Protein AF-0000000067826284 (afdb_homodimer)

Organism: Candidozyma auris (NCBI:txid498019)

Foldseek 3Di:
DPLPQPWDADPFPRDTDSDPVVSLVVLVVCDPPPRRDNVVNCVVCVPPDPPCVVPPPVVVVVVVVVVVVVVCPDPVNVVVVVVVVVVVVLLVVLLVVLLVVLVCLQCVLQPPCPDLDAQLLLLLQPPDPVQADPDLAFDDVSSVVVVVVVCVVPPVPDDNVSNVVRVVVLVPDDRVVRSVVNVVSNVVNCCRRQNPNDPVCVVCVVVSSVVSSVVSSVVVVPPPPVPPPPPDD/DPLPQPWDADPFPRDTDRDPVVSLVVLVVCDPPPRRDNVVNCVVCVPPDPPCVPPPPVVVVVVVVVVVVVVCPDPVNVVVVVVVVVVVVLLVVLLVVLLVVLVCLQCVLQPPCPDLDAQLLLLLQPPDPVQADPDLAFDDVSSVVVVVVVCVVPPVPDDNVSNVVRVVVLVPDDRVVRSVVNVVSNVVNCCRRQNPNDPVCVVCVVVSSVVSSVVSSVVVVPPPPVPPPPPDD

Secondary structure (DSSP, 8-state):
-------EEPTTT--EESSHHHHHHHHHHSTTSTTS-HHHHHHHHTT---HHHHS-HHHHHHHHHHHHHHHHTSHHHHHHHHHHHHHHHHHHHHHHHHHHHHHHHHHTT-----S---HHHHHHHHS-GGGS--TTPPP-HHHHHHHHHHHHTT-TTS-HHHHHHHHHHHHTS-HHHHHHHHHHHHHHHHHHHTTT--HHHHHTHHHHHHHHHHHHHHHHHHH----------/-------EE-TTT--EESSHHHHHHHHHHSTTSTTS-HHHHHHHHTT---GGGSS-HHHHHHHHHHHHHHHHTSHHHHHHHHHHHHHHHHHHHHHHHHHHHHHHHHHTT-----S---HHHHHHHHS-GGGS--TTPPP-HHHHHHHHHHHHTT-TTS-HHHHHHHHHHHHTS-HHHHHHHHHHHHHHHHHHHTTT--HHHHHTHHHHHHHHHHHHHHHHHHH----------

Solvent-accessible surface area (backbone atoms only — not comparable to full-atom values): 25437 Å² total; per-residue (Å²): 128,80,76,74,74,53,63,40,62,39,90,61,80,61,50,76,25,67,34,68,68,58,43,50,53,49,47,65,74,42,48,61,41,98,63,31,54,41,71,60,45,46,61,69,51,61,75,59,76,54,75,57,76,84,39,59,55,66,56,42,38,48,51,39,49,51,53,51,50,55,55,55,65,34,68,68,48,40,52,51,50,50,51,52,49,50,53,50,51,50,50,51,50,25,45,52,50,21,47,50,53,52,38,48,62,38,33,67,40,48,61,82,74,80,65,88,67,49,41,48,35,47,48,42,27,65,37,12,50,62,63,45,58,62,95,86,49,57,80,50,70,65,45,50,52,52,51,50,51,45,39,74,72,62,45,73,88,60,59,65,66,58,50,52,52,22,44,55,57,54,73,70,48,53,67,72,54,43,48,53,46,36,53,50,23,40,53,50,37,41,34,43,26,41,19,72,51,19,43,48,55,49,19,36,37,57,59,50,32,52,50,42,19,51,49,44,56,60,57,46,69,72,59,69,62,73,72,73,75,72,70,65,93,128,82,76,73,75,53,63,39,63,42,91,61,78,62,50,74,23,68,35,67,67,57,41,49,52,50,47,66,72,40,47,62,40,96,62,32,54,41,73,61,44,46,61,70,52,61,75,59,77,55,75,58,75,83,38,59,56,65,56,37,35,49,50,43,50,51,53,49,49,56,55,54,65,33,68,67,50,41,51,51,50,49,52,52,49,51,51,52,51,49,51,51,52,25,45,51,51,20,48,50,52,51,38,48,63,37,31,68,40,46,62,82,73,81,65,87,66,48,42,48,34,47,47,40,26,66,39,12,50,61,61,46,59,61,94,86,48,58,82,50,70,65,44,51,51,51,51,51,50,44,40,74,72,64,46,72,87,60,59,65,68,57,50,51,53,23,43,57,58,54,73,70,47,53,68,71,55,42,48,51,46,36,54,50,23,40,51,49,37,40,34,44,27,40,19,73,49,19,42,48,54,48,19,36,38,57,58,50,33,51,51,43,19,53,49,44,57,61,57,46,70,73,60,71,61,73,70,75,76,70,70,69,96

Structure (mmCIF, N/CA/C/O backbone):
data_AF-0000000067826284-model_v1
#
loop_
_entity.id
_entity.type
_entity.pdbx_description
1 polymer 'C2H2-type domain-containing protein'
#
loop_
_atom_site.group_PDB
_atom_site.id
_atom_site.type_symbol
_atom_site.label_atom_id
_atom_site.label_alt_id
_atom_site.label_comp_id
_atom_site.label_asym_id
_atom_site.label_entity_id
_atom_site.label_seq_id
_atom_site.pdbx_PDB_ins_code
_atom_site.Cartn_x
_atom_site.Cartn_y
_atom_site.Cartn_z
_atom_site.occupancy
_atom_site.B_iso_or_equiv
_atom_site.auth_seq_id
_atom_site.auth_comp_id
_atom_site.auth_asym_id
_atom_site.auth_atom_id
_atom_site.pdbx_PDB_model_num
ATOM 1 N N . MET A 1 1 ? -16.391 19.203 60.281 1 30.56 1 MET A N 1
ATOM 2 C CA . MET A 1 1 ? -17.453 18.297 59.844 1 30.56 1 MET A CA 1
ATOM 3 C C . MET A 1 1 ? -16.859 17.094 59.125 1 30.56 1 MET A C 1
ATOM 5 O O . MET A 1 1 ? -15.984 17.25 58.281 1 30.56 1 MET A O 1
ATOM 9 N N . ALA A 1 2 ? -16.703 15.891 59.75 1 40 2 ALA A N 1
ATOM 10 C CA . ALA A 1 2 ? -16.188 14.656 59.188 1 40 2 ALA A CA 1
ATOM 11 C C . ALA A 1 2 ? -16.797 14.391 57.812 1 40 2 ALA A C 1
ATOM 13 O O . ALA A 1 2 ? -18.016 14.5 57.625 1 40 2 ALA A O 1
ATOM 14 N N . LYS A 1 3 ? -16.109 14.68 56.75 1 46.62 3 LYS A N 1
ATOM 15 C CA . LYS A 1 3 ? -16.594 14.266 55.438 1 46.62 3 LYS A CA 1
ATOM 16 C C . LYS A 1 3 ? -17.172 12.859 55.469 1 46.62 3 LYS A C 1
ATOM 18 O O . LYS A 1 3 ? -16.469 11.898 55.812 1 46.62 3 LYS A O 1
ATOM 23 N N . VAL A 1 4 ? -18.266 12.555 56.094 1 46.22 4 VAL A N 1
ATOM 24 C CA . VAL A 1 4 ? -18.938 11.258 56.031 1 46.22 4 VAL A CA 1
ATOM 25 C C . VAL A 1 4 ? -18.703 10.617 54.688 1 46.22 4 VAL A C 1
ATOM 27 O O . VAL A 1 4 ? -19.094 11.18 53.656 1 46.22 4 VAL A O 1
ATOM 30 N N . GLU A 1 5 ? -17.562 9.891 54.531 1 51.16 5 GLU A N 1
ATOM 31 C CA . GLU A 1 5 ? -17.188 9.078 53.375 1 51.16 5 GLU A CA 1
ATOM 32 C C . GLU A 1 5 ? -18.359 8.234 52.875 1 51.16 5 GLU A C 1
ATOM 34 O O . GLU A 1 5 ? -18.641 7.176 53.438 1 51.16 5 GLU A O 1
ATOM 39 N N . VAL A 1 6 ? -19.625 8.695 52.75 1 55.44 6 VAL A N 1
ATOM 40 C CA . VAL A 1 6 ? -20.75 7.922 52.25 1 55.44 6 VAL A CA 1
ATOM 41 C C . VAL A 1 6 ? -20.375 7.266 50.938 1 55.44 6 VAL A C 1
ATOM 43 O O . VAL A 1 6 ? -20.094 7.957 49.938 1 55.44 6 VAL A O 1
ATOM 46 N N . SER A 1 7 ? -19.672 6.043 51.062 1 73.31 7 SER A N 1
ATOM 47 C CA . SER A 1 7 ? -19.375 5.238 49.875 1 73.31 7 SER A CA 1
ATOM 48 C C . SER A 1 7 ? -20.656 4.676 49.25 1 73.31 7 SER A C 1
ATOM 50 O O . SER A 1 7 ? -21.562 4.254 49.969 1 73.31 7 SER A O 1
ATOM 52 N N . VAL A 1 8 ? -21.047 5.004 48.125 1 81.81 8 VAL A N 1
ATOM 53 C CA . VAL A 1 8 ? -22.172 4.461 47.344 1 81.81 8 VAL A CA 1
ATOM 54 C C . VAL A 1 8 ? -21.672 3.361 46.406 1 81.81 8 VAL A C 1
ATOM 56 O O . VAL A 1 8 ? -20.547 3.424 45.906 1 81.81 8 VAL A O 1
ATOM 59 N N . GLU A 1 9 ? -22.484 2.191 46.406 1 88.88 9 GLU A N 1
ATOM 60 C CA . GLU A 1 9 ? -22.156 1.041 45.562 1 88.88 9 GLU A CA 1
ATOM 61 C C . GLU A 1 9 ? -23.062 0.962 44.344 1 88.88 9 GLU A C 1
ATOM 63 O O . GLU A 1 9 ? -24.234 1.294 44.406 1 88.88 9 GLU A O 1
ATOM 68 N N . CYS A 1 10 ? -22.406 0.622 43.188 1 90.62 10 CYS A N 1
ATOM 69 C CA . CYS A 1 10 ? -23.172 0.431 41.969 1 90.62 10 CYS A CA 1
ATOM 70 C C . CYS A 1 10 ? -24.047 -0.812 42.062 1 90.62 10 CYS A C 1
ATOM 72 O O . CYS A 1 10 ? -23.578 -1.883 42.438 1 90.62 10 CYS A O 1
ATOM 74 N N . GLU A 1 11 ? -25.203 -0.68 41.781 1 88.5 11 GLU A N 1
ATOM 75 C CA . GLU A 1 11 ? -26.188 -1.762 41.938 1 88.5 11 GLU A CA 1
ATOM 76 C C . GLU A 1 11 ? -25.922 -2.855 40.875 1 88.5 11 GLU A C 1
ATOM 78 O O . GLU A 1 11 ? -26.359 -3.998 41.062 1 88.5 11 GLU A O 1
ATOM 83 N N . PHE A 1 12 ? -25.156 -2.508 39.906 1 91.62 12 PHE A N 1
ATOM 84 C CA . PHE A 1 12 ? -24.969 -3.445 38.812 1 91.62 12 PHE A CA 1
ATOM 85 C C . PHE A 1 12 ? -23.641 -4.18 38.938 1 91.62 12 PHE A C 1
ATOM 87 O O . PHE A 1 12 ? -23.578 -5.406 38.844 1 91.62 12 PHE A O 1
ATOM 94 N N . CYS A 1 13 ? -22.578 -3.471 39.156 1 89.06 13 CYS A N 1
ATOM 95 C CA . CYS A 1 13 ? -21.281 -4.125 39.219 1 89.06 13 CYS A CA 1
ATOM 96 C C . CYS A 1 13 ? -20.734 -4.148 40.625 1 89.06 13 CYS A C 1
ATOM 98 O O . CYS A 1 13 ? -19.656 -4.691 40.875 1 89.06 13 CYS A O 1
ATOM 100 N N . LYS A 1 14 ? -21.344 -3.498 41.656 1 89.88 14 LYS A N 1
ATOM 101 C CA . LYS A 1 14 ? -21.094 -3.514 43.094 1 89.88 14 LYS A CA 1
ATOM 102 C C . LYS A 1 14 ? -19.766 -2.818 43.406 1 89.88 14 LYS A C 1
ATOM 104 O O . LYS A 1 14 ? -19.25 -2.967 44.5 1 89.88 14 LYS A O 1
ATOM 109 N N . LYS A 1 15 ? -19.312 -2.074 42.438 1 90.38 15 LYS A N 1
ATOM 110 C CA . LYS A 1 15 ? -18.156 -1.222 42.719 1 90.38 15 LYS A CA 1
ATOM 111 C C . LYS A 1 15 ? -18.531 -0.071 43.625 1 90.38 15 LYS A C 1
ATOM 113 O O . LYS A 1 15 ? -19.609 0.512 43.5 1 90.38 15 LYS A O 1
ATOM 118 N N . LYS A 1 16 ? -17.609 0.178 44.562 1 89.81 16 LYS A N 1
ATOM 119 C CA . LYS A 1 16 ? -17.859 1.238 45.531 1 89.81 16 LYS A CA 1
ATOM 120 C C . LYS A 1 16 ? -17.281 2.568 45.031 1 89.81 16 LYS A C 1
ATOM 122 O O . LYS A 1 16 ? -16.203 2.602 44.438 1 89.81 16 LYS A O 1
ATOM 127 N N . PHE A 1 17 ? -18.094 3.617 45.281 1 88.94 17 PHE A N 1
ATOM 128 C CA . PHE A 1 17 ? -17.688 4.965 44.906 1 88.94 17 PHE A CA 1
ATOM 129 C C . PHE A 1 17 ? -17.75 5.906 46.094 1 88.94 17 PHE A C 1
ATOM 131 O O . PHE A 1 17 ? -18.516 5.672 47.031 1 88.94 17 PHE A O 1
ATOM 138 N N . GLY A 1 18 ? -16.969 6.855 46.062 1 83.38 18 GLY A N 1
ATOM 139 C CA . GLY A 1 18 ? -16.859 7.789 47.156 1 83.38 18 GLY A CA 1
ATOM 140 C C . GLY A 1 18 ? -18.047 8.742 47.25 1 83.38 18 GLY A C 1
ATOM 141 O O . GLY A 1 18 ? -18.328 9.289 48.312 1 83.38 18 GLY A O 1
ATOM 142 N N . SER A 1 19 ? -18.672 9.062 46.188 1 82 19 SER A N 1
ATOM 143 C CA . SER A 1 19 ? -19.812 9.969 46.188 1 82 19 SER A CA 1
ATOM 144 C C . SER A 1 19 ? -20.859 9.539 45.188 1 82 19 SER A C 1
ATOM 146 O O . SER A 1 19 ? -20.562 8.75 44.281 1 82 19 SER A O 1
ATOM 148 N N . LYS A 1 20 ? -22.047 10.039 45.281 1 80 20 LYS A N 1
ATOM 149 C CA . LYS A 1 20 ? -23.141 9.781 44.344 1 80 20 LYS A CA 1
ATOM 150 C C . LYS A 1 20 ? -22.797 10.336 42.969 1 80 20 LYS A C 1
ATOM 152 O O . LYS A 1 20 ? -23.203 9.766 41.938 1 80 20 LYS A O 1
ATOM 157 N N . SER A 1 21 ? -22.094 11.453 43.031 1 81.25 21 SER A N 1
ATOM 158 C CA . SER A 1 21 ? -21.719 12.086 41.75 1 81.25 21 SER A CA 1
ATOM 159 C C . SER A 1 21 ? -20.75 11.227 40.969 1 81.25 21 SER A C 1
ATOM 161 O O . SER A 1 21 ? -20.906 11.062 39.75 1 81.25 21 SER A O 1
ATOM 163 N N . THR A 1 22 ? -19.797 10.625 41.656 1 85.75 22 THR A N 1
ATOM 164 C CA . THR A 1 22 ? -18.844 9.742 41 1 85.75 22 THR A CA 1
ATOM 165 C C . THR A 1 22 ? -19.531 8.461 40.531 1 85.75 22 THR A C 1
ATOM 167 O O . THR A 1 22 ? -19.203 7.922 39.5 1 85.75 22 THR A O 1
ATOM 170 N N . LEU A 1 23 ? -20.438 7.926 41.312 1 87.44 23 LEU A N 1
ATOM 171 C CA . LEU A 1 23 ? -21.25 6.785 40.906 1 87.44 23 LEU A CA 1
ATOM 172 C C . LEU A 1 23 ? -22.047 7.129 39.656 1 87.44 23 LEU A C 1
ATOM 174 O O . LEU A 1 23 ? -22.141 6.324 38.719 1 87.44 23 LEU A O 1
ATOM 178 N N . GLY A 1 24 ? -22.688 8.336 39.594 1 85.12 24 GLY A N 1
ATOM 179 C CA . GLY A 1 24 ? -23.438 8.781 38.438 1 85.12 24 GLY A CA 1
ATOM 180 C C . GLY A 1 24 ? -22.609 8.789 37.156 1 85.12 24 GLY A C 1
ATOM 181 O O . GLY A 1 24 ? -23.062 8.312 36.125 1 85.12 24 GLY A O 1
ATOM 182 N N . ARG A 1 25 ? -21.391 9.344 37.25 1 87.06 25 ARG A N 1
ATOM 183 C CA . ARG A 1 25 ? -20.5 9.375 36.094 1 87.06 25 ARG A CA 1
ATOM 184 C C . ARG A 1 25 ? -20.125 7.961 35.656 1 87.06 25 ARG A C 1
ATOM 186 O O . ARG A 1 25 ? -20.047 7.684 34.438 1 87.06 25 ARG A O 1
ATOM 193 N N . HIS A 1 26 ? -19.891 7.109 36.594 1 88.25 26 HIS A N 1
ATOM 194 C CA . HIS A 1 26 ? -19.625 5.703 36.281 1 88.25 26 HIS A CA 1
ATOM 195 C C . HIS A 1 26 ? -20.781 5.074 35.531 1 88.25 26 HIS A C 1
ATOM 197 O O . HIS A 1 26 ? -20.578 4.402 34.5 1 88.25 26 HIS A O 1
ATOM 203 N N . LEU A 1 27 ? -22.016 5.352 35.938 1 89.62 27 LEU A N 1
ATOM 204 C CA . LEU A 1 27 ? -23.203 4.805 35.312 1 89.62 27 LEU A CA 1
ATOM 205 C C . LEU A 1 27 ? -23.359 5.355 33.906 1 89.62 27 LEU A C 1
ATOM 207 O O . LEU A 1 27 ? -23.703 4.613 32.969 1 89.62 27 LEU A O 1
ATOM 211 N N . ASP A 1 28 ? -22.969 6.609 33.688 1 85.62 28 ASP A N 1
ATOM 212 C CA . ASP A 1 28 ? -23.078 7.242 32.375 1 85.62 28 ASP A CA 1
ATOM 213 C C . ASP A 1 28 ? -22.031 6.676 31.406 1 85.62 28 ASP A C 1
ATOM 215 O O . ASP A 1 28 ? -22.328 6.5 30.219 1 85.62 28 ASP A O 1
ATOM 219 N N . SER A 1 29 ? -20.891 6.418 31.891 1 89.31 29 SER A N 1
ATOM 220 C CA . SER A 1 29 ? -19.781 5.949 31.062 1 89.31 29 SER A CA 1
ATOM 221 C C . SER A 1 29 ? -19.938 4.473 30.719 1 89.31 29 SER A C 1
ATOM 223 O O . SER A 1 29 ? -19.547 4.039 29.641 1 89.31 29 SER A O 1
ATOM 225 N N . ARG A 1 30 ? -20.656 3.766 31.641 1 86.12 30 ARG A N 1
ATOM 226 C CA . ARG A 1 30 ? -20.703 2.32 31.453 1 86.12 30 ARG A CA 1
ATOM 227 C C . ARG A 1 30 ? -22.062 1.877 30.953 1 86.12 30 ARG A C 1
ATOM 229 O O . ARG A 1 30 ? -22.344 0.679 30.859 1 86.12 30 ARG A O 1
ATOM 236 N N . LYS A 1 31 ? -22.828 2.875 30.594 1 88.06 31 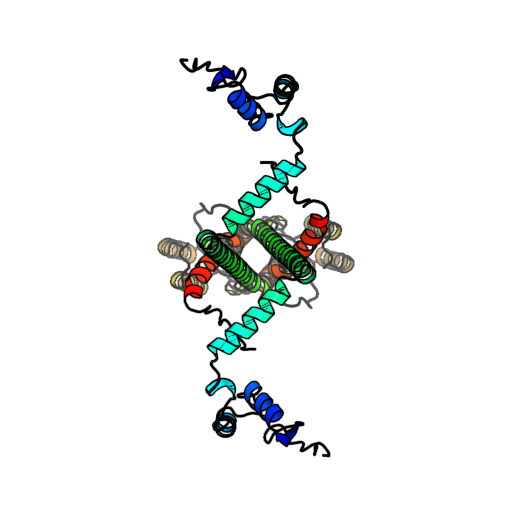LYS A N 1
ATOM 237 C CA . LYS A 1 31 ? -24.172 2.543 30.172 1 88.06 31 LYS A CA 1
ATOM 238 C C . LYS A 1 31 ? -24.156 1.735 28.875 1 88.06 31 LYS A C 1
ATOM 240 O O . LYS A 1 31 ? -23.5 2.121 27.906 1 88.06 31 LYS A O 1
ATOM 245 N N . GLY A 1 32 ? -24.875 0.557 28.859 1 85.25 32 GLY A N 1
ATOM 246 C CA . GLY A 1 32 ? -24.953 -0.266 27.656 1 85.25 32 GLY A CA 1
ATOM 247 C C . GLY A 1 32 ? -23.984 -1.427 27.656 1 85.25 32 GLY A C 1
ATOM 248 O O . GLY A 1 32 ? -24.047 -2.301 26.797 1 85.25 32 GLY A O 1
ATOM 249 N N . ASP A 1 33 ? -23.141 -1.429 28.703 1 85.56 33 ASP A N 1
ATOM 250 C CA . ASP A 1 33 ? -22.188 -2.535 28.812 1 85.56 33 ASP A CA 1
ATOM 251 C C . ASP A 1 33 ? -22.875 -3.791 29.344 1 85.56 33 ASP A C 1
ATOM 253 O O . ASP A 1 33 ? -24.016 -3.736 29.797 1 85.56 33 ASP A O 1
ATOM 257 N N . VAL A 1 34 ? -22.188 -4.898 29.344 1 86.38 34 VAL A N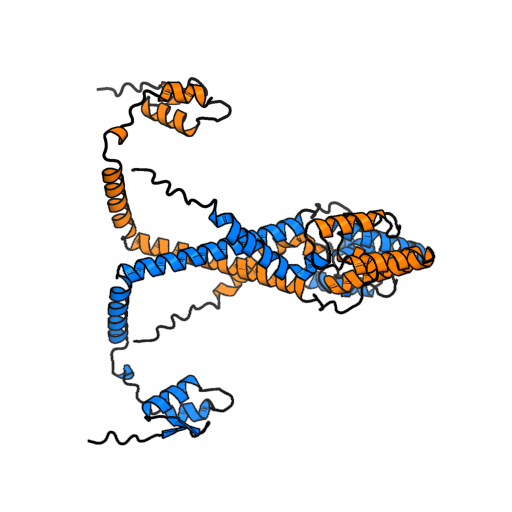 1
ATOM 258 C CA . VAL A 1 34 ? -22.688 -6.223 29.688 1 86.38 34 VAL A CA 1
ATOM 259 C C . VAL A 1 34 ? -23.344 -6.184 31.078 1 86.38 34 VAL A C 1
ATOM 261 O O . VAL A 1 34 ? -24.406 -6.758 31.281 1 86.38 34 VAL A O 1
ATOM 264 N N . ASP A 1 35 ? -22.844 -5.488 32.031 1 86.44 35 ASP A N 1
ATOM 265 C CA . ASP A 1 35 ? -23.312 -5.473 33.406 1 86.44 35 ASP A CA 1
ATOM 266 C C . ASP A 1 35 ? -24.203 -4.262 33.688 1 86.44 35 ASP A C 1
ATOM 268 O O . ASP A 1 35 ? -24.891 -4.195 34.688 1 86.44 35 ASP A O 1
ATOM 272 N N . HIS A 1 36 ? -24.203 -3.23 32.844 1 92.62 36 HIS A N 1
ATOM 273 C CA . HIS A 1 36 ? -24.875 -1.961 33.094 1 92.62 36 HIS A CA 1
ATOM 274 C C . HIS A 1 36 ? -25.953 -1.709 32.031 1 92.62 36 HIS A C 1
ATOM 276 O O . HIS A 1 36 ? -25.672 -1.081 31 1 92.62 36 HIS A O 1
ATOM 282 N N . PRO A 1 37 ? -27.172 -2.27 32.281 1 91 37 PRO A N 1
ATOM 283 C CA . PRO A 1 37 ? -28.234 -2.133 31.297 1 91 37 PRO A CA 1
ATOM 284 C C . PRO A 1 37 ? -28.594 -0.675 31.016 1 91 37 PRO A C 1
ATOM 286 O O . PRO A 1 37 ? -28.812 0.106 31.938 1 91 37 PRO A O 1
ATOM 289 N N . GLU A 1 38 ? -28.609 -0.26 29.766 1 90.81 38 GLU A N 1
ATOM 290 C CA . GLU A 1 38 ? -28.797 1.118 29.328 1 90.81 38 GLU A CA 1
ATOM 291 C C . GLU A 1 38 ? -30.141 1.67 29.812 1 90.81 38 GLU A C 1
ATOM 293 O O . GLU A 1 38 ? -30.203 2.795 30.312 1 90.81 38 GLU A O 1
ATOM 298 N N . GLU A 1 39 ? -31.156 0.848 29.625 1 89.81 39 GLU A N 1
ATOM 299 C CA . GLU A 1 39 ? -32.5 1.341 29.969 1 89.81 39 GLU A CA 1
ATOM 300 C C . GLU A 1 39 ? -32.594 1.655 31.453 1 89.81 39 GLU A C 1
ATOM 302 O O . GLU A 1 39 ? -33.188 2.676 31.844 1 89.81 39 GLU A O 1
ATOM 307 N N . GLU A 1 40 ? -32.031 0.788 32.281 1 90.31 40 GLU A N 1
ATOM 308 C CA . GLU A 1 40 ? -32.125 0.977 33.719 1 90.31 40 GLU A CA 1
ATOM 309 C C . GLU A 1 40 ? -31.266 2.162 34.156 1 90.31 40 GLU A C 1
ATOM 311 O O . GLU A 1 40 ? -31.672 2.939 35.031 1 90.31 40 GLU A O 1
ATOM 316 N N . ILE A 1 41 ? -30.141 2.285 33.625 1 90.75 41 ILE A N 1
ATOM 317 C CA . ILE A 1 41 ? -29.266 3.395 34 1 90.75 41 ILE A CA 1
ATOM 318 C C . ILE A 1 41 ? -29.891 4.715 33.562 1 90.75 41 ILE A C 1
ATOM 320 O O . ILE A 1 41 ? -29.828 5.711 34.281 1 90.75 41 ILE A O 1
ATOM 324 N N . GLN A 1 42 ? -30.578 4.691 32.438 1 88.62 42 GLN A N 1
ATOM 325 C CA . GLN A 1 42 ? -31.234 5.898 31.953 1 88.62 42 GLN A CA 1
ATOM 326 C C . GLN A 1 42 ? -32.344 6.328 32.906 1 88.62 42 GLN A C 1
ATOM 328 O O . GLN A 1 42 ? -32.562 7.52 33.094 1 88.62 42 GLN A O 1
ATOM 333 N N . LYS A 1 43 ? -33 5.398 33.406 1 87.81 43 LYS A N 1
ATOM 334 C CA . LYS A 1 43 ? -34.062 5.688 34.375 1 87.81 43 LYS A CA 1
ATOM 335 C C . LYS A 1 43 ? -33.5 6.285 35.656 1 87.81 43 LYS A C 1
ATOM 337 O O . LYS A 1 43 ? -34.062 7.23 36.219 1 87.81 43 LYS A O 1
ATOM 342 N N . ILE A 1 44 ? -32.375 5.711 36.125 1 84.44 44 ILE A N 1
ATOM 343 C CA . ILE A 1 44 ? -31.734 6.164 37.344 1 84.44 44 ILE A CA 1
ATOM 344 C C . ILE A 1 44 ? -31.188 7.578 37.156 1 84.44 44 ILE A C 1
ATOM 346 O O . ILE A 1 44 ? -31.266 8.414 38.062 1 84.44 44 ILE A O 1
ATOM 350 N N . ARG A 1 45 ? -30.656 7.781 35.969 1 85.06 45 ARG A N 1
ATOM 351 C CA . ARG A 1 45 ? -29.984 9.047 35.719 1 85.06 45 ARG A CA 1
ATOM 352 C C . ARG A 1 45 ? -30.922 10.07 35.094 1 85.06 45 ARG A C 1
ATOM 354 O O . ARG A 1 45 ? -30.516 11.195 34.781 1 85.06 45 ARG A O 1
ATOM 361 N N . ALA A 1 46 ? -32.219 9.734 34.875 1 80.38 46 ALA A N 1
ATOM 362 C CA . ALA A 1 46 ? -33.188 10.594 34.219 1 80.38 46 ALA A CA 1
ATOM 363 C C . ALA A 1 46 ? -33.438 11.859 35.031 1 80.38 46 ALA A C 1
ATOM 365 O O . ALA A 1 46 ? -33.688 12.93 34.469 1 80.38 46 ALA A O 1
ATOM 366 N N . ASN A 1 47 ? -33.344 11.734 36.281 1 74.75 47 ASN A N 1
ATOM 367 C CA . ASN A 1 47 ? -33.719 12.859 37.125 1 74.75 47 ASN A CA 1
ATOM 368 C C . ASN A 1 47 ? -32.5 13.695 37.5 1 74.75 47 ASN A C 1
ATOM 370 O O . ASN A 1 47 ? -32.594 14.609 38.312 1 74.75 47 ASN A O 1
ATOM 374 N N . VAL A 1 48 ? -31.375 13.172 37.062 1 71.81 48 VAL A N 1
ATOM 375 C CA . VAL A 1 48 ? -30.172 13.938 37.406 1 71.81 48 VAL A CA 1
ATOM 376 C C . VAL A 1 48 ? -30.141 15.242 36.625 1 71.81 48 VAL A C 1
ATOM 378 O O . VAL A 1 48 ? -30.25 15.242 35.375 1 71.81 48 VAL A O 1
ATOM 381 N N . VAL A 1 49 ? -30.359 16.359 37.281 1 65.12 49 VAL A N 1
ATOM 382 C CA . VAL A 1 49 ? -30.281 17.703 36.688 1 65.12 49 VAL A CA 1
ATOM 383 C C . VAL A 1 49 ? -28.828 18.141 36.594 1 65.12 49 VAL A C 1
ATOM 385 O O . VAL A 1 49 ? -28.078 18.062 37.594 1 65.12 49 VAL A O 1
ATOM 388 N N . ARG A 1 50 ? -28.312 18.062 35.375 1 61.91 50 ARG A N 1
ATOM 389 C CA . ARG A 1 50 ? -26.922 18.469 35.188 1 61.91 50 ARG A CA 1
ATOM 390 C C . ARG A 1 50 ? -26.75 19.969 35.375 1 61.91 50 ARG A C 1
ATOM 392 O O . ARG A 1 50 ? -27.672 20.75 35.125 1 61.91 50 ARG A O 1
ATOM 399 N N . ARG A 1 51 ? -25.875 20.125 36.219 1 59.19 51 ARG A N 1
ATOM 400 C CA . ARG A 1 51 ? -25.578 21.531 36.5 1 59.19 51 ARG A CA 1
ATOM 401 C C . ARG A 1 51 ? -25.609 22.359 35.219 1 59.19 51 ARG A C 1
ATOM 403 O O . ARG A 1 51 ? -25.922 23.562 35.25 1 59.19 51 ARG A O 1
ATOM 410 N N . GLY A 1 52 ? -25.172 21.797 34 1 57.47 52 GLY A N 1
ATOM 411 C CA . GLY A 1 52 ? -25.078 22.578 32.781 1 57.47 52 GLY A CA 1
ATOM 412 C C . GLY A 1 52 ? -26.422 22.922 32.188 1 57.47 52 GLY A C 1
ATOM 413 O O . GLY A 1 52 ? -26.5 23.625 31.156 1 57.47 52 GLY A O 1
ATOM 414 N N . GLU A 1 53 ? -27.453 22.328 32.531 1 57.25 53 GLU A N 1
ATOM 415 C CA . GLU A 1 53 ? -28.766 22.672 31.984 1 57.25 53 GLU A CA 1
ATOM 416 C C . GLU A 1 53 ? -29.094 24.141 32.25 1 57.25 53 GLU A C 1
ATOM 418 O O . GLU A 1 53 ? -29.688 24.797 31.406 1 57.25 53 GLU A O 1
ATOM 423 N N . LYS A 1 54 ? -28.906 24.609 33.438 1 56.03 54 LYS A N 1
ATOM 424 C CA . LYS A 1 54 ? -29.219 26.016 33.688 1 56.03 54 LYS A CA 1
ATOM 425 C C . LYS A 1 54 ? -28 26.891 33.375 1 56.03 54 LYS A C 1
ATOM 427 O O . LYS A 1 54 ? -28.094 28.125 33.438 1 56.03 54 LYS A O 1
ATOM 432 N N . ARG A 1 55 ? -26.797 26.281 33.156 1 57.34 55 ARG A N 1
ATOM 433 C CA . ARG A 1 55 ? -25.625 27.109 32.844 1 57.34 55 ARG A CA 1
ATOM 434 C C . ARG A 1 55 ? -25.469 27.281 31.344 1 57.34 55 ARG A C 1
ATOM 436 O O . ARG A 1 55 ? -25.906 26.438 30.562 1 57.34 55 ARG A O 1
ATOM 443 N N . ASP A 1 56 ? -25.344 28.484 30.953 1 67.19 56 ASP A N 1
ATOM 444 C CA . ASP A 1 56 ? -25.125 28.828 29.547 1 67.19 56 ASP A CA 1
ATOM 445 C C . ASP A 1 56 ? -23.984 28.016 28.953 1 67.19 56 ASP A C 1
ATOM 447 O O . ASP A 1 56 ? -22.812 28.344 29.156 1 67.19 56 ASP A O 1
ATOM 451 N N . VAL A 1 57 ? -24.266 26.812 28.641 1 74 57 VAL A N 1
ATOM 452 C CA . VAL A 1 57 ? -23.344 25.891 27.984 1 74 57 VAL A CA 1
ATOM 453 C C . VAL A 1 57 ? -22.422 26.656 27.047 1 74 57 VAL A C 1
ATOM 455 O O . VAL A 1 57 ? -21.219 26.375 26.969 1 74 57 VAL A O 1
ATOM 458 N N . ALA A 1 58 ? -23.031 27.531 26.453 1 78.25 58 ALA A N 1
ATOM 459 C CA . ALA A 1 58 ? -22.25 28.344 25.516 1 78.25 58 ALA A CA 1
ATOM 460 C C . ALA A 1 58 ? -21.172 29.156 26.234 1 78.25 58 ALA A C 1
ATOM 462 O O . ALA A 1 58 ? -20.047 29.25 25.75 1 78.25 58 ALA A O 1
ATOM 463 N N . LEU A 1 59 ? -21.531 29.734 27.359 1 81.12 59 LEU A N 1
ATOM 464 C CA . LEU A 1 59 ? -20.594 30.547 28.125 1 81.12 59 LEU A CA 1
ATOM 465 C C . LEU A 1 59 ? -19.484 29.672 28.719 1 81.12 59 LEU A C 1
ATOM 467 O O . LEU A 1 59 ? -18.328 30.062 28.75 1 81.12 59 LEU A O 1
ATOM 471 N N . SER A 1 60 ? -19.891 28.609 29.266 1 80.88 60 SER A N 1
ATOM 472 C CA . SER A 1 60 ? -18.922 27.672 29.828 1 80.88 60 SER A CA 1
ATOM 473 C C . SER A 1 60 ? -17.953 27.172 28.781 1 80.88 60 SER A C 1
ATOM 475 O O . SER A 1 60 ? -16.75 27.078 29.031 1 80.88 60 SER A O 1
ATOM 477 N N . LYS A 1 61 ? -18.562 26.812 27.625 1 81.81 61 LYS A N 1
ATOM 478 C CA . LYS A 1 61 ? -17.719 26.391 26.516 1 81.81 61 LYS A CA 1
ATOM 479 C C . LYS A 1 61 ? -16.75 27.484 26.109 1 81.81 61 LYS A C 1
ATOM 481 O O . LYS A 1 61 ? -15.57 27.219 25.844 1 81.81 61 LYS A O 1
ATOM 486 N N . ALA A 1 62 ? -17.25 28.641 26.094 1 86.62 62 ALA A N 1
ATOM 487 C CA . ALA A 1 62 ? -16.422 29.781 25.719 1 86.62 62 ALA A CA 1
ATOM 488 C C . ALA A 1 62 ? -15.297 30 26.719 1 86.62 62 ALA A C 1
ATOM 490 O O . ALA A 1 62 ? -14.164 30.312 26.328 1 86.62 62 ALA A O 1
ATOM 491 N N . ARG A 1 63 ? -15.633 29.891 28 1 87.12 63 ARG A N 1
ATOM 492 C CA . ARG A 1 63 ? -14.625 30.062 29.047 1 87.12 63 ARG A CA 1
ATOM 493 C C . ARG A 1 63 ? -13.539 29 28.922 1 87.12 63 ARG A C 1
ATOM 495 O O . ARG A 1 63 ? -12.352 29.297 29.016 1 87.12 63 ARG A O 1
ATOM 502 N N . ARG A 1 64 ? -14 27.828 28.75 1 86.31 64 ARG A N 1
ATOM 503 C CA . ARG A 1 64 ? -13.055 26.734 28.609 1 86.31 64 ARG A CA 1
ATOM 504 C C . ARG A 1 64 ? -12.148 26.938 27.391 1 86.31 64 ARG A C 1
ATOM 506 O O . ARG A 1 64 ? -10.945 26.672 27.453 1 86.31 64 ARG A O 1
ATOM 513 N N . GLN A 1 65 ? -12.727 27.359 26.312 1 88.94 65 GLN A N 1
ATOM 514 C CA . GLN A 1 65 ? -11.969 27.609 25.094 1 88.94 65 GLN A CA 1
ATOM 515 C C . GLN A 1 65 ? -10.906 28.688 25.312 1 88.94 65 GLN A C 1
ATOM 517 O O . GLN A 1 65 ? -9.797 28.578 24.797 1 88.94 65 GLN A O 1
ATOM 522 N N . LYS A 1 66 ? -11.344 29.688 26.078 1 88.25 66 LYS A N 1
ATOM 523 C CA . LYS A 1 66 ? -10.406 30.766 26.359 1 88.25 66 LYS A CA 1
ATOM 524 C C . LYS A 1 66 ? -9.203 30.266 27.156 1 88.25 66 LYS A C 1
ATOM 526 O O . LYS A 1 66 ? -8.062 30.625 26.875 1 88.25 66 LYS A O 1
ATOM 531 N N . VAL A 1 67 ? -9.469 29.438 28.141 1 90.56 67 VAL A N 1
ATOM 532 C CA . VAL A 1 67 ? -8.414 28.875 28.984 1 90.56 67 VAL A CA 1
ATOM 533 C C . VAL A 1 67 ? -7.504 27.984 28.141 1 90.56 67 VAL A C 1
ATOM 535 O O . VAL A 1 67 ? -6.277 28.062 28.266 1 90.56 67 VAL A O 1
ATOM 538 N N . SER A 1 68 ? -8.047 27.188 27.344 1 89.44 68 SER A N 1
ATOM 539 C CA . SER A 1 68 ? -7.293 26.281 26.484 1 89.44 68 SER A CA 1
ATOM 540 C C . SER A 1 68 ? -6.41 27.047 25.5 1 89.44 68 SER A C 1
ATOM 542 O O . SER A 1 68 ? -5.25 26.688 25.297 1 89.44 68 SER A O 1
ATOM 544 N N . ARG A 1 69 ? -6.969 28.031 24.969 1 86.44 69 ARG A N 1
ATOM 545 C CA . ARG A 1 69 ? -6.211 28.844 24.016 1 86.44 69 ARG A CA 1
ATOM 546 C C . ARG A 1 69 ? -5 29.484 24.688 1 86.44 69 ARG A C 1
ATOM 548 O O . ARG A 1 69 ? -3.918 29.547 24.109 1 86.44 69 ARG A O 1
ATOM 555 N N . ALA A 1 70 ? -5.246 30.016 25.844 1 88 70 ALA A N 1
ATOM 556 C CA . ALA A 1 70 ? -4.148 30.609 26.594 1 88 70 ALA A CA 1
ATOM 557 C C . ALA A 1 70 ? -3.055 29.594 26.875 1 88 70 ALA A C 1
ATOM 559 O O . ALA A 1 70 ? -1.865 29.891 26.75 1 88 70 ALA A O 1
ATOM 560 N N . TYR A 1 71 ? -3.498 28.469 27.312 1 89.94 71 TYR A N 1
ATOM 561 C CA . TYR A 1 71 ? -2.566 27.375 27.594 1 89.94 71 TYR A CA 1
ATOM 562 C C . TYR A 1 71 ? -1.763 27 26.359 1 89.94 71 TYR A C 1
ATOM 564 O O . TYR A 1 71 ? -0.538 26.875 26.422 1 89.94 71 TYR A O 1
ATOM 572 N N . ASN A 1 72 ? -2.35 26.875 25.203 1 85.44 72 ASN A N 1
ATOM 573 C CA . ASN A 1 72 ? -1.73 26.438 23.969 1 85.44 72 ASN A CA 1
ATOM 574 C C . ASN A 1 72 ? -0.823 27.516 23.375 1 85.44 72 ASN A C 1
ATOM 576 O O . ASN A 1 72 ? 0.039 27.219 22.547 1 85.44 72 ASN A O 1
ATOM 580 N N . SER A 1 73 ? -1.126 28.766 23.906 1 86.31 73 SER A N 1
ATOM 581 C CA . SER A 1 73 ? -0.343 29.875 23.391 1 86.31 73 SER A CA 1
ATOM 582 C C . SER A 1 73 ? 1.011 29.969 24.094 1 86.31 73 SER A C 1
ATOM 584 O O . SER A 1 73 ? 1.898 30.703 23.641 1 86.31 73 SER A O 1
ATOM 586 N N . SER A 1 74 ? 1.123 29.172 25.094 1 89.75 74 SER A N 1
ATOM 587 C CA . SER A 1 74 ? 2.4 29.172 25.797 1 89.75 74 SER A CA 1
ATOM 588 C C . SER A 1 74 ? 3.516 28.609 24.922 1 89.75 74 SER A C 1
ATOM 590 O O . SER A 1 74 ? 3.289 27.703 24.141 1 89.75 74 SER A O 1
ATOM 592 N N . GLU A 1 75 ? 4.754 29.141 24.969 1 89.12 75 GLU A N 1
ATOM 593 C CA . GLU A 1 75 ? 5.887 28.797 24.125 1 89.12 75 GLU A CA 1
ATOM 594 C C . GLU A 1 75 ? 6.242 27.312 24.25 1 89.12 75 GLU A C 1
ATOM 596 O O . GLU A 1 75 ? 6.512 26.641 23.25 1 89.12 75 GLU A O 1
ATOM 601 N N . ASN A 1 76 ? 6.27 26.875 25.406 1 90.56 76 ASN A N 1
ATOM 602 C CA . ASN A 1 76 ? 6.613 25.469 25.656 1 90.56 76 ASN A CA 1
ATOM 603 C C . ASN A 1 76 ? 5.617 24.531 24.984 1 90.56 76 ASN A C 1
ATOM 605 O O . ASN A 1 76 ? 6.016 23.547 24.359 1 90.56 76 ASN A O 1
ATOM 609 N N . VAL A 1 77 ? 4.398 24.766 25.172 1 91.81 77 VAL A N 1
ATOM 610 C CA . VAL A 1 77 ? 3.361 23.922 24.594 1 91.81 77 VAL A CA 1
ATOM 611 C C . VAL A 1 77 ? 3.414 23.984 23.078 1 91.81 77 VAL A C 1
ATOM 613 O O . VAL A 1 77 ? 3.262 22.969 22.391 1 91.81 77 VAL A O 1
ATOM 616 N N . ARG A 1 78 ? 3.699 25.188 22.562 1 89.88 78 ARG A N 1
ATOM 617 C CA . ARG A 1 78 ? 3.803 25.344 21.125 1 89.88 78 ARG A CA 1
ATOM 618 C C . ARG A 1 78 ? 4.945 24.516 20.547 1 89.88 78 ARG A C 1
ATOM 620 O O . ARG A 1 78 ? 4.797 23.875 19.5 1 89.88 78 ARG A O 1
ATOM 627 N N . GLU A 1 79 ? 5.977 24.547 21.219 1 91.5 79 GLU A N 1
ATOM 628 C CA . GLU A 1 79 ? 7.133 23.781 20.766 1 91.5 79 GLU A CA 1
ATOM 629 C C . GLU A 1 79 ? 6.867 22.281 20.828 1 91.5 79 GLU A C 1
ATOM 631 O O . GLU A 1 79 ? 7.25 21.531 19.922 1 91.5 79 GLU A O 1
ATOM 636 N N . LYS A 1 80 ? 6.289 21.875 21.906 1 93.06 80 LYS A N 1
ATOM 637 C CA . LYS A 1 80 ? 5.957 20.469 22.047 1 93.06 80 LYS A CA 1
ATOM 638 C C . LYS A 1 80 ? 5 20 20.953 1 93.06 80 LYS A C 1
ATOM 640 O O . LYS A 1 80 ? 5.188 18.938 20.359 1 93.06 80 LYS A O 1
ATOM 645 N N . ASN A 1 81 ? 4.09 20.797 20.703 1 90 81 ASN A N 1
ATOM 646 C CA . ASN A 1 81 ? 3.119 20.484 19.656 1 90 81 ASN A CA 1
ATOM 647 C C . ASN A 1 81 ? 3.77 20.438 18.281 1 90 81 ASN A C 1
ATOM 649 O O . ASN A 1 81 ? 3.436 19.594 17.453 1 90 81 ASN A O 1
ATOM 653 N N . LYS A 1 82 ? 4.625 21.344 18.109 1 90.94 82 LYS A N 1
ATOM 654 C CA . LYS A 1 82 ? 5.355 21.375 16.844 1 90.94 82 LYS A CA 1
ATOM 655 C C . LYS A 1 82 ? 6.141 20.094 16.625 1 90.94 82 LYS A C 1
ATOM 657 O O . LYS A 1 82 ? 6.113 19.516 15.531 1 90.94 82 LYS A O 1
ATOM 662 N N . LEU A 1 83 ? 6.766 19.656 17.578 1 93.31 83 LEU A N 1
ATOM 663 C CA . LEU A 1 83 ? 7.559 18.422 17.5 1 93.31 83 LEU A CA 1
ATOM 664 C C . LEU A 1 83 ? 6.668 17.219 17.266 1 93.31 83 LEU A C 1
ATOM 666 O O . LEU A 1 83 ? 7.023 16.328 16.484 1 93.31 83 LEU A O 1
ATOM 670 N N . ARG A 1 84 ? 5.605 17.141 17.922 1 94.06 84 ARG A N 1
ATOM 671 C CA . ARG A 1 84 ? 4.664 16.047 17.75 1 94.06 84 ARG A CA 1
ATOM 672 C C . ARG A 1 84 ? 4.156 15.977 16.312 1 94.06 84 ARG A C 1
ATOM 674 O O . ARG A 1 84 ? 4.055 14.891 15.734 1 94.06 84 ARG A O 1
ATOM 681 N N . ARG A 1 85 ? 3.848 17.156 15.781 1 91.69 85 ARG A N 1
ATOM 682 C CA . ARG A 1 85 ? 3.361 17.203 14.406 1 91.69 85 ARG A CA 1
ATOM 683 C C . ARG A 1 85 ? 4.441 16.766 13.43 1 91.69 85 ARG A C 1
ATOM 685 O O . ARG A 1 85 ? 4.164 16.016 12.484 1 91.69 85 ARG A O 1
ATOM 692 N N . LYS A 1 86 ? 5.605 17.234 13.695 1 92.88 86 LYS A N 1
ATOM 693 C CA . LYS A 1 86 ? 6.727 16.844 12.844 1 92.88 86 LYS A CA 1
ATOM 694 C C . LYS A 1 86 ? 6.918 15.328 12.844 1 92.88 86 LYS A C 1
ATOM 696 O O . LYS A 1 86 ? 7.117 14.727 11.781 1 92.88 86 LYS A O 1
ATOM 701 N N . ARG A 1 87 ? 6.848 14.773 13.969 1 92.5 87 ARG A N 1
ATOM 702 C CA . ARG A 1 87 ? 7.004 13.328 14.094 1 92.5 87 ARG A CA 1
ATOM 703 C C . ARG A 1 87 ? 5.879 12.594 13.375 1 92.5 87 ARG A C 1
ATOM 705 O O . ARG A 1 87 ? 6.117 11.594 12.695 1 92.5 87 ARG A O 1
ATOM 712 N N . ARG A 1 88 ? 4.711 13.078 13.609 1 93.19 88 ARG A N 1
ATOM 713 C CA . ARG A 1 88 ? 3.555 12.477 12.945 1 93.19 88 ARG A CA 1
ATOM 714 C C . ARG A 1 88 ? 3.695 12.555 11.43 1 93.19 88 ARG A C 1
ATOM 716 O O . ARG A 1 88 ? 3.449 11.57 10.727 1 93.19 88 ARG A O 1
ATOM 723 N N . ASP A 1 89 ? 4.059 13.711 10.93 1 92.69 89 ASP A N 1
ATOM 724 C CA . ASP A 1 89 ? 4.195 13.914 9.484 1 92.69 89 ASP A CA 1
ATOM 725 C C . ASP A 1 89 ? 5.297 13.023 8.914 1 92.69 89 ASP A C 1
ATOM 727 O O . ASP A 1 89 ? 5.16 12.5 7.805 1 92.69 89 ASP A O 1
ATOM 731 N N . LYS A 1 90 ? 6.324 12.914 9.672 1 93.62 90 LYS A N 1
ATOM 732 C CA . LYS A 1 90 ? 7.406 12.031 9.242 1 93.62 90 LYS A CA 1
ATOM 733 C C . LYS A 1 90 ? 6.93 10.586 9.156 1 93.62 90 LYS A C 1
ATOM 735 O O . LYS A 1 90 ? 7.273 9.867 8.211 1 93.62 90 LYS A O 1
ATOM 740 N N . ARG A 1 91 ? 6.199 10.156 10.078 1 94.06 91 ARG A N 1
ATOM 741 C CA . ARG A 1 91 ? 5.676 8.797 10.109 1 94.06 91 ARG A CA 1
ATOM 742 C C . ARG A 1 91 ? 4.746 8.539 8.922 1 94.06 91 ARG A C 1
ATOM 744 O O . ARG A 1 91 ? 4.832 7.496 8.281 1 94.06 91 ARG A O 1
ATOM 751 N N . ILE A 1 92 ? 3.92 9.453 8.688 1 94.06 92 ILE A N 1
ATOM 752 C CA . ILE A 1 92 ? 2.971 9.328 7.59 1 94.06 92 ILE A CA 1
ATOM 753 C C . ILE A 1 92 ? 3.725 9.266 6.262 1 94.06 92 ILE A C 1
ATOM 755 O O . ILE A 1 92 ? 3.428 8.422 5.41 1 94.06 92 ILE A O 1
ATOM 759 N N . SER A 1 93 ? 4.648 10.188 6.145 1 94.5 93 SER A N 1
ATOM 760 C CA . SER A 1 93 ? 5.445 10.211 4.922 1 94.5 93 SER A CA 1
ATOM 761 C C . SER A 1 93 ? 6.18 8.891 4.715 1 94.5 93 SER A C 1
ATOM 763 O O . SER A 1 93 ? 6.219 8.367 3.602 1 94.5 93 SER A O 1
ATOM 765 N N . ALA A 1 94 ? 6.75 8.398 5.746 1 95.69 94 ALA A N 1
ATOM 766 C CA . ALA A 1 94 ? 7.469 7.125 5.668 1 95.69 94 ALA A CA 1
ATOM 767 C C . ALA A 1 94 ? 6.531 5.988 5.277 1 95.69 94 ALA A C 1
ATOM 769 O O . ALA A 1 94 ? 6.898 5.121 4.48 1 95.69 94 ALA A O 1
ATOM 770 N N . A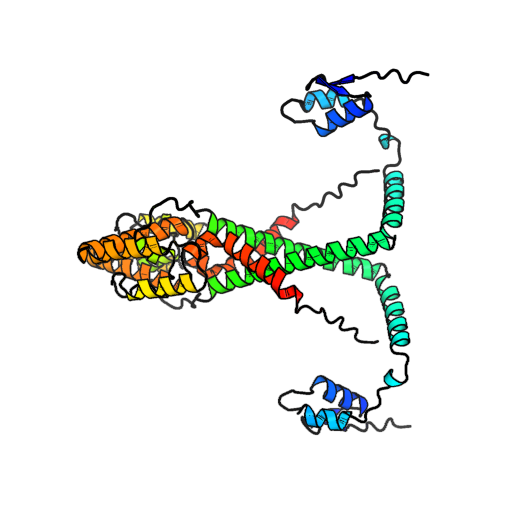RG A 1 95 ? 5.402 5.984 5.855 1 95.56 95 ARG A N 1
ATOM 771 C CA . ARG A 1 95 ? 4.414 4.953 5.551 1 95.56 95 ARG A CA 1
ATOM 772 C C . ARG A 1 95 ? 3.99 5.02 4.086 1 95.56 95 ARG A C 1
ATOM 774 O O . ARG A 1 95 ? 3.904 3.99 3.414 1 95.56 95 ARG A O 1
ATOM 781 N N . LEU A 1 96 ? 3.74 6.188 3.629 1 95.75 96 LEU A N 1
ATOM 782 C CA . LEU A 1 96 ? 3.322 6.367 2.242 1 95.75 96 LEU A CA 1
ATOM 783 C C . LEU A 1 96 ? 4.434 5.953 1.283 1 95.75 96 LEU A C 1
ATOM 785 O O . LEU A 1 96 ? 4.172 5.285 0.278 1 95.75 96 LEU A O 1
ATOM 789 N N . LYS A 1 97 ? 5.605 6.332 1.603 1 95.75 97 LYS A N 1
ATOM 790 C CA . LYS A 1 97 ? 6.738 5.957 0.763 1 95.75 97 LYS A CA 1
ATOM 791 C C . LYS A 1 97 ? 6.93 4.441 0.747 1 95.75 97 LYS A C 1
ATOM 793 O O . LYS A 1 97 ? 7.219 3.857 -0.3 1 95.75 97 LYS A O 1
ATOM 798 N N . ALA A 1 98 ? 6.805 3.859 1.88 1 96.81 98 ALA A N 1
ATOM 799 C CA . ALA A 1 98 ? 6.961 2.412 1.994 1 96.81 98 ALA A CA 1
ATOM 800 C C . ALA A 1 98 ? 5.902 1.677 1.181 1 96.81 98 ALA A C 1
ATOM 802 O O . ALA A 1 98 ? 6.207 0.709 0.48 1 96.81 98 ALA A O 1
ATOM 803 N N . THR A 1 99 ? 4.723 2.123 1.312 1 96.19 99 THR A N 1
ATOM 804 C CA . THR A 1 99 ? 3.637 1.491 0.571 1 96.19 99 THR A CA 1
ATOM 805 C C . THR A 1 99 ? 3.818 1.694 -0.931 1 96.19 99 THR A C 1
ATOM 807 O O . THR A 1 99 ? 3.594 0.773 -1.719 1 96.19 99 THR A O 1
ATOM 810 N N . ASP A 1 100 ? 4.195 2.869 -1.331 1 95.25 100 ASP A N 1
ATOM 811 C CA . ASP A 1 100 ? 4.449 3.129 -2.746 1 95.25 100 ASP A CA 1
ATOM 812 C C . ASP A 1 100 ? 5.57 2.236 -3.275 1 95.25 100 ASP A C 1
ATOM 814 O O . ASP A 1 100 ? 5.492 1.738 -4.402 1 95.25 100 ASP A O 1
ATOM 818 N N . TRP A 1 101 ? 6.598 2.113 -2.555 1 96.12 101 TRP A N 1
ATOM 819 C CA . TRP A 1 101 ? 7.695 1.224 -2.918 1 96.12 101 TRP A CA 1
ATOM 820 C C . TRP A 1 101 ? 7.184 -0.186 -3.195 1 96.12 101 TRP A C 1
ATOM 822 O O . TRP A 1 101 ? 7.543 -0.794 -4.207 1 96.12 101 TRP A O 1
ATOM 832 N N . PHE A 1 102 ? 6.395 -0.695 -2.275 1 96.44 102 PHE A N 1
ATOM 833 C CA . PHE A 1 102 ? 5.906 -2.062 -2.414 1 96.44 102 PHE A CA 1
ATOM 834 C C . PHE A 1 102 ? 4.965 -2.184 -3.607 1 96.44 102 PHE A C 1
ATOM 836 O O . PHE A 1 102 ? 5.023 -3.166 -4.352 1 96.44 102 PHE A O 1
ATOM 843 N N . LEU A 1 103 ? 4.074 -1.237 -3.758 1 95.12 103 LEU A N 1
ATOM 844 C CA . LEU A 1 103 ? 3.164 -1.254 -4.898 1 95.12 103 LEU A CA 1
ATOM 845 C C . LEU A 1 103 ? 3.938 -1.211 -6.211 1 95.12 103 LEU A C 1
ATOM 847 O O . LEU A 1 103 ? 3.555 -1.866 -7.184 1 95.12 103 LEU A O 1
ATOM 851 N N . ASP A 1 104 ? 4.957 -0.384 -6.254 1 93.31 104 ASP A N 1
ATOM 852 C CA . ASP A 1 104 ? 5.797 -0.314 -7.445 1 93.31 104 ASP A CA 1
ATOM 853 C C . ASP A 1 104 ? 6.441 -1.668 -7.742 1 93.31 104 ASP A C 1
ATOM 855 O O . ASP A 1 104 ? 6.574 -2.057 -8.906 1 93.31 104 ASP A O 1
ATOM 859 N N . LYS A 1 105 ? 6.844 -2.326 -6.707 1 92.81 105 LYS A N 1
ATOM 860 C CA . LYS A 1 105 ? 7.426 -3.654 -6.867 1 92.81 105 LYS A CA 1
ATOM 861 C C . LYS A 1 105 ? 6.426 -4.621 -7.496 1 92.81 105 LYS A C 1
ATOM 863 O O . LYS A 1 105 ? 6.785 -5.41 -8.375 1 92.81 105 LYS A O 1
ATOM 868 N N . LEU A 1 106 ? 5.195 -4.566 -7.047 1 93.25 106 LEU A N 1
ATOM 869 C CA . LEU A 1 106 ? 4.164 -5.473 -7.543 1 93.25 106 LEU A CA 1
ATOM 870 C C . LEU A 1 106 ? 3.809 -5.148 -8.992 1 93.25 106 LEU A C 1
ATOM 872 O O . LEU A 1 106 ? 3.484 -6.051 -9.766 1 93.25 106 LEU A O 1
ATOM 876 N N . THR A 1 107 ? 3.848 -3.875 -9.359 1 89.94 107 THR A N 1
ATOM 877 C CA . THR A 1 107 ? 3.299 -3.453 -10.641 1 89.94 107 THR A CA 1
ATOM 878 C C . THR A 1 107 ? 4.402 -3.328 -11.688 1 89.94 107 THR A C 1
ATOM 880 O O . THR A 1 107 ? 4.133 -3.008 -12.844 1 89.94 107 THR A O 1
ATOM 883 N N . ARG A 1 108 ? 5.594 -3.49 -11.281 1 80.38 108 ARG A N 1
ATOM 884 C CA . ARG A 1 108 ? 6.723 -3.328 -12.188 1 80.38 108 ARG A CA 1
ATOM 885 C C . ARG A 1 108 ? 6.555 -4.195 -13.43 1 80.38 108 ARG A C 1
ATOM 887 O O . ARG A 1 108 ? 6.969 -3.807 -14.523 1 80.38 108 ARG A O 1
ATOM 894 N N . GLN A 1 109 ? 5.98 -5.301 -13.219 1 69.12 109 GLN A N 1
ATOM 895 C CA . GLN A 1 109 ? 5.91 -6.242 -14.328 1 69.12 109 GLN A CA 1
ATOM 896 C C . GLN A 1 109 ? 4.582 -6.117 -15.07 1 69.12 109 GLN A C 1
ATOM 898 O O . GLN A 1 109 ? 4.359 -6.809 -16.062 1 69.12 109 GLN A O 1
ATOM 903 N N . ALA A 1 110 ? 3.668 -5.305 -14.57 1 63.91 110 ALA A N 1
ATOM 904 C CA . ALA A 1 110 ? 2.334 -5.266 -15.164 1 63.91 110 ALA A CA 1
ATOM 905 C C . ALA A 1 110 ? 2.404 -4.887 -16.641 1 63.91 110 ALA A C 1
ATOM 907 O O . ALA A 1 110 ? 2.898 -3.814 -17 1 63.91 110 ALA A O 1
ATOM 908 N N . ALA A 1 111 ? 2.834 -5.93 -17.391 1 58.75 111 ALA A N 1
ATOM 909 C CA . ALA A 1 111 ? 2.912 -5.742 -18.844 1 58.75 111 ALA A CA 1
ATOM 910 C C . ALA A 1 111 ? 1.525 -5.535 -19.438 1 58.75 111 ALA A C 1
ATOM 912 O O . ALA A 1 111 ? 0.529 -6.023 -18.906 1 58.75 111 ALA A O 1
ATOM 913 N N . THR A 1 112 ? 1.387 -4.473 -20.266 1 57.19 112 THR A N 1
ATOM 914 C CA . THR A 1 112 ? 0.193 -4.148 -21.031 1 57.19 112 THR A CA 1
ATOM 915 C C . THR A 1 112 ? -0.319 -5.375 -21.781 1 57.19 112 THR A C 1
ATOM 917 O O . THR A 1 112 ? 0.451 -6.066 -22.453 1 57.19 112 THR A O 1
ATOM 920 N N . GLU A 1 113 ? -1.188 -6.027 -21.328 1 53.56 113 GLU A N 1
ATOM 921 C CA . GLU A 1 113 ? -1.824 -7.246 -21.828 1 53.56 113 GLU A CA 1
ATOM 922 C C . GLU A 1 113 ? -2.291 -7.078 -23.266 1 53.56 113 GLU A C 1
ATOM 924 O O . GLU A 1 113 ? -3.355 -6.512 -23.516 1 53.56 113 GLU A O 1
ATOM 929 N N . LYS A 1 114 ? -1.549 -6.664 -24.219 1 52.22 114 LYS A N 1
ATOM 930 C CA . LYS A 1 114 ? -2.205 -6.672 -25.531 1 52.22 114 LYS A CA 1
ATOM 931 C C . LYS A 1 114 ? -2.502 -8.102 -25.984 1 52.22 114 LYS A C 1
ATOM 933 O O . LYS A 1 114 ? -2.928 -8.32 -27.125 1 52.22 114 LYS A O 1
ATOM 938 N N . THR A 1 115 ? -2.275 -9.094 -25.188 1 58.69 115 THR A N 1
ATOM 939 C CA . THR A 1 115 ? -2.295 -10.391 -25.859 1 58.69 115 THR A CA 1
ATOM 940 C C . THR A 1 115 ? -3.658 -11.055 -25.719 1 58.69 115 THR A C 1
ATOM 942 O O . THR A 1 115 ? -4.32 -10.906 -24.688 1 58.69 115 THR A O 1
ATOM 945 N N . GLN A 1 116 ? -4.262 -11.484 -26.828 1 65.44 116 GLN A N 1
ATOM 946 C CA . GLN A 1 116 ? -5.445 -12.336 -26.906 1 65.44 116 GLN A CA 1
ATOM 947 C C . GLN A 1 116 ? -5.344 -13.508 -25.938 1 65.44 116 GLN A C 1
ATOM 949 O O . GLN A 1 116 ? -4.492 -14.383 -26.109 1 65.44 116 GLN A O 1
ATOM 954 N N . LEU A 1 117 ? -6.133 -13.445 -24.875 1 83.06 117 LEU A N 1
ATOM 955 C CA . LEU A 1 117 ? -6.082 -14.492 -23.859 1 83.06 117 LEU A CA 1
ATOM 956 C C . LEU A 1 117 ? -6.977 -15.672 -24.25 1 83.06 117 LEU A C 1
ATOM 958 O O . LEU A 1 117 ? -8.094 -15.469 -24.734 1 83.06 117 LEU A O 1
ATOM 962 N N . ASP A 1 118 ? -6.395 -16.828 -24.266 1 93.31 118 ASP A N 1
ATOM 963 C CA . ASP A 1 118 ? -7.207 -18.031 -24.359 1 93.31 118 ASP A CA 1
ATOM 964 C C . ASP A 1 118 ? -7.895 -18.344 -23.031 1 93.31 118 ASP A C 1
ATOM 966 O O . ASP A 1 118 ? -7.707 -17.625 -22.047 1 93.31 118 ASP A O 1
ATOM 970 N N . PHE A 1 119 ? -8.758 -19.312 -23.047 1 96.44 119 PHE A N 1
ATOM 971 C CA . PHE A 1 119 ? -9.609 -19.578 -21.891 1 96.44 119 PHE A CA 1
ATOM 972 C C . PHE A 1 119 ? -8.773 -19.875 -20.656 1 96.44 119 PHE A C 1
ATOM 974 O O . PHE A 1 119 ? -8.977 -19.281 -19.594 1 96.44 119 PHE A O 1
ATOM 981 N N . PRO A 1 120 ? -7.828 -20.781 -20.734 1 96.81 120 PRO A N 1
ATOM 982 C CA . PRO A 1 120 ? -7.023 -21.031 -19.531 1 96.81 120 PRO A CA 1
ATOM 983 C C . PRO A 1 120 ? -6.273 -19.781 -19.062 1 96.81 120 PRO A C 1
ATOM 985 O O . PRO A 1 120 ? -6.059 -19.609 -17.859 1 96.81 120 PRO A O 1
ATOM 988 N N . SER A 1 121 ? -5.91 -18.938 -19.922 1 95.25 121 SER A N 1
ATOM 989 C CA . SER A 1 121 ? -5.238 -17.703 -19.531 1 95.25 121 SER A CA 1
ATOM 990 C C . SER A 1 121 ? -6.176 -16.781 -18.766 1 95.25 121 SER A C 1
ATOM 992 O O . SER A 1 121 ? -5.754 -16.094 -17.828 1 95.25 121 SER A O 1
ATOM 994 N N . PHE A 1 122 ? -7.418 -16.766 -19.219 1 95.44 122 PHE A N 1
ATOM 995 C CA . PHE A 1 122 ? -8.414 -15.992 -18.469 1 95.44 122 PHE A CA 1
ATOM 996 C C . PHE A 1 122 ? -8.516 -16.484 -17.031 1 95.44 122 PHE A C 1
ATOM 998 O O . PHE A 1 122 ? -8.508 -15.68 -16.094 1 95.44 122 PHE A O 1
ATOM 1005 N N . ILE A 1 123 ? -8.57 -17.75 -16.953 1 96.5 123 ILE A N 1
ATOM 1006 C CA . ILE A 1 123 ? -8.758 -18.344 -15.633 1 96.5 123 ILE A CA 1
ATOM 1007 C C . ILE A 1 123 ? -7.523 -18.109 -14.773 1 96.5 123 ILE A C 1
ATOM 1009 O O . ILE A 1 123 ? -7.633 -17.672 -13.625 1 96.5 123 ILE A O 1
ATOM 1013 N N . ALA A 1 124 ? -6.371 -18.297 -15.336 1 96.12 124 ALA A N 1
ATOM 1014 C CA . ALA A 1 124 ? -5.113 -18.156 -14.609 1 96.12 124 ALA A CA 1
ATOM 1015 C C . ALA A 1 124 ? -4.895 -16.703 -14.172 1 96.12 124 ALA A C 1
ATOM 1017 O O . ALA A 1 124 ? -4.305 -16.453 -13.117 1 96.12 124 ALA A O 1
ATOM 1018 N N . THR A 1 125 ? -5.395 -15.812 -14.883 1 94.38 125 THR A N 1
ATOM 1019 C CA . THR A 1 125 ? -5.117 -14.398 -14.641 1 94.38 125 THR A CA 1
ATOM 1020 C C . THR A 1 125 ? -6.148 -13.789 -13.695 1 94.38 125 THR A C 1
ATOM 1022 O O . THR A 1 125 ? -5.797 -13.047 -12.781 1 94.38 125 THR A O 1
ATOM 1025 N N . TYR A 1 126 ? -7.383 -14.188 -13.883 1 95.12 126 TYR A N 1
ATOM 1026 C CA . TYR A 1 126 ? -8.438 -13.391 -13.258 1 95.12 126 TYR A CA 1
ATOM 1027 C C . TYR A 1 126 ? -9.031 -14.109 -12.055 1 95.12 126 TYR A C 1
ATOM 1029 O O . TYR A 1 126 ? -9.727 -13.5 -11.242 1 95.12 126 TYR A O 1
ATOM 1037 N N . LEU A 1 127 ? -8.812 -15.367 -11.984 1 96.19 127 LEU A N 1
ATOM 1038 C CA . LEU A 1 127 ? -9.273 -16.094 -10.805 1 96.19 127 LEU A CA 1
ATOM 1039 C C . LEU A 1 127 ? -8.125 -16.344 -9.836 1 96.19 127 LEU A C 1
ATOM 1041 O O . LEU A 1 127 ? -6.996 -16.578 -10.258 1 96.19 127 LEU A O 1
ATOM 1045 N N . GLY A 1 128 ? -8.469 -16.266 -8.57 1 95.94 128 GLY A N 1
ATOM 1046 C CA . GLY A 1 128 ? -7.477 -16.641 -7.578 1 95.94 128 GLY A CA 1
ATOM 1047 C C . GLY A 1 128 ? -7.199 -18.141 -7.547 1 95.94 128 GLY A C 1
ATOM 1048 O O . GLY A 1 128 ? -8.047 -18.938 -7.941 1 95.94 128 GLY A O 1
ATOM 1049 N N . PRO A 1 129 ? -6.051 -18.5 -7.121 1 95.88 129 PRO A N 1
ATOM 1050 C CA . PRO A 1 129 ? -5.66 -19.906 -7.094 1 95.88 129 PRO A CA 1
ATOM 1051 C C . PRO A 1 129 ? -6.633 -20.781 -6.301 1 95.88 129 PRO A C 1
ATOM 1053 O O . PRO A 1 129 ? -6.754 -21.984 -6.566 1 95.88 129 PRO A O 1
ATOM 1056 N N . SER A 1 130 ? -7.273 -20.234 -5.344 1 94.19 130 SER A N 1
ATOM 1057 C CA . SER A 1 130 ? -8.25 -21 -4.578 1 94.19 130 SER A CA 1
ATOM 1058 C C . SER A 1 130 ? -9.422 -21.438 -5.457 1 94.19 130 SER A C 1
ATOM 1060 O O . SER A 1 130 ? -10.133 -22.375 -5.125 1 94.19 130 SER A O 1
ATOM 1062 N N . GLN A 1 131 ? -9.625 -20.797 -6.551 1 95.69 131 GLN A N 1
ATOM 1063 C CA . GLN A 1 131 ? -10.734 -21.094 -7.457 1 95.69 131 GLN A CA 1
ATOM 1064 C C . GLN A 1 131 ? -10.25 -21.859 -8.68 1 95.69 131 GLN A C 1
ATOM 1066 O O . GLN A 1 131 ? -11.039 -22.156 -9.578 1 95.69 131 GLN A O 1
ATOM 1071 N N . TRP A 1 132 ? -8.992 -22.062 -8.766 1 97 132 TRP A N 1
ATOM 1072 C CA . TRP A 1 132 ? -8.438 -22.891 -9.844 1 97 132 TRP A CA 1
ATOM 1073 C C . TRP A 1 132 ? -8.867 -24.344 -9.695 1 97 132 TRP A C 1
ATOM 1075 O O . TRP A 1 132 ? -9.258 -24.766 -8.602 1 97 132 TRP A O 1
ATOM 1085 N N . PRO A 1 133 ? -8.727 -25.031 -10.852 1 95.62 133 PRO A N 1
ATOM 1086 C CA . PRO A 1 133 ? -8.984 -26.469 -10.703 1 95.62 133 PRO A CA 1
ATOM 1087 C C . PRO A 1 133 ? -8 -27.141 -9.742 1 95.62 133 PRO A C 1
ATOM 1089 O O . PRO A 1 133 ? -6.855 -26.688 -9.617 1 95.62 133 PRO A O 1
ATOM 1092 N N . LYS A 1 134 ? -8.391 -28.203 -9.094 1 90.62 134 LYS A N 1
ATOM 1093 C CA . LYS A 1 134 ? -7.578 -28.875 -8.094 1 90.62 134 LYS A CA 1
ATOM 1094 C C . LYS A 1 134 ? -7.047 -30.203 -8.633 1 90.62 134 LYS A C 1
ATOM 1096 O O . LYS A 1 134 ? -7.566 -30.734 -9.617 1 90.62 134 LYS A O 1
ATOM 1101 N N . ASP A 1 135 ? -5.977 -30.641 -8 1 85.94 135 ASP A N 1
ATOM 1102 C CA . ASP A 1 135 ? -5.453 -32 -8.164 1 85.94 135 ASP A CA 1
ATOM 1103 C C . ASP A 1 135 ? -5.098 -32.281 -9.625 1 85.94 135 ASP A C 1
ATOM 1105 O O . ASP A 1 135 ? -5.418 -33.344 -10.156 1 85.94 135 ASP A O 1
ATOM 1109 N N . GLY A 1 136 ? -4.613 -31.375 -10.289 1 84.56 136 GLY A N 1
ATOM 1110 C CA . GLY A 1 136 ? -4.113 -31.578 -11.633 1 84.56 136 GLY A CA 1
ATOM 1111 C C . GLY A 1 136 ? -5.195 -31.516 -12.695 1 84.56 136 GLY A C 1
ATOM 1112 O O . GLY A 1 136 ? -4.945 -31.812 -13.867 1 84.56 136 GLY A O 1
ATOM 1113 N N . ASN A 1 137 ? -6.355 -31.094 -12.281 1 93.06 137 ASN A N 1
ATOM 1114 C CA . ASN A 1 137 ? -7.457 -30.953 -13.234 1 93.06 137 ASN A CA 1
ATOM 1115 C C . ASN A 1 137 ? -7.332 -29.672 -14.047 1 93.06 137 ASN A C 1
ATOM 1117 O O . ASN A 1 137 ? -6.496 -28.828 -13.75 1 93.06 137 ASN A O 1
ATOM 1121 N N . VAL A 1 138 ? -8.078 -29.719 -15.141 1 96.75 138 VAL A N 1
ATOM 1122 C CA . VAL A 1 138 ? -8.078 -28.547 -16.031 1 96.75 138 VAL A CA 1
ATOM 1123 C C . VAL A 1 138 ? -9.352 -27.734 -15.805 1 96.75 138 VAL A C 1
ATOM 1125 O O . VAL A 1 138 ? -10.312 -28.219 -15.203 1 96.75 138 VAL A O 1
ATOM 1128 N N . PRO A 1 139 ? -9.281 -26.469 -16.234 1 97.62 139 PRO A N 1
ATOM 1129 C CA . PRO A 1 139 ? -10.469 -25.641 -16.062 1 97.62 139 PRO A CA 1
ATOM 1130 C C . PRO A 1 139 ? -11.695 -26.203 -16.797 1 97.62 139 PRO A C 1
ATOM 1132 O O . PRO A 1 139 ? -11.57 -26.734 -17.906 1 97.62 139 PRO A O 1
ATOM 1135 N N . THR A 1 140 ? -12.789 -26.094 -16.094 1 95.94 140 THR A N 1
ATOM 1136 C CA . THR A 1 140 ? -14.055 -26.594 -16.625 1 95.94 140 THR A CA 1
ATOM 1137 C C . THR A 1 140 ? -15.117 -25.5 -16.594 1 95.94 140 THR A C 1
ATOM 1139 O O . THR A 1 140 ? -14.797 -24.312 -16.547 1 95.94 140 THR A O 1
ATOM 1142 N N . GLY A 1 141 ? -16.344 -25.922 -16.734 1 95.88 141 GLY A N 1
ATOM 1143 C CA . GLY A 1 141 ? -17.453 -25 -16.656 1 95.88 141 GLY A CA 1
ATOM 1144 C C . GLY A 1 141 ? -17.578 -24.328 -15.297 1 95.88 141 GLY A C 1
ATOM 1145 O O . GLY A 1 141 ? -18.109 -23.219 -15.203 1 95.88 141 GLY A O 1
ATOM 1146 N N . ASP A 1 142 ? -17.078 -24.922 -14.336 1 96.25 142 ASP A N 1
ATOM 1147 C CA . ASP A 1 142 ? -17.125 -24.344 -13 1 96.25 142 ASP A CA 1
ATOM 1148 C C . ASP A 1 142 ? -16.344 -23.047 -12.93 1 96.25 142 ASP A C 1
ATOM 1150 O O . ASP A 1 142 ? -16.828 -22.047 -12.414 1 96.25 142 ASP A O 1
ATOM 1154 N N . GLN A 1 143 ? -15.125 -23.156 -13.43 1 97.44 143 GLN A N 1
ATOM 1155 C CA . GLN A 1 143 ? -14.297 -21.953 -13.43 1 97.44 143 GLN A CA 1
ATOM 1156 C C . GLN A 1 143 ? -14.875 -20.875 -14.352 1 97.44 143 GLN A C 1
ATOM 1158 O O . GLN A 1 143 ? -14.766 -19.688 -14.07 1 97.44 143 GLN A O 1
ATOM 1163 N N . PHE A 1 144 ? -15.422 -21.344 -15.391 1 96.69 144 PHE A N 1
ATOM 1164 C CA . PHE A 1 144 ? -16.109 -20.422 -16.281 1 96.69 144 PHE A CA 1
ATOM 1165 C C . PHE A 1 144 ? -17.203 -19.656 -15.547 1 96.69 144 PHE A C 1
ATOM 1167 O O . PHE A 1 144 ? -17.266 -18.422 -15.617 1 96.69 144 PHE A O 1
ATOM 1174 N N . ASN A 1 145 ? -18 -20.328 -14.844 1 95.81 145 ASN A N 1
ATOM 1175 C CA . ASN A 1 145 ? -19.094 -19.719 -14.086 1 95.81 145 ASN A CA 1
ATOM 1176 C C . ASN A 1 145 ? -18.562 -18.797 -12.992 1 95.81 145 ASN A C 1
ATOM 1178 O O . ASN A 1 145 ? -19.141 -17.734 -12.734 1 95.81 145 ASN A O 1
ATOM 1182 N N . CYS A 1 146 ? -17.516 -19.219 -12.414 1 95.81 146 CYS A N 1
ATOM 1183 C CA . CYS A 1 146 ? -16.906 -18.375 -11.391 1 95.81 146 CYS A CA 1
ATOM 1184 C C . CYS A 1 146 ? -16.453 -17.047 -11.977 1 95.81 146 CYS A C 1
ATOM 1186 O O . CYS A 1 146 ? -16.703 -15.984 -11.383 1 95.81 146 CYS A O 1
ATOM 1188 N N . LEU A 1 147 ? -15.844 -17.141 -13.102 1 95.25 147 LEU A N 1
ATOM 1189 C CA . LEU A 1 147 ? -15.352 -15.93 -13.742 1 95.25 147 LEU A CA 1
ATOM 1190 C C . LEU A 1 147 ? -16.5 -15.031 -14.18 1 95.25 147 LEU A C 1
ATOM 1192 O O . LEU A 1 147 ? -16.422 -13.805 -14.062 1 95.25 147 LEU A O 1
ATOM 1196 N N . ILE A 1 148 ? -17.578 -15.617 -14.625 1 94.31 148 ILE A N 1
ATOM 1197 C CA . ILE A 1 148 ? -18.766 -14.859 -15 1 94.31 148 ILE A CA 1
ATOM 1198 C C . ILE A 1 148 ? -19.328 -14.133 -13.781 1 94.31 148 ILE A C 1
ATOM 1200 O O . ILE A 1 148 ? -19.734 -12.977 -13.875 1 94.31 148 ILE A O 1
ATOM 1204 N N . GLY A 1 149 ? -19.328 -14.805 -12.703 1 92.69 149 GLY A N 1
ATOM 1205 C CA . GLY A 1 149 ? -19.766 -14.164 -11.469 1 92.69 149 GLY A CA 1
ATOM 1206 C C . GLY A 1 149 ? -18.953 -12.945 -11.109 1 92.69 149 GLY A C 1
ATOM 1207 O O . GLY A 1 149 ? -19.5 -11.922 -10.688 1 92.69 149 GLY A O 1
ATOM 1208 N N . LYS A 1 150 ? -17.672 -13.109 -11.305 1 92.25 150 LYS A N 1
ATOM 1209 C CA . LYS A 1 150 ? -16.797 -11.984 -11.008 1 92.25 150 LYS A CA 1
ATOM 1210 C C . LYS A 1 150 ? -17.047 -10.82 -11.961 1 92.25 150 LYS A C 1
ATOM 1212 O O . LYS A 1 150 ? -16.984 -9.656 -11.562 1 92.25 150 LYS A O 1
ATOM 1217 N N . ILE A 1 151 ? -17.281 -11.156 -13.18 1 91.31 151 ILE A N 1
ATOM 1218 C CA . ILE A 1 151 ? -17.562 -10.133 -14.188 1 91.31 151 ILE A CA 1
ATOM 1219 C C . ILE A 1 151 ? -18.859 -9.406 -13.836 1 91.31 151 ILE A C 1
ATOM 1221 O O . ILE A 1 151 ? -18.938 -8.172 -13.898 1 91.31 151 ILE A O 1
ATOM 1225 N N . GLU A 1 152 ? -19.781 -10.117 -13.445 1 88.88 152 GLU A N 1
ATOM 1226 C CA . GLU A 1 152 ? -21.062 -9.539 -13.062 1 88.88 152 GLU A CA 1
ATOM 1227 C C . GLU A 1 152 ? -20.922 -8.695 -11.797 1 88.88 152 GLU A C 1
ATOM 1229 O O . GLU A 1 152 ? -21.688 -7.75 -11.586 1 88.88 152 GLU A O 1
ATOM 1234 N N . GLY A 1 153 ? -19.984 -9.031 -11 1 86.25 153 GLY A N 1
ATOM 1235 C CA . GLY A 1 153 ? -19.781 -8.32 -9.742 1 86.25 153 GLY A CA 1
ATOM 1236 C C . GLY A 1 153 ? -18.969 -7.055 -9.898 1 86.25 153 GLY A C 1
ATOM 1237 O O . GLY A 1 153 ? -18.797 -6.297 -8.945 1 86.25 153 GLY A O 1
ATOM 1238 N N . GLY A 1 154 ? -18.391 -6.875 -11.078 1 81.94 154 GLY A N 1
ATOM 1239 C CA . GLY A 1 154 ? -17.75 -5.578 -11.25 1 81.94 154 GLY A CA 1
ATOM 1240 C C . GLY A 1 154 ? -16.438 -5.652 -12 1 81.94 154 GLY A C 1
ATOM 1241 O O . GLY A 1 154 ? -15.766 -4.637 -12.195 1 81.94 154 GLY A O 1
ATOM 1242 N N . LEU A 1 155 ? -15.992 -6.824 -12.336 1 83.19 155 LEU A N 1
ATOM 1243 C CA . LEU A 1 155 ? -14.773 -6.938 -13.125 1 83.19 155 LEU A CA 1
ATOM 1244 C C . LEU A 1 155 ? -15.016 -6.516 -14.57 1 83.19 155 LEU A C 1
ATOM 1246 O O . LEU A 1 155 ? -15.547 -7.293 -15.367 1 83.19 155 LEU A O 1
ATOM 1250 N N . SER A 1 156 ? -14.648 -5.336 -14.875 1 75.69 156 SER A N 1
ATOM 1251 C CA . SER A 1 156 ? -14.992 -4.762 -16.172 1 75.69 156 SER A CA 1
ATOM 1252 C C . SER A 1 156 ? -13.859 -4.941 -17.188 1 75.69 156 SER A C 1
ATOM 1254 O O . SER A 1 156 ? -14.039 -4.68 -18.375 1 75.69 156 SER A O 1
ATOM 1256 N N . SER A 1 157 ? -12.859 -5.527 -16.828 1 75.5 157 SER A N 1
ATOM 1257 C CA . SER A 1 157 ? -11.688 -5.594 -17.703 1 75.5 157 SER A CA 1
ATOM 1258 C C . SER A 1 157 ? -11.82 -6.723 -18.719 1 75.5 157 SER A C 1
ATOM 1260 O O . SER A 1 157 ? -11.055 -6.793 -19.672 1 75.5 157 SER A O 1
ATOM 1262 N N . ILE A 1 158 ? -12.898 -7.5 -18.5 1 83.06 158 ILE A N 1
ATOM 1263 C CA . ILE A 1 158 ? -13 -8.672 -19.359 1 83.06 158 ILE A CA 1
ATOM 1264 C C . ILE A 1 158 ? -14.188 -8.523 -20.312 1 83.06 158 ILE A C 1
ATOM 1266 O O . ILE A 1 158 ? -15.297 -8.188 -19.875 1 83.06 158 ILE A O 1
ATOM 1270 N N . ASP A 1 159 ? -13.898 -8.719 -21.562 1 85.69 159 ASP A N 1
ATOM 1271 C CA . ASP A 1 159 ? -14.977 -8.82 -22.547 1 85.69 159 ASP A CA 1
ATOM 1272 C C . ASP A 1 159 ? -15.656 -10.18 -22.469 1 85.69 159 ASP A C 1
ATOM 1274 O O . ASP A 1 159 ? -15.055 -11.203 -22.828 1 85.69 159 ASP A O 1
ATOM 1278 N N . VAL A 1 160 ? -16.891 -10.156 -22.156 1 89.19 160 VAL A N 1
ATOM 1279 C CA . VAL A 1 160 ? -17.641 -11.383 -21.906 1 89.19 160 VAL A CA 1
ATOM 1280 C C . VAL A 1 160 ? -17.766 -12.195 -23.188 1 89.19 160 VAL A C 1
ATOM 1282 O O . VAL A 1 160 ? -17.703 -13.43 -23.156 1 89.19 160 VAL A O 1
ATOM 1285 N N . ASN A 1 161 ? -17.891 -11.555 -24.281 1 90.25 161 ASN A N 1
ATOM 1286 C CA . ASN A 1 161 ? -18 -12.258 -25.547 1 90.25 161 ASN A CA 1
ATOM 1287 C C . ASN A 1 161 ? -16.719 -13 -25.891 1 90.25 161 ASN A C 1
ATOM 1289 O O . ASN A 1 161 ? -16.75 -14.109 -26.422 1 90.25 161 ASN A O 1
ATOM 1293 N N . ARG A 1 162 ? -15.719 -12.336 -25.594 1 91.25 162 ARG A N 1
ATOM 1294 C CA . ARG A 1 162 ? -14.422 -12.969 -25.828 1 91.25 162 ARG A CA 1
ATOM 1295 C C . ARG A 1 162 ? -14.242 -14.188 -24.922 1 91.25 162 ARG A C 1
ATOM 1297 O O . ARG A 1 162 ? -13.648 -15.188 -25.344 1 91.25 162 ARG A O 1
ATOM 1304 N N . LEU A 1 163 ? -14.711 -14.062 -23.75 1 93.62 163 LEU A N 1
ATOM 1305 C CA . LEU A 1 163 ? -14.617 -15.172 -22.812 1 93.62 163 LEU A CA 1
ATOM 1306 C C . LEU A 1 163 ? -15.422 -16.375 -23.312 1 93.62 163 LEU A C 1
ATOM 1308 O O . LEU A 1 163 ? -14.961 -17.516 -23.25 1 93.62 163 LEU A O 1
ATOM 1312 N N . PHE A 1 164 ? -16.594 -16.125 -23.859 1 94.62 164 PHE A N 1
ATOM 1313 C CA . PHE A 1 164 ? -17.438 -17.188 -24.375 1 94.62 164 PHE A CA 1
ATOM 1314 C C . PHE A 1 164 ? -16.781 -17.859 -25.578 1 94.62 164 PHE A C 1
ATOM 1316 O O . PHE A 1 164 ? -16.781 -19.094 -25.672 1 94.62 164 PHE A O 1
ATOM 1323 N N . SER A 1 165 ? -16.281 -17.047 -26.391 1 94.38 165 SER A N 1
ATOM 1324 C CA . SER A 1 165 ? -15.594 -17.594 -27.562 1 94.38 165 SER A CA 1
ATOM 1325 C C . SER A 1 165 ? -14.391 -18.438 -27.156 1 94.38 165 SER A C 1
ATOM 1327 O O . SER A 1 165 ? -14.164 -19.516 -27.703 1 94.38 165 SER A O 1
ATOM 1329 N N . ALA A 1 166 ? -13.672 -17.953 -26.234 1 96 166 ALA A N 1
ATOM 1330 C CA . ALA A 1 166 ? -12.5 -18.672 -25.75 1 96 166 ALA A CA 1
ATOM 1331 C C . ALA A 1 166 ? -12.898 -20 -25.109 1 96 166 ALA A C 1
ATOM 1333 O O . ALA A 1 166 ? -12.227 -21.016 -25.297 1 96 166 ALA A O 1
ATOM 1334 N N . TYR A 1 167 ? -13.922 -19.953 -24.359 1 96.81 167 TYR A N 1
ATOM 1335 C CA . TYR A 1 167 ? -14.406 -21.172 -23.719 1 96.81 167 TYR A CA 1
ATOM 1336 C C . TYR A 1 167 ? -14.859 -22.188 -24.766 1 96.81 167 TYR A C 1
ATOM 1338 O O . TYR A 1 167 ? -14.617 -23.391 -24.609 1 96.81 167 TYR A O 1
ATOM 1346 N N . GLY A 1 168 ? -15.531 -21.75 -25.766 1 96.31 168 GLY A N 1
ATOM 1347 C CA . GLY A 1 168 ? -15.922 -22.625 -26.859 1 96.31 168 GLY A CA 1
ATOM 1348 C C . GLY A 1 168 ? -14.75 -23.344 -27.5 1 96.31 168 GLY A C 1
ATOM 1349 O O . GLY A 1 168 ? -14.805 -24.547 -27.75 1 96.31 168 GLY A O 1
ATOM 1350 N N . ALA A 1 169 ? -13.742 -22.625 -27.766 1 96.25 169 ALA A N 1
ATOM 1351 C CA . ALA A 1 169 ? -12.539 -23.203 -28.359 1 96.25 169 ALA A CA 1
ATOM 1352 C C . ALA A 1 169 ? -11.891 -24.203 -27.391 1 96.25 169 ALA A C 1
ATOM 1354 O O . ALA A 1 169 ? -11.367 -25.234 -27.828 1 96.25 169 ALA A O 1
ATOM 1355 N N . TRP A 1 170 ? -11.961 -23.938 -26.141 1 97.31 170 TRP A N 1
ATOM 1356 C CA . TRP A 1 170 ? -11.367 -24.75 -25.094 1 97.31 170 TRP A CA 1
ATOM 1357 C C . TRP A 1 170 ? -12.039 -26.109 -25 1 97.31 170 TRP A C 1
ATOM 1359 O O . TRP A 1 170 ? -11.367 -27.141 -24.875 1 97.31 170 TRP A O 1
ATOM 1369 N N . THR A 1 171 ? -13.359 -26.125 -25.109 1 96.38 171 THR A N 1
ATOM 1370 C CA . THR A 1 171 ? -14.125 -27.359 -24.953 1 96.38 171 THR A CA 1
ATOM 1371 C C . THR A 1 171 ? -13.922 -28.281 -26.141 1 96.38 171 THR A C 1
ATOM 1373 O O . THR A 1 171 ? -14.25 -29.469 -26.078 1 96.38 171 THR A O 1
ATOM 1376 N N . ASN A 1 172 ? -13.328 -27.766 -27.234 1 96.25 172 ASN A N 1
ATOM 1377 C CA . ASN A 1 172 ? -13.109 -28.547 -28.438 1 96.25 172 ASN A CA 1
ATOM 1378 C C . ASN A 1 172 ? -11.742 -29.234 -28.422 1 96.25 172 ASN A C 1
ATOM 1380 O O . ASN A 1 172 ? -11.438 -30.062 -29.281 1 96.25 172 ASN A O 1
ATOM 1384 N N . LEU A 1 173 ? -10.945 -28.906 -27.453 1 96.94 173 LEU A N 1
ATOM 1385 C CA . LEU A 1 173 ? -9.609 -29.484 -27.344 1 96.94 173 LEU A CA 1
ATOM 1386 C C . LEU A 1 173 ? -9.664 -30.859 -26.688 1 96.94 173 LEU A C 1
ATOM 1388 O O . LEU A 1 173 ? -10.547 -31.125 -25.859 1 96.94 173 LEU A O 1
ATOM 1392 N N . TYR A 1 174 ? -8.711 -31.672 -27.109 1 96.44 174 TYR A N 1
ATOM 1393 C CA . TYR A 1 174 ? -8.547 -32.938 -26.406 1 96.44 174 TYR A CA 1
ATOM 1394 C C . TYR A 1 174 ? -7.992 -32.719 -25 1 96.44 174 TYR A C 1
ATOM 1396 O O . TYR A 1 174 ? -7.355 -31.703 -24.734 1 96.44 174 TYR A O 1
ATOM 1404 N N . ILE A 1 175 ? -8.18 -33.625 -24.172 1 95.19 175 ILE A N 1
ATOM 1405 C CA . ILE A 1 175 ? -7.84 -33.5 -22.766 1 95.19 175 ILE A CA 1
ATOM 1406 C C . ILE A 1 175 ? -6.332 -33.281 -22.609 1 95.19 175 ILE A C 1
ATOM 1408 O O . ILE A 1 175 ? -5.891 -32.5 -21.781 1 95.19 175 ILE A O 1
ATOM 1412 N N . TYR A 1 176 ? -5.527 -33.938 -23.359 1 94 176 TYR A N 1
ATOM 1413 C CA . TYR A 1 176 ? -4.082 -33.812 -23.234 1 94 176 TYR A CA 1
ATOM 1414 C C . TYR A 1 176 ? -3.633 -32.438 -23.688 1 94 176 TYR A C 1
ATOM 1416 O O . TYR A 1 176 ? -2.674 -31.875 -23.141 1 94 176 TYR A O 1
ATOM 1424 N N . GLU A 1 177 ? -4.391 -31.891 -24.641 1 96 177 GLU A N 1
ATOM 1425 C CA . GLU A 1 177 ? -4.113 -30.516 -25.078 1 96 177 GLU A CA 1
ATOM 1426 C C . GLU A 1 177 ? -4.531 -29.5 -24.016 1 96 177 GLU A C 1
ATOM 1428 O O . GLU A 1 177 ? -3.854 -28.484 -23.828 1 96 177 GLU A O 1
ATOM 1433 N N . GLN A 1 178 ? -5.637 -29.828 -23.406 1 97.12 178 GLN A N 1
ATOM 1434 C CA . GLN A 1 178 ? -6.113 -28.953 -22.328 1 97.12 178 GLN A CA 1
ATOM 1435 C C . GLN A 1 178 ? -5.121 -28.891 -21.172 1 97.12 178 GLN A C 1
ATOM 1437 O O . GLN A 1 178 ? -4.852 -27.828 -20.625 1 97.12 178 GLN A O 1
ATOM 1442 N N . GLU A 1 179 ? -4.641 -30.016 -20.844 1 94.06 179 GLU A N 1
ATOM 1443 C CA . GLU A 1 179 ? -3.68 -30.094 -19.75 1 94.06 179 GLU A CA 1
ATOM 1444 C C . GLU A 1 179 ? -2.43 -29.281 -20.047 1 94.06 179 GLU A C 1
ATOM 1446 O O . GLU A 1 179 ? -1.962 -28.516 -19.203 1 94.06 179 GLU A O 1
ATOM 1451 N N . GLU A 1 180 ? -1.957 -29.453 -21.172 1 93.06 180 GLU A N 1
ATOM 1452 C CA . GLU A 1 180 ? -0.765 -28.719 -21.578 1 93.06 180 GLU A CA 1
ATOM 1453 C C . GLU A 1 180 ? -1.041 -27.219 -21.641 1 93.06 180 GLU A C 1
ATOM 1455 O O . GLU A 1 180 ? -0.228 -26.406 -21.188 1 93.06 180 GLU A O 1
ATOM 1460 N N . ALA A 1 181 ? -2.137 -26.891 -22.219 1 95.31 181 ALA A N 1
ATOM 1461 C CA . ALA A 1 181 ? -2.504 -25.484 -22.359 1 95.31 181 ALA A CA 1
ATOM 1462 C C . ALA A 1 181 ? -2.695 -24.828 -20.984 1 95.31 181 ALA A C 1
ATOM 1464 O O . ALA A 1 181 ? -2.324 -23.656 -20.797 1 95.31 181 ALA A O 1
ATOM 1465 N N . TRP A 1 182 ? -3.285 -25.547 -20.094 1 95.62 182 TRP A N 1
ATOM 1466 C CA . TRP A 1 182 ? -3.514 -25.016 -18.75 1 95.62 182 TRP A CA 1
ATOM 1467 C C . TRP A 1 182 ? -2.191 -24.766 -18.031 1 95.62 182 TRP A C 1
ATOM 1469 O O . TRP A 1 182 ? -1.981 -23.688 -17.453 1 95.62 182 TRP A O 1
ATOM 1479 N N . GLN A 1 183 ? -1.35 -25.688 -18.125 1 91.81 183 GLN A N 1
ATOM 1480 C CA . GLN A 1 183 ? -0.045 -25.547 -17.5 1 91.81 183 GLN A CA 1
ATOM 1481 C C . GLN A 1 183 ? 0.722 -24.359 -18.078 1 91.81 183 GLN A C 1
ATOM 1483 O O . GLN A 1 183 ? 1.334 -23.578 -17.344 1 91.81 183 GLN A O 1
ATOM 1488 N N . ARG A 1 184 ? 0.663 -24.25 -19.312 1 92.62 184 ARG A N 1
ATOM 1489 C CA . ARG A 1 184 ? 1.341 -23.141 -19.984 1 92.62 184 ARG A CA 1
ATOM 1490 C C . ARG A 1 184 ? 0.733 -21.797 -19.594 1 92.62 184 ARG A C 1
ATOM 1492 O O . ARG A 1 184 ? 1.456 -20.828 -19.359 1 92.62 184 ARG A O 1
ATOM 1499 N N . ALA A 1 185 ? -0.56 -21.75 -19.562 1 94.69 185 ALA A N 1
ATOM 1500 C CA . ALA A 1 185 ? -1.258 -20.516 -19.203 1 94.69 185 ALA A CA 1
ATOM 1501 C C . ALA A 1 185 ? -0.9 -20.062 -17.797 1 94.69 185 ALA A C 1
ATOM 1503 O O . ALA A 1 185 ? -0.676 -18.875 -17.547 1 94.69 185 ALA A O 1
ATOM 1504 N N . VAL A 1 186 ? -0.875 -21.031 -16.938 1 94.19 186 VAL A N 1
ATOM 1505 C CA . VAL A 1 186 ? -0.545 -20.734 -15.539 1 94.19 186 VAL A CA 1
ATOM 1506 C C . VAL A 1 186 ? 0.877 -20.172 -15.453 1 94.19 186 VAL A C 1
ATOM 1508 O O . VAL A 1 186 ? 1.112 -19.141 -14.828 1 94.19 186 VAL A O 1
ATOM 1511 N N . GLU A 1 187 ? 1.777 -20.828 -16.047 1 92.56 187 GLU A N 1
ATOM 1512 C CA . GLU A 1 187 ? 3.174 -20.406 -16.016 1 92.56 187 GLU A CA 1
ATOM 1513 C C . GLU A 1 187 ? 3.34 -19 -16.594 1 92.56 187 GLU A C 1
ATOM 1515 O O . GLU A 1 187 ? 4.031 -18.156 -16.031 1 92.56 187 GLU A O 1
ATOM 1520 N N . GLN A 1 188 ? 2.729 -18.844 -17.656 1 92 188 GLN A N 1
ATOM 1521 C CA . GLN A 1 188 ? 2.838 -17.547 -18.328 1 92 188 GLN A CA 1
ATOM 1522 C C . GLN A 1 188 ? 2.223 -16.438 -17.469 1 92 188 GLN A C 1
ATOM 1524 O O . GLN A 1 188 ? 2.785 -15.344 -17.375 1 92 188 GLN A O 1
ATOM 1529 N N . ALA A 1 189 ? 1.086 -16.734 -16.984 1 93.69 189 ALA A N 1
ATOM 1530 C CA . ALA A 1 189 ? 0.421 -15.734 -16.141 1 93.69 189 ALA A CA 1
ATOM 1531 C C . ALA A 1 189 ? 1.274 -15.383 -14.93 1 93.69 189 ALA A C 1
ATOM 1533 O O . ALA A 1 189 ? 1.401 -14.211 -14.57 1 93.69 189 ALA A O 1
ATOM 1534 N N . LEU A 1 190 ? 1.85 -16.328 -14.344 1 94.75 190 LEU A N 1
ATOM 1535 C CA . LEU A 1 190 ? 2.682 -16.109 -13.164 1 94.75 190 LEU A CA 1
ATOM 1536 C C . LEU A 1 190 ? 3.898 -15.258 -13.508 1 94.75 190 LEU A C 1
ATOM 1538 O O . LEU A 1 190 ? 4.223 -14.312 -12.781 1 94.75 190 LEU A O 1
ATOM 1542 N N . ARG A 1 191 ? 4.539 -15.562 -14.547 1 93.12 191 ARG A N 1
ATOM 1543 C CA . ARG A 1 191 ? 5.727 -14.805 -14.945 1 93.12 191 ARG A CA 1
ATOM 1544 C C . ARG A 1 191 ? 5.355 -13.391 -15.359 1 93.12 191 ARG A C 1
ATOM 1546 O O . ARG A 1 191 ? 6.098 -12.445 -15.086 1 93.12 191 ARG A O 1
ATOM 1553 N N . ARG A 1 192 ? 4.258 -13.289 -15.914 1 91.38 192 ARG A N 1
ATOM 1554 C CA . ARG A 1 192 ? 3.818 -11.984 -16.406 1 91.38 192 ARG A CA 1
ATOM 1555 C C . ARG A 1 192 ? 3.404 -11.07 -15.266 1 91.38 192 ARG A C 1
ATOM 1557 O O . ARG A 1 192 ? 3.752 -9.891 -15.25 1 91.38 192 ARG A O 1
ATOM 1564 N N . HIS A 1 193 ? 2.721 -11.625 -14.336 1 93.69 193 HIS A N 1
ATOM 1565 C CA . HIS A 1 193 ? 2.082 -10.781 -13.336 1 93.69 193 HIS A CA 1
ATOM 1566 C C . HIS A 1 193 ? 2.92 -10.703 -12.062 1 93.69 193 HIS A C 1
ATOM 1568 O O . HIS A 1 193 ? 2.842 -9.727 -11.32 1 93.69 193 HIS A O 1
ATOM 1574 N N . LEU A 1 194 ? 3.734 -11.656 -11.805 1 94.19 194 LEU A N 1
ATOM 1575 C CA . LEU A 1 194 ? 4.535 -11.641 -10.586 1 94.19 194 LEU A CA 1
ATOM 1576 C C . LEU A 1 194 ? 6 -11.352 -10.898 1 94.19 194 LEU A C 1
ATOM 1578 O O . LEU A 1 194 ? 6.695 -10.711 -10.109 1 94.19 194 LEU A O 1
ATOM 1582 N N . GLY A 1 195 ? 6.426 -11.898 -11.977 1 92.12 195 GLY A N 1
ATOM 1583 C CA . GLY A 1 195 ? 7.809 -11.672 -12.367 1 92.12 195 GLY A CA 1
ATOM 1584 C C . GLY A 1 195 ? 8.805 -12.164 -11.336 1 92.12 195 GLY A C 1
ATOM 1585 O O . GLY A 1 195 ? 8.82 -13.352 -11 1 92.12 195 GLY A O 1
ATOM 1586 N N . ASP A 1 196 ? 9.523 -11.148 -10.703 1 92.12 196 ASP A N 1
ATOM 1587 C CA . ASP A 1 196 ? 10.57 -11.492 -9.75 1 92.12 196 ASP A CA 1
ATOM 1588 C C . ASP A 1 196 ? 10.023 -11.492 -8.32 1 92.12 196 ASP A C 1
ATOM 1590 O O . ASP A 1 196 ? 10.734 -11.875 -7.383 1 92.12 196 ASP A O 1
ATOM 1594 N N . THR A 1 197 ? 8.852 -11.102 -8.195 1 94.5 197 THR A N 1
ATOM 1595 C CA . THR A 1 197 ? 8.258 -11.047 -6.863 1 94.5 197 THR A CA 1
ATOM 1596 C C . THR A 1 197 ? 7.812 -12.43 -6.406 1 94.5 197 THR A C 1
ATOM 1598 O O . THR A 1 197 ? 7.031 -13.094 -7.09 1 94.5 197 THR A O 1
ATOM 1601 N N . SER A 1 198 ? 8.258 -12.812 -5.262 1 94.5 198 SER A N 1
ATOM 1602 C CA . SER A 1 198 ? 7.945 -14.148 -4.762 1 94.5 198 SER A CA 1
ATOM 1603 C C . SER A 1 198 ? 6.586 -14.172 -4.07 1 94.5 198 SER A C 1
ATOM 1605 O O . SER A 1 198 ? 6.059 -13.125 -3.688 1 94.5 198 SER A O 1
ATOM 1607 N N . LEU A 1 199 ? 6.086 -15.383 -3.971 1 94.31 199 LEU A N 1
ATOM 1608 C CA . LEU A 1 199 ? 4.82 -15.562 -3.268 1 94.31 199 LEU A CA 1
ATOM 1609 C C . LEU A 1 199 ? 4.961 -15.203 -1.793 1 94.31 199 LEU A C 1
ATOM 1611 O O . LEU A 1 199 ? 4.031 -14.656 -1.189 1 94.31 199 LEU A O 1
ATOM 1615 N N . TRP A 1 200 ? 6.094 -15.461 -1.288 1 92.25 200 TRP A N 1
ATOM 1616 C CA . TRP A 1 200 ? 6.406 -15.102 0.091 1 92.25 200 TRP A CA 1
ATOM 1617 C C . TRP A 1 200 ? 6.305 -13.594 0.295 1 92.25 200 TRP A C 1
ATOM 1619 O O . TRP A 1 200 ? 5.742 -13.133 1.29 1 92.25 200 TRP A O 1
ATOM 1629 N N . GLU A 1 201 ? 6.836 -12.898 -0.586 1 93 201 GLU A N 1
ATOM 1630 C CA . GLU A 1 201 ? 6.797 -11.438 -0.496 1 93 201 GLU A CA 1
ATOM 1631 C C . GLU A 1 201 ? 5.367 -10.914 -0.571 1 93 201 GLU A C 1
ATOM 1633 O O . GLU A 1 201 ? 5.008 -9.969 0.128 1 93 201 GLU A O 1
ATOM 1638 N N . VAL A 1 202 ? 4.582 -11.547 -1.421 1 94.19 202 VAL A N 1
ATOM 1639 C CA . VAL A 1 202 ? 3.203 -11.109 -1.602 1 94.19 202 VAL A CA 1
ATOM 1640 C C . VAL A 1 202 ? 2.414 -11.336 -0.315 1 94.19 202 VAL A C 1
ATOM 1642 O O . VAL A 1 202 ? 1.729 -10.43 0.169 1 94.19 202 VAL A O 1
ATOM 1645 N N . SER A 1 203 ? 2.561 -12.461 0.229 1 92.06 203 SER A N 1
ATOM 1646 C CA . SER A 1 203 ? 1.773 -12.812 1.405 1 92.06 203 SER A CA 1
ATOM 1647 C C . SER A 1 203 ? 2.295 -12.102 2.652 1 92.06 203 SER A C 1
ATOM 1649 O O . SER A 1 203 ? 1.604 -12.047 3.672 1 92.06 203 SER A O 1
ATOM 1651 N N . ARG A 1 204 ? 3.48 -11.531 2.602 1 92.12 204 ARG A N 1
ATOM 1652 C CA . ARG A 1 204 ? 4.059 -10.812 3.73 1 92.12 204 ARG A CA 1
ATOM 1653 C C . ARG A 1 204 ? 4.156 -9.32 3.438 1 92.12 204 ARG A C 1
ATOM 1655 O O . ARG A 1 204 ? 5.043 -8.641 3.953 1 92.12 204 ARG A O 1
ATOM 1662 N N . ALA A 1 205 ? 3.26 -8.953 2.719 1 94.38 205 ALA A N 1
ATOM 1663 C CA . ALA A 1 205 ? 3.264 -7.57 2.258 1 94.38 205 ALA A CA 1
ATOM 1664 C C . ALA A 1 205 ? 3.238 -6.602 3.438 1 94.38 205 ALA A C 1
ATOM 1666 O O . ALA A 1 205 ? 4.012 -5.641 3.477 1 94.38 205 ALA A O 1
ATOM 1667 N N . ARG A 1 206 ? 2.402 -6.84 4.43 1 93.81 206 ARG A N 1
ATOM 1668 C CA . ARG A 1 206 ? 2.271 -5.941 5.574 1 93.81 206 ARG A CA 1
ATOM 1669 C C . ARG A 1 206 ? 3.584 -5.844 6.344 1 93.81 206 ARG A C 1
ATOM 1671 O O . ARG A 1 206 ? 4 -4.754 6.738 1 93.81 206 ARG A O 1
ATOM 1678 N N . GLU A 1 207 ? 4.176 -6.898 6.5 1 92.5 207 GLU A N 1
ATOM 1679 C CA . GLU A 1 207 ? 5.441 -6.93 7.227 1 92.5 207 GLU A CA 1
ATOM 1680 C C . GLU A 1 207 ? 6.547 -6.234 6.441 1 92.5 207 GLU A C 1
ATOM 1682 O O . GLU A 1 207 ? 7.359 -5.504 7.012 1 92.5 207 GLU A O 1
ATOM 1687 N N . LEU A 1 208 ? 6.582 -6.52 5.215 1 93.88 208 LEU A N 1
ATOM 1688 C CA . LEU A 1 208 ? 7.617 -5.918 4.383 1 93.88 208 LEU A CA 1
ATOM 1689 C C . LEU A 1 208 ? 7.457 -4.406 4.32 1 93.88 208 LEU A C 1
ATOM 1691 O O . LEU A 1 208 ? 8.445 -3.668 4.348 1 93.88 208 LEU A O 1
ATOM 1695 N N . VAL A 1 209 ? 6.234 -3.982 4.223 1 95.94 209 VAL A N 1
ATOM 1696 C CA . VAL A 1 209 ? 5.965 -2.547 4.207 1 95.94 209 VAL A CA 1
ATOM 1697 C C . VAL A 1 209 ? 6.371 -1.93 5.543 1 95.94 209 VAL A C 1
ATOM 1699 O O . VAL A 1 209 ? 6.965 -0.848 5.578 1 95.94 209 VAL A O 1
ATOM 1702 N N . ALA A 1 210 ? 6.066 -2.572 6.633 1 95 210 ALA A N 1
ATOM 1703 C CA . ALA A 1 210 ? 6.457 -2.098 7.961 1 95 210 ALA A CA 1
ATOM 1704 C C . ALA A 1 210 ? 7.973 -1.998 8.086 1 95 210 ALA A C 1
ATOM 1706 O O . ALA A 1 210 ? 8.492 -1.024 8.633 1 95 210 ALA A O 1
ATOM 1707 N N . GLN A 1 211 ? 8.625 -2.986 7.582 1 93.56 211 GLN A N 1
ATOM 1708 C CA . GLN A 1 211 ? 10.086 -2.977 7.609 1 93.56 211 GLN A CA 1
ATOM 1709 C C . GLN A 1 211 ? 10.648 -1.825 6.777 1 93.56 211 GLN A C 1
ATOM 1711 O O . GLN A 1 211 ? 11.578 -1.14 7.207 1 93.56 211 GLN A O 1
ATOM 1716 N N . LYS A 1 212 ? 10.109 -1.688 5.602 1 95.31 212 LYS A N 1
ATOM 1717 C CA . LYS A 1 212 ? 10.555 -0.6 4.734 1 95.31 212 LYS A CA 1
ATOM 1718 C C . LYS A 1 212 ? 10.297 0.758 5.379 1 95.31 212 LYS A C 1
ATOM 1720 O O . LYS A 1 212 ? 11.102 1.682 5.234 1 95.31 212 LYS A O 1
ATOM 1725 N N . GLN A 1 213 ? 9.172 0.904 6.008 1 95.69 213 GLN A N 1
ATOM 1726 C CA . GLN A 1 213 ? 8.859 2.131 6.73 1 95.69 213 GLN A CA 1
ATOM 1727 C C . GLN A 1 213 ? 9.93 2.445 7.773 1 95.69 213 GLN A C 1
ATOM 1729 O O . GLN A 1 213 ? 10.359 3.592 7.898 1 95.69 213 GLN A O 1
ATOM 1734 N N . GLU A 1 214 ? 10.305 1.448 8.508 1 94.44 214 GLU A N 1
ATOM 1735 C CA . GLU A 1 214 ? 11.336 1.62 9.523 1 94.44 214 GLU A CA 1
ATOM 1736 C C . GLU A 1 214 ? 12.672 1.997 8.898 1 94.44 214 GLU A C 1
ATOM 1738 O O . GLU A 1 214 ? 13.414 2.822 9.445 1 94.44 214 GLU A O 1
ATOM 1743 N N . GLU A 1 215 ? 13.008 1.396 7.809 1 92.88 215 GLU A N 1
ATOM 1744 C CA . GLU A 1 215 ? 14.234 1.731 7.086 1 92.88 215 GLU A CA 1
ATOM 1745 C C . GLU A 1 215 ? 14.234 3.193 6.648 1 92.88 215 GLU A C 1
ATOM 1747 O O . GLU A 1 215 ? 15.242 3.889 6.781 1 92.88 215 GLU A O 1
ATOM 1752 N N . VAL A 1 216 ? 13.102 3.65 6.098 1 92.5 216 VAL A N 1
ATOM 1753 C CA . VAL A 1 216 ? 12.977 5.023 5.625 1 92.5 216 VAL A CA 1
ATOM 1754 C C . VAL A 1 216 ? 13.102 5.988 6.801 1 92.5 216 VAL A C 1
ATOM 1756 O O . VAL A 1 216 ? 13.766 7.023 6.699 1 92.5 216 VAL A O 1
ATOM 1759 N N . LEU A 1 217 ? 12.516 5.629 7.84 1 91.5 217 LEU A N 1
ATOM 1760 C CA . LEU A 1 217 ? 12.547 6.465 9.031 1 91.5 217 LEU A CA 1
ATOM 1761 C C . LEU A 1 217 ? 13.969 6.566 9.586 1 91.5 217 LEU A C 1
ATOM 1763 O O . LEU A 1 217 ? 14.383 7.633 10.055 1 91.5 217 LEU A O 1
ATOM 1767 N N . SER A 1 218 ? 14.594 5.496 9.469 1 86.69 218 SER A N 1
ATOM 1768 C CA . SER A 1 218 ? 15.953 5.469 9.992 1 86.69 218 SER A CA 1
ATOM 1769 C C . SER A 1 218 ? 16.922 6.133 9.023 1 86.69 218 SER A C 1
ATOM 1771 O O . SER A 1 218 ? 17.938 6.711 9.445 1 86.69 218 SER A O 1
ATOM 1773 N N . GLY A 1 219 ? 16.859 5.906 7.664 1 73 219 GLY A N 1
ATOM 1774 C CA . GLY A 1 219 ? 17.75 6.504 6.676 1 73 219 GLY A CA 1
ATOM 1775 C C . GLY A 1 219 ? 17.484 7.984 6.465 1 73 219 GLY A C 1
ATOM 1776 O O . GLY A 1 219 ? 18.359 8.711 5.996 1 73 219 GLY A O 1
ATOM 1777 N N . GLY A 1 220 ? 16.188 8.531 6.371 1 56.44 220 GLY A N 1
ATOM 1778 C CA . GLY A 1 220 ? 15.875 9.945 6.348 1 56.44 220 GLY A CA 1
ATOM 1779 C C . GLY A 1 220 ? 16.5 10.719 7.496 1 56.44 220 GLY A C 1
ATOM 1780 O O . GLY A 1 220 ? 16.469 11.953 7.508 1 56.44 220 GLY A O 1
ATOM 1781 N N . ALA A 1 221 ? 16.797 10.227 8.57 1 45.72 221 ALA A N 1
ATOM 1782 C CA . ALA A 1 221 ? 17.547 10.984 9.57 1 45.72 221 ALA A CA 1
ATOM 1783 C C . ALA A 1 221 ? 18.797 11.594 8.953 1 45.72 221 ALA A C 1
ATOM 1785 O O . ALA A 1 221 ? 19.25 12.672 9.367 1 45.72 221 ALA A O 1
ATOM 1786 N N . GLU A 1 222 ? 19.469 11.047 7.98 1 37.84 222 GLU A N 1
ATOM 1787 C CA . GLU A 1 222 ? 20.562 11.852 7.461 1 37.84 222 GLU A CA 1
ATOM 1788 C C . GLU A 1 222 ? 20.062 12.906 6.48 1 37.84 222 GLU A C 1
ATOM 1790 O O . GLU A 1 222 ? 20.641 13.992 6.383 1 37.84 222 GLU A O 1
ATOM 1795 N N . LEU A 1 223 ? 19.109 12.609 5.516 1 33.75 223 LEU A N 1
ATOM 1796 C CA . LEU A 1 223 ? 19.047 13.594 4.441 1 33.75 223 LEU A CA 1
ATOM 1797 C C . LEU A 1 223 ? 18.094 14.727 4.797 1 33.75 223 LEU A C 1
ATOM 1799 O O . LEU A 1 223 ? 18.156 15.812 4.219 1 33.75 223 LEU A O 1
ATOM 1803 N N . VAL A 1 224 ? 16.938 14.461 5.348 1 31.83 224 VAL A N 1
ATOM 1804 C CA . VAL A 1 224 ? 16.031 15.594 5.117 1 31.83 224 VAL A CA 1
ATOM 1805 C C . VAL A 1 224 ? 16.5 16.797 5.938 1 31.83 224 VAL A C 1
ATOM 1807 O O . VAL A 1 224 ? 16.359 16.812 7.16 1 31.83 224 VAL A O 1
ATOM 1810 N N . THR A 1 225 ? 17.688 17.109 5.707 1 28.05 225 THR A N 1
ATOM 1811 C CA . THR A 1 225 ? 17.844 18.531 6.047 1 28.05 225 THR A CA 1
ATOM 1812 C C . THR A 1 225 ? 16.828 19.375 5.301 1 28.05 225 THR A C 1
ATOM 1814 O O . THR A 1 225 ? 16.75 19.328 4.074 1 28.05 225 THR A O 1
ATOM 1817 N N . PHE A 1 226 ? 15.57 19.375 5.758 1 26.45 226 PHE A N 1
ATOM 1818 C CA . PHE A 1 226 ? 14.719 20.453 5.301 1 26.45 226 PHE A CA 1
ATOM 1819 C C . PHE A 1 226 ? 15.523 21.734 5.117 1 26.45 226 PHE A C 1
ATOM 1821 O O . PHE A 1 226 ? 16.016 22.312 6.086 1 26.45 226 PHE A O 1
ATOM 1828 N N . GLU A 1 227 ? 16.266 21.844 4.086 1 26.53 227 GLU A N 1
ATOM 1829 C CA . GLU A 1 227 ? 16.719 23.203 3.783 1 26.53 227 GLU A CA 1
ATOM 1830 C C . GLU A 1 227 ? 15.562 24.203 3.846 1 26.53 227 GLU A C 1
ATOM 1832 O O . GLU A 1 227 ? 14.531 24 3.201 1 26.53 227 GLU A O 1
ATOM 1837 N N . ASP A 1 228 ? 15.258 24.719 4.996 1 26.88 228 ASP A N 1
ATOM 1838 C CA . ASP A 1 228 ? 14.648 26.031 5.137 1 26.88 228 ASP A CA 1
ATOM 1839 C C . ASP A 1 228 ? 15.086 26.969 4.012 1 26.88 228 ASP A C 1
ATOM 1841 O O . ASP A 1 228 ? 16.266 27.344 3.926 1 26.88 228 ASP A O 1
ATOM 1845 N N . ASP A 1 229 ? 14.797 26.625 2.75 1 26.34 229 ASP A N 1
ATOM 1846 C CA . ASP A 1 229 ? 14.969 27.719 1.807 1 26.34 229 ASP A CA 1
ATOM 1847 C C . ASP A 1 229 ? 14.328 29 2.334 1 26.34 229 ASP A C 1
ATOM 1849 O O . ASP A 1 229 ? 13.102 29.094 2.424 1 26.34 229 ASP A O 1
ATOM 1853 N N . GLU A 1 230 ? 14.852 29.562 3.398 1 26.17 230 GLU A N 1
ATOM 1854 C CA . GLU A 1 230 ? 14.812 31 3.668 1 26.17 230 GLU A CA 1
ATOM 1855 C C . GLU A 1 230 ? 15.062 31.812 2.398 1 26.17 230 GLU A C 1
ATOM 1857 O O . GLU A 1 230 ? 16.188 31.859 1.895 1 26.17 230 GLU A O 1
ATOM 1862 N N . THR A 1 231 ? 14.336 31.562 1.299 1 23.77 231 THR A N 1
ATOM 1863 C CA . THR A 1 231 ? 14.414 32.719 0.402 1 23.77 231 THR A CA 1
ATOM 1864 C C . THR A 1 231 ? 14.148 34.031 1.162 1 23.77 231 THR A C 1
ATOM 1866 O O . THR A 1 231 ? 13.156 34.125 1.887 1 23.77 231 THR A O 1
ATOM 1869 N N . PRO A 1 232 ? 15.18 34.719 1.433 1 27.64 232 PRO A N 1
ATOM 1870 C CA . PRO A 1 232 ? 15.086 36.125 1.819 1 27.64 232 PRO A CA 1
ATOM 1871 C C . PRO A 1 232 ? 14.117 36.906 0.943 1 27.64 232 PRO A C 1
ATOM 1873 O O . PRO A 1 232 ? 14.047 36.688 -0.267 1 27.64 232 PRO A O 1
ATOM 1876 N N . GLY A 1 233 ? 12.844 37.312 1.303 1 20 233 GLY A N 1
ATOM 1877 C CA . GLY A 1 233 ? 12.453 38.625 0.806 1 20 233 GLY A CA 1
ATOM 1878 C C . GLY A 1 233 ? 13.469 39.688 1.134 1 20 233 GLY A C 1
ATOM 1879 O O . GLY A 1 233 ? 14.242 39.562 2.08 1 20 233 GLY A O 1
ATOM 1880 N N . MET B 1 1 ? 10.922 61.438 -19.062 1 31.03 1 MET B N 1
ATOM 1881 C CA . MET B 1 1 ? 12.102 60.719 -19.531 1 31.03 1 MET B CA 1
ATOM 1882 C C . MET B 1 1 ? 11.727 59.344 -20.078 1 31.03 1 MET B C 1
ATOM 1884 O O . MET B 1 1 ? 10.961 58.594 -19.453 1 31.03 1 MET B O 1
ATOM 1888 N N . ALA B 1 2 ? 11.617 59.156 -21.422 1 41.81 2 ALA B N 1
ATOM 1889 C CA . ALA B 1 2 ? 11.289 57.906 -22.094 1 41.81 2 ALA B CA 1
ATOM 1890 C C . ALA B 1 2 ? 12.102 56.75 -21.5 1 41.81 2 ALA B C 1
ATOM 1892 O O . ALA B 1 2 ? 13.328 56.844 -21.375 1 41.81 2 ALA B O 1
ATOM 1893 N N . LYS B 1 3 ? 11.539 55.969 -20.594 1 47.28 3 LYS B N 1
ATOM 1894 C CA . LYS B 1 3 ? 12.227 54.75 -20.172 1 47.28 3 LYS B CA 1
ATOM 1895 C C . LYS B 1 3 ? 12.891 54.031 -21.359 1 47.28 3 LYS B C 1
ATOM 1897 O O . LYS B 1 3 ? 12.219 53.688 -22.328 1 47.28 3 LYS B O 1
ATOM 1902 N N . VAL B 1 4 ? 13.922 54.5 -21.938 1 46.62 4 VAL B N 1
ATOM 1903 C CA . VAL B 1 4 ? 14.703 53.781 -22.953 1 46.62 4 VAL B CA 1
ATOM 1904 C C . VAL B 1 4 ? 14.648 52.281 -22.672 1 46.62 4 VAL B C 1
ATOM 1906 O O . VAL B 1 4 ? 15.055 51.812 -21.609 1 46.62 4 VAL B O 1
ATOM 1909 N N . GLU B 1 5 ? 13.602 51.594 -23.234 1 51.22 5 GLU B N 1
ATOM 1910 C CA . GLU B 1 5 ? 13.383 50.156 -23.234 1 51.22 5 GLU B CA 1
ATOM 1911 C C . GLU B 1 5 ? 14.672 49.406 -23.547 1 51.22 5 GLU B C 1
ATOM 1913 O O . GLU B 1 5 ? 15.047 49.281 -24.719 1 51.22 5 GLU B O 1
ATOM 1918 N N . VAL B 1 6 ? 15.883 49.719 -23.047 1 55.38 6 VAL B N 1
ATOM 1919 C CA . VAL B 1 6 ? 17.109 48.969 -23.312 1 55.38 6 VAL B CA 1
ATOM 1920 C C . VAL B 1 6 ? 16.891 47.5 -23.078 1 55.38 6 VAL B C 1
ATOM 1922 O O . VAL B 1 6 ? 16.578 47.062 -21.969 1 55.38 6 VAL B O 1
ATOM 1925 N N . SER B 1 7 ? 16.328 46.812 -24.172 1 73.19 7 SER B N 1
ATOM 1926 C CA . SER B 1 7 ? 16.172 45.375 -24.156 1 73.19 7 SER B CA 1
ATOM 1927 C C . SER B 1 7 ? 17.531 44.656 -24.188 1 73.19 7 SER B C 1
ATOM 1929 O O . SER B 1 7 ? 18.438 45.094 -24.906 1 73.19 7 SER B O 1
ATOM 1931 N N . VAL B 1 8 ? 17.969 43.969 -23.266 1 81.75 8 VAL B N 1
ATOM 1932 C CA . VAL B 1 8 ? 19.172 43.156 -23.234 1 81.75 8 VAL B CA 1
ATOM 1933 C C . VAL B 1 8 ? 18.844 41.719 -23.609 1 81.75 8 VAL B C 1
ATOM 1935 O O . VAL B 1 8 ? 17.75 41.219 -23.312 1 81.75 8 VAL B O 1
ATOM 1938 N N . GLU B 1 9 ? 19.766 41.094 -24.516 1 88.62 9 GLU B N 1
ATOM 1939 C CA . GLU B 1 9 ? 19.578 39.75 -25 1 88.62 9 GLU B CA 1
ATOM 1940 C C . GLU B 1 9 ? 20.562 38.781 -24.312 1 88.62 9 GLU B C 1
ATOM 1942 O O . GLU B 1 9 ? 21.703 39.156 -24.031 1 88.62 9 GLU B O 1
ATOM 1947 N N . CYS B 1 10 ? 20 37.594 -23.953 1 90.62 10 CYS B N 1
ATOM 1948 C CA . CYS B 1 10 ? 20.844 36.562 -23.359 1 90.62 10 CYS B CA 1
ATOM 1949 C C . CYS B 1 10 ? 21.812 36 -24.391 1 90.62 10 CYS B C 1
ATOM 1951 O O . CYS B 1 10 ? 21.422 35.656 -25.516 1 90.62 10 CYS B O 1
ATOM 1953 N N . GLU B 1 11 ? 22.969 35.969 -24.109 1 88.5 11 GLU B N 1
ATOM 1954 C CA . GLU B 1 11 ? 24.031 35.562 -25.016 1 88.5 11 GLU B CA 1
ATOM 1955 C C . GLU B 1 11 ? 23.922 34.062 -25.328 1 88.5 11 GLU B C 1
ATOM 1957 O O . GLU B 1 11 ? 24.438 33.594 -26.344 1 88.5 11 GLU B O 1
ATOM 1962 N N . PHE B 1 12 ? 23.172 33.406 -24.5 1 91.56 12 PHE B N 1
ATOM 1963 C CA . PHE B 1 12 ? 23.125 31.953 -24.641 1 91.56 12 PHE B CA 1
ATOM 1964 C C . PHE B 1 12 ? 21.859 31.516 -25.359 1 91.56 12 PHE B C 1
ATOM 1966 O O . PHE B 1 12 ? 21.922 30.719 -26.297 1 91.56 12 PHE B O 1
ATOM 1973 N N . CYS B 1 13 ? 20.734 31.984 -24.953 1 89.25 13 CYS B N 1
ATOM 1974 C CA . CYS B 1 13 ? 19.484 31.547 -25.578 1 89.25 13 CYS B CA 1
ATOM 1975 C C . CYS B 1 13 ? 18.875 32.625 -26.438 1 89.25 13 CYS B C 1
ATOM 1977 O O . CYS B 1 13 ? 17.844 32.438 -27.062 1 89.25 13 CYS B O 1
ATOM 1979 N N . LYS B 1 14 ? 19.375 33.875 -26.469 1 89.88 14 LYS B N 1
ATOM 1980 C CA . LYS B 1 14 ? 19.047 35 -27.328 1 89.88 14 LYS B CA 1
ATOM 1981 C C . LYS B 1 14 ? 17.656 35.562 -27 1 89.88 14 LYS B C 1
ATOM 1983 O O . LYS B 1 14 ? 17.094 36.344 -27.781 1 89.88 14 LYS B O 1
ATOM 1988 N N . LYS B 1 15 ? 17.188 35.125 -25.844 1 90.38 15 LYS B N 1
ATOM 1989 C CA . LYS B 1 15 ? 15.953 35.75 -25.344 1 90.38 15 LYS B CA 1
ATOM 1990 C C . LYS B 1 15 ? 16.188 37.188 -24.922 1 90.38 15 LYS B C 1
ATOM 1992 O O . LYS B 1 15 ? 17.219 37.531 -24.328 1 90.38 15 LYS B O 1
ATOM 1997 N N . LYS B 1 16 ? 15.203 38 -25.281 1 89.94 16 LYS B N 1
ATOM 1998 C CA . LYS B 1 16 ? 15.312 39.406 -24.969 1 89.94 16 LYS B CA 1
ATOM 1999 C C . LYS B 1 16 ? 14.641 39.719 -23.625 1 89.94 16 LYS B C 1
ATOM 2001 O O . LYS B 1 16 ? 13.602 39.156 -23.297 1 89.94 16 LYS B O 1
ATOM 2006 N N . PHE B 1 17 ? 15.336 40.594 -22.875 1 89 17 PHE B N 1
ATOM 2007 C CA . PHE B 1 17 ? 14.82 41 -21.578 1 89 17 PHE B CA 1
ATOM 2008 C C . PHE B 1 17 ? 14.742 42.531 -21.5 1 89 17 PHE B C 1
ATOM 2010 O O . PHE B 1 17 ? 15.477 43.25 -22.188 1 89 17 PHE B O 1
ATOM 2017 N N . GLY B 1 18 ? 13.883 42.969 -20.734 1 83.69 18 GLY B N 1
ATOM 2018 C CA . GLY B 1 18 ? 13.641 44.375 -20.609 1 83.69 18 GLY B CA 1
ATOM 2019 C C . GLY B 1 18 ? 14.727 45.125 -19.844 1 83.69 18 GLY B C 1
ATOM 2020 O O . GLY B 1 18 ? 14.906 46.312 -20 1 83.69 18 GLY B O 1
ATOM 2021 N N . SER B 1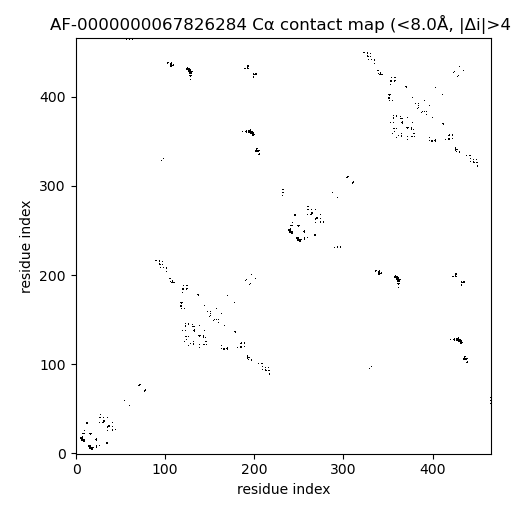 19 ? 15.375 44.5 -18.938 1 82.31 19 SER B N 1
ATOM 2022 C CA . SER B 1 19 ? 16.422 45.125 -18.141 1 82.31 19 SER B CA 1
ATOM 2023 C C . SER B 1 19 ? 17.562 44.125 -17.859 1 82.31 19 SER B C 1
ATOM 2025 O O . SER B 1 19 ? 17.391 42.906 -18 1 82.31 19 SER B O 1
ATOM 2027 N N . LYS B 1 20 ? 18.688 44.625 -17.469 1 80.19 20 LYS B N 1
ATOM 2028 C CA . LYS B 1 20 ? 19.828 43.812 -17.094 1 80.19 20 LYS B CA 1
ATOM 2029 C C . LYS B 1 20 ? 19.516 42.969 -15.859 1 80.19 20 LYS B C 1
ATOM 2031 O O . LYS B 1 20 ? 20.016 41.844 -15.719 1 80.19 20 LYS B O 1
ATOM 2036 N N . SER B 1 21 ? 18.719 43.594 -15.008 1 81.56 21 SER B N 1
ATOM 2037 C CA . SER B 1 21 ? 18.359 42.875 -13.773 1 81.56 21 SER B CA 1
ATOM 2038 C C . SER B 1 21 ? 17.516 41.656 -14.07 1 81.56 21 SER B C 1
ATOM 2040 O O . SER B 1 21 ? 17.75 40.562 -13.5 1 81.56 21 SER B O 1
ATOM 2042 N N . THR B 1 22 ? 16.578 41.781 -15 1 85.81 22 THR B N 1
ATOM 2043 C CA . THR B 1 22 ? 15.75 40.656 -15.391 1 85.81 22 THR B CA 1
ATOM 2044 C C . THR B 1 22 ? 16.578 39.625 -16.141 1 85.81 22 THR B C 1
ATOM 2046 O O . THR B 1 22 ? 16.344 38.406 -15.984 1 85.81 22 THR B O 1
ATOM 2049 N N . LEU B 1 23 ? 17.5 40.031 -16.984 1 87.62 23 LEU B N 1
ATOM 2050 C CA . LEU B 1 23 ? 18.422 39.125 -17.641 1 87.62 23 LEU B CA 1
ATOM 2051 C C . LEU B 1 23 ? 19.266 38.375 -16.594 1 87.62 23 LEU B C 1
ATOM 2053 O O . LEU B 1 23 ? 19.469 37.156 -16.719 1 87.62 23 LEU B O 1
ATOM 2057 N N . GLY B 1 24 ? 19.766 39.094 -15.562 1 85.31 24 GLY B N 1
ATOM 2058 C CA . GLY B 1 24 ? 20.531 38.469 -14.492 1 85.31 24 GLY B CA 1
ATOM 2059 C C . GLY B 1 24 ? 19.781 37.344 -13.797 1 85.31 24 GLY B C 1
ATOM 2060 O O . GLY B 1 24 ? 20.328 36.281 -13.562 1 85.31 24 GLY B O 1
ATOM 2061 N N . ARG B 1 25 ? 18.516 37.594 -13.438 1 87.06 25 ARG B N 1
ATOM 2062 C CA . ARG B 1 25 ? 17.672 36.594 -12.797 1 87.06 25 ARG B CA 1
ATOM 2063 C C . ARG B 1 25 ? 17.469 35.375 -13.711 1 87.06 25 ARG B C 1
ATOM 2065 O O . ARG B 1 25 ? 17.469 34.25 -13.25 1 87.06 25 ARG B O 1
ATOM 2072 N N . HIS B 1 26 ? 17.25 35.656 -14.953 1 88.38 26 HIS B N 1
ATOM 2073 C CA . HIS B 1 26 ? 17.141 34.594 -15.945 1 88.38 26 HIS B CA 1
ATOM 2074 C C . HIS B 1 26 ? 18.391 33.719 -15.969 1 88.38 26 HIS B C 1
ATOM 2076 O O . HIS B 1 26 ? 18.297 32.469 -15.945 1 88.38 26 HIS B O 1
ATOM 2082 N N . LEU B 1 27 ? 19.578 34.344 -15.93 1 89.81 27 LEU B N 1
ATOM 2083 C CA . LEU B 1 27 ? 20.844 33.625 -15.953 1 89.81 27 LEU B CA 1
ATOM 2084 C C . LEU B 1 27 ? 21.016 32.781 -14.68 1 89.81 27 LEU B C 1
ATOM 2086 O O . LEU B 1 27 ? 21.469 31.641 -14.742 1 89.81 27 LEU B O 1
ATOM 2090 N N . ASP B 1 28 ? 20.516 33.281 -13.562 1 85.94 28 ASP B N 1
ATOM 2091 C CA . ASP B 1 28 ? 20.625 32.594 -12.289 1 85.94 28 ASP B CA 1
ATOM 2092 C C . ASP B 1 28 ? 19.703 31.375 -12.242 1 85.94 28 ASP B C 1
ATOM 2094 O O . ASP B 1 28 ? 20.062 30.328 -11.688 1 85.94 28 ASP B O 1
ATOM 2098 N N . SER B 1 29 ? 18.562 31.531 -12.797 1 89.12 29 SER B N 1
ATOM 2099 C CA . SER B 1 29 ? 17.547 30.484 -12.75 1 89.12 29 SER B CA 1
ATOM 2100 C C . SER B 1 29 ? 17.859 29.375 -13.75 1 89.12 29 SER B C 1
ATOM 2102 O O . SER B 1 29 ? 17.562 28.203 -13.5 1 89.12 29 SER B O 1
ATOM 2104 N N . ARG B 1 30 ? 18.578 29.797 -14.828 1 86.12 30 ARG B N 1
ATOM 2105 C CA . ARG B 1 30 ? 18.766 28.812 -15.891 1 86.12 30 ARG B CA 1
ATOM 2106 C C . ARG B 1 30 ? 20.188 28.281 -15.906 1 86.12 30 ARG B C 1
ATOM 2108 O O . ARG B 1 30 ? 20.578 27.547 -16.812 1 86.12 30 ARG B O 1
ATOM 2115 N N . LYS B 1 31 ? 20.875 28.641 -14.859 1 88.56 31 LYS B N 1
ATOM 2116 C CA . LYS B 1 31 ? 22.266 28.234 -14.812 1 88.56 31 LYS B CA 1
ATOM 2117 C C . LYS B 1 31 ? 22.391 26.719 -14.734 1 88.56 31 LYS B C 1
ATOM 2119 O O . LYS B 1 31 ? 21.75 26.078 -13.898 1 88.56 31 LYS B O 1
ATOM 2124 N N . GLY B 1 32 ? 23.203 26.094 -15.648 1 85.25 32 GLY B N 1
ATOM 2125 C CA . GLY B 1 32 ? 23.438 24.656 -15.633 1 85.25 32 GLY B CA 1
ATOM 2126 C C . GLY B 1 32 ? 22.562 23.906 -16.625 1 85.25 32 GLY B C 1
ATOM 2127 O O . GLY B 1 32 ? 22.75 22.703 -16.844 1 85.25 32 GLY B O 1
ATOM 2128 N N . ASP B 1 33 ? 21.656 24.672 -17.234 1 85.06 33 ASP B N 1
ATOM 2129 C CA . ASP B 1 33 ? 20.797 24.062 -18.25 1 85.06 33 ASP B CA 1
ATOM 2130 C C . ASP B 1 33 ? 21.562 23.844 -19.562 1 85.06 33 ASP B C 1
ATOM 2132 O O . ASP B 1 33 ? 22.672 24.344 -19.719 1 85.06 33 ASP B O 1
ATOM 2136 N N . VAL B 1 34 ? 20.984 23.125 -20.516 1 86.56 34 VAL B N 1
ATOM 2137 C CA . VAL B 1 34 ? 21.578 22.703 -21.766 1 86.56 34 VAL B CA 1
ATOM 2138 C C . VAL B 1 34 ? 22.156 23.906 -22.516 1 86.56 34 VAL B C 1
ATOM 2140 O O . VAL B 1 34 ? 23.266 23.844 -23.047 1 86.56 34 VAL B O 1
ATOM 2143 N N . ASP B 1 35 ? 21.547 25.078 -22.516 1 86.5 35 ASP B N 1
ATOM 2144 C CA . ASP B 1 35 ? 21.953 26.25 -23.266 1 86.5 35 ASP B CA 1
ATOM 2145 C C . ASP B 1 35 ? 22.734 27.234 -22.391 1 86.5 35 ASP B C 1
ATOM 2147 O O . ASP B 1 35 ? 23.359 28.156 -22.906 1 86.5 35 ASP B O 1
ATOM 2151 N N . HIS B 1 36 ? 22.656 27.156 -21.078 1 92.69 36 HIS B N 1
ATOM 2152 C CA . HIS B 1 36 ? 23.219 28.125 -20.141 1 92.69 36 HIS B CA 1
ATOM 2153 C C . HIS B 1 36 ? 24.312 27.5 -19.281 1 92.69 36 HIS B C 1
ATOM 2155 O O . HIS B 1 36 ? 24.031 27 -18.188 1 92.69 36 HIS B O 1
ATOM 2161 N N . PRO B 1 37 ? 25.562 27.5 -19.844 1 91 37 PRO B N 1
ATOM 2162 C CA . PRO B 1 37 ? 26.656 26.875 -19.125 1 91 37 PRO B CA 1
ATOM 2163 C C . PRO B 1 37 ? 26.906 27.5 -17.75 1 91 37 PRO B C 1
ATOM 2165 O O . PRO B 1 37 ? 27 28.719 -17.641 1 91 37 PRO B O 1
ATOM 2168 N N . GLU B 1 38 ? 26.938 26.719 -16.688 1 90.75 38 GLU B N 1
ATOM 2169 C CA . GLU B 1 38 ? 27.031 27.156 -15.305 1 90.75 38 GLU B CA 1
ATOM 2170 C C . GLU B 1 38 ? 28.281 28 -15.07 1 90.75 38 GLU B C 1
ATOM 2172 O O . GLU B 1 38 ? 28.234 29.047 -14.438 1 90.75 38 GLU B O 1
ATOM 2177 N N . GLU B 1 39 ? 29.406 27.484 -15.594 1 89.69 39 GLU B N 1
ATOM 2178 C CA . GLU B 1 39 ? 30.672 28.156 -15.328 1 89.69 39 GLU B CA 1
ATOM 2179 C C . GLU B 1 39 ? 30.672 29.562 -15.922 1 89.69 39 GLU B C 1
ATOM 2181 O O . GLU B 1 39 ? 31.125 30.516 -15.281 1 89.69 39 GLU B O 1
ATOM 2186 N N . GLU B 1 40 ? 30.141 29.688 -17.141 1 90.38 40 GLU B N 1
ATOM 2187 C CA . GLU B 1 40 ? 30.125 30.984 -17.812 1 90.38 40 GLU B CA 1
ATOM 2188 C C . GLU B 1 40 ? 29.156 31.938 -17.125 1 90.38 40 GLU B C 1
ATOM 2190 O O . GLU B 1 40 ? 29.453 33.125 -16.969 1 90.38 40 GLU B O 1
ATOM 2195 N N . ILE B 1 41 ? 28.047 31.469 -16.766 1 90.88 41 ILE B N 1
ATOM 2196 C CA . ILE B 1 41 ? 27.062 32.312 -16.109 1 90.88 41 ILE B CA 1
ATOM 2197 C C . ILE B 1 41 ? 27.578 32.75 -14.75 1 90.88 41 ILE B C 1
ATOM 2199 O O . ILE B 1 41 ? 27.406 33.906 -14.352 1 90.88 41 ILE B O 1
ATOM 2203 N N . GLN B 1 42 ? 28.312 31.906 -14.109 1 88.62 42 GLN B N 1
ATOM 2204 C CA . GLN B 1 42 ? 28.891 32.25 -12.82 1 88.62 42 GLN B CA 1
ATOM 2205 C C . GLN B 1 42 ? 29.922 33.375 -12.961 1 88.62 42 GLN B C 1
ATOM 2207 O O . GLN B 1 42 ? 30.016 34.25 -12.094 1 88.62 42 GLN B O 1
ATOM 2212 N N . LYS B 1 43 ? 30.641 33.312 -13.969 1 87.5 43 LYS B N 1
ATOM 2213 C CA . LYS B 1 43 ? 31.609 34.375 -14.234 1 87.5 43 LYS B CA 1
ATOM 2214 C C . LYS B 1 43 ? 30.922 35.719 -14.508 1 87.5 43 LYS B C 1
ATOM 2216 O O . LYS B 1 43 ? 31.375 36.75 -14.023 1 87.5 43 LYS B O 1
ATOM 2221 N N . ILE B 1 44 ? 29.844 35.656 -15.312 1 84.56 44 ILE B N 1
ATOM 2222 C CA . ILE B 1 44 ? 29.094 36.844 -15.672 1 84.56 44 ILE B CA 1
ATOM 2223 C C . ILE B 1 44 ? 28.422 37.438 -14.422 1 84.56 44 ILE B C 1
ATOM 2225 O O . ILE B 1 44 ? 28.391 38.656 -14.258 1 84.56 44 ILE B O 1
ATOM 2229 N N . ARG B 1 45 ? 27.953 36.531 -13.586 1 85.25 45 ARG B N 1
ATOM 2230 C CA . ARG B 1 45 ? 27.172 37 -12.445 1 85.25 45 ARG B CA 1
ATOM 2231 C C . ARG B 1 45 ? 28.062 37.156 -11.211 1 85.25 45 ARG B C 1
ATOM 2233 O O . ARG B 1 45 ? 27.578 37.531 -10.133 1 85.25 45 ARG B O 1
ATOM 2240 N N . ALA B 1 46 ? 29.391 36.938 -11.297 1 80.56 46 ALA B N 1
ATOM 2241 C CA . ALA B 1 46 ? 30.312 36.969 -10.172 1 80.56 46 ALA B CA 1
ATOM 2242 C C . ALA B 1 46 ? 30.422 38.375 -9.602 1 80.56 46 ALA B C 1
ATOM 2244 O O . ALA B 1 46 ? 30.578 38.562 -8.391 1 80.56 46 ALA B O 1
ATOM 2245 N N . ASN B 1 47 ? 30.266 39.312 -10.453 1 74.88 47 ASN B N 1
ATOM 2246 C CA . ASN B 1 47 ? 30.484 40.688 -10.008 1 74.88 47 ASN B CA 1
ATOM 2247 C C . ASN B 1 47 ? 29.188 41.375 -9.594 1 74.88 47 ASN B C 1
ATOM 2249 O O . ASN B 1 47 ? 29.172 42.562 -9.305 1 74.88 47 ASN B O 1
ATOM 2253 N N . VAL B 1 48 ? 28.125 40.562 -9.789 1 72.06 48 VAL B N 1
ATOM 2254 C CA . VAL B 1 48 ? 26.859 41.188 -9.414 1 72.06 48 VAL B CA 1
ATOM 2255 C C . VAL B 1 48 ? 26.766 41.281 -7.895 1 72.06 48 VAL B C 1
ATOM 2257 O O . VAL B 1 48 ? 26.938 40.312 -7.188 1 72.06 48 VAL B O 1
ATOM 2260 N N . VAL B 1 49 ? 26.844 42.5 -7.363 1 66.06 49 VAL B N 1
ATOM 2261 C CA . VAL B 1 49 ? 26.688 42.781 -5.938 1 66.06 49 VAL B CA 1
ATOM 2262 C C . VAL B 1 49 ? 25.203 42.781 -5.574 1 66.06 49 VAL B C 1
ATOM 2264 O O . VAL B 1 49 ? 24.406 43.469 -6.215 1 66.06 49 VAL B O 1
ATOM 2267 N N . ARG B 1 50 ? 24.797 41.719 -4.961 1 62.25 50 ARG B N 1
ATOM 2268 C CA . ARG B 1 50 ? 23.391 41.656 -4.566 1 62.25 50 ARG B CA 1
ATOM 2269 C C . ARG B 1 50 ? 23.062 42.625 -3.453 1 62.25 50 ARG B C 1
ATOM 2271 O O . ARG B 1 50 ? 23.938 42.938 -2.627 1 62.25 50 ARG B O 1
ATOM 2278 N N . ARG B 1 51 ? 22.141 43.312 -3.83 1 59.34 51 ARG B N 1
ATOM 2279 C CA . ARG B 1 51 ? 21.719 44.312 -2.85 1 59.34 51 ARG B CA 1
ATOM 2280 C C . ARG B 1 51 ? 21.75 43.719 -1.438 1 59.34 51 ARG B C 1
ATOM 2282 O O . ARG B 1 51 ? 21.938 44.469 -0.466 1 59.34 51 ARG B O 1
ATOM 2289 N N . GLY B 1 52 ? 21.453 42.375 -1.246 1 57.91 52 GLY B N 1
ATOM 2290 C CA . GLY B 1 52 ? 21.344 41.781 0.079 1 57.91 52 GLY B CA 1
ATOM 2291 C C . GLY B 1 52 ? 22.688 41.625 0.776 1 57.91 52 GLY B C 1
ATOM 2292 O O . GLY B 1 52 ? 22.75 41.156 1.918 1 57.91 52 GLY B O 1
ATOM 2293 N N . GLU B 1 53 ? 23.781 41.688 0.13 1 56.81 53 GLU B N 1
ATOM 2294 C CA . GLU B 1 53 ? 25.062 41.562 0.797 1 56.81 53 GLU B CA 1
ATOM 2295 C C . GLU B 1 53 ? 25.219 42.625 1.895 1 56.81 53 GLU B C 1
ATOM 2297 O O . GLU B 1 53 ? 25.781 42.344 2.953 1 56.81 53 GLU B O 1
ATOM 2302 N N . LYS B 1 54 ? 24.953 43.812 1.639 1 56.88 54 LYS B N 1
ATOM 2303 C CA . LYS B 1 54 ? 25.062 44.812 2.701 1 56.88 54 LYS B CA 1
ATOM 2304 C C . LYS B 1 54 ? 23.781 44.906 3.514 1 56.88 54 LYS B C 1
ATOM 2306 O O . LYS B 1 54 ? 23.703 45.625 4.504 1 56.88 54 LYS B O 1
ATOM 2311 N N . ARG B 1 55 ? 22.672 44.219 3.023 1 57.88 55 ARG B N 1
ATOM 2312 C CA . ARG B 1 55 ? 21.438 44.312 3.783 1 57.88 55 ARG B CA 1
ATOM 2313 C C . ARG B 1 55 ? 21.344 43.188 4.82 1 57.88 55 ARG B C 1
ATOM 2315 O O . ARG B 1 55 ? 21.922 42.125 4.629 1 57.88 55 ARG B O 1
ATOM 2322 N N . ASP B 1 56 ? 21.125 43.625 6 1 68.88 56 ASP B N 1
ATOM 2323 C CA . ASP B 1 56 ? 20.953 42.688 7.098 1 68.88 56 ASP B CA 1
ATOM 2324 C C . ASP B 1 56 ? 19.922 41.594 6.746 1 68.88 56 ASP B C 1
ATOM 2326 O O . ASP B 1 56 ? 18.719 41.844 6.84 1 68.88 56 ASP B O 1
ATOM 2330 N N . VAL B 1 57 ? 20.344 40.656 6.016 1 75.25 57 VAL B N 1
ATOM 2331 C CA . VAL B 1 57 ? 19.531 39.5 5.6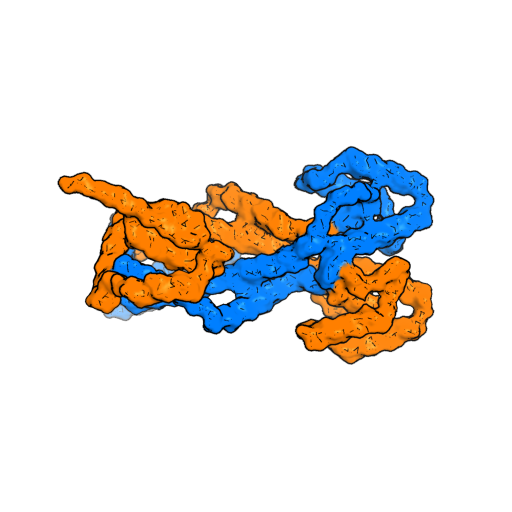17 1 75.25 57 VAL B CA 1
ATOM 2332 C C . VAL B 1 57 ? 18.594 39.125 6.754 1 75.25 57 VAL B C 1
ATOM 2334 O O . VAL B 1 57 ? 17.422 38.781 6.516 1 75.25 57 VAL B O 1
ATOM 2337 N N . ALA B 1 58 ? 19.125 39.219 7.84 1 79.38 58 ALA B N 1
ATOM 2338 C CA . ALA B 1 58 ? 18.328 38.875 9.008 1 79.38 58 ALA B CA 1
ATOM 2339 C C . ALA B 1 58 ? 17.156 39.812 9.188 1 79.38 58 ALA B C 1
ATOM 2341 O O . ALA B 1 58 ? 16.047 39.406 9.492 1 79.38 58 ALA B O 1
ATOM 2342 N N . LEU B 1 59 ? 17.406 41.094 9.008 1 81.5 59 LEU B N 1
ATOM 2343 C CA . LEU B 1 59 ? 16.359 42.094 9.164 1 81.5 59 LEU B CA 1
ATOM 2344 C C . LEU B 1 59 ? 15.32 41.969 8.055 1 81.5 59 LEU B C 1
ATOM 2346 O O . LEU B 1 59 ? 14.125 42.125 8.305 1 81.5 59 LEU B O 1
ATOM 2350 N N . SER B 1 60 ? 15.789 41.812 6.902 1 81.75 60 SER B N 1
ATOM 2351 C CA . SER B 1 60 ? 14.891 41.625 5.77 1 81.75 60 SER B CA 1
ATOM 2352 C C . SER B 1 60 ? 14 40.406 5.949 1 81.75 60 SER B C 1
ATOM 2354 O O . SER B 1 60 ? 12.805 40.438 5.656 1 81.75 60 SER B O 1
ATOM 2356 N N . LYS B 1 61 ? 14.695 39.344 6.359 1 82.06 61 LYS B N 1
ATOM 2357 C CA . LYS B 1 61 ? 13.938 38.125 6.629 1 82.06 61 LYS B CA 1
ATOM 2358 C C . LYS B 1 61 ? 12.891 38.375 7.715 1 82.06 61 LYS B C 1
ATOM 2360 O O . LYS B 1 61 ? 11.758 37.906 7.598 1 82.06 61 LYS B O 1
ATOM 2365 N N . ALA B 1 62 ? 13.281 39.094 8.688 1 87.38 62 ALA B N 1
ATOM 2366 C CA . ALA B 1 62 ? 12.375 39.375 9.789 1 87.38 62 ALA B CA 1
ATOM 2367 C C . ALA B 1 62 ? 11.188 40.219 9.32 1 87.38 62 ALA B C 1
ATOM 2369 O O . ALA B 1 62 ? 10.055 40 9.75 1 87.38 62 ALA B O 1
ATOM 2370 N N . ARG B 1 63 ? 11.492 41.188 8.484 1 87.5 63 ARG B N 1
ATOM 2371 C CA . ARG B 1 63 ? 10.43 42.031 7.945 1 87.5 63 ARG B CA 1
ATOM 2372 C C . ARG B 1 63 ? 9.445 41.219 7.109 1 87.5 63 ARG B C 1
ATOM 2374 O O . ARG B 1 63 ? 8.234 41.375 7.25 1 87.5 63 ARG B O 1
ATOM 2381 N N . ARG B 1 64 ? 10.016 40.438 6.293 1 86.81 64 ARG B N 1
ATOM 2382 C CA . ARG B 1 64 ? 9.18 39.594 5.449 1 86.81 64 ARG B CA 1
ATOM 2383 C C . ARG B 1 64 ? 8.305 38.656 6.297 1 86.81 64 ARG B C 1
ATOM 2385 O O . ARG B 1 64 ? 7.133 38.438 5.988 1 86.81 64 ARG B O 1
ATOM 2392 N N . GLN B 1 65 ? 8.891 38.094 7.293 1 89.31 65 GLN B N 1
ATOM 2393 C CA . GLN B 1 65 ? 8.164 37.188 8.18 1 89.31 65 GLN B CA 1
ATOM 2394 C C . GLN B 1 65 ? 7.004 37.906 8.867 1 89.31 65 GLN B C 1
ATOM 2396 O O . GLN B 1 65 ? 5.926 37.344 9.023 1 89.31 65 GLN B O 1
ATOM 2401 N N . LYS B 1 66 ? 7.309 39.125 9.25 1 88.75 66 LYS B N 1
ATOM 2402 C CA . LYS B 1 66 ? 6.266 39.938 9.906 1 88.75 66 LYS B CA 1
ATOM 2403 C C . LYS B 1 66 ? 5.09 40.156 8.969 1 88.75 66 LYS B C 1
ATOM 2405 O O . LYS B 1 66 ? 3.932 40.031 9.367 1 88.75 66 LYS B O 1
ATOM 2410 N N . VAL B 1 67 ? 5.383 40.5 7.738 1 90.75 67 VAL B N 1
ATOM 2411 C CA . VAL B 1 67 ? 4.352 40.75 6.734 1 90.75 67 VAL B CA 1
ATOM 2412 C C . VAL B 1 67 ? 3.559 39.469 6.469 1 90.75 67 VAL B C 1
ATOM 2414 O O . VAL B 1 67 ? 2.328 39.5 6.383 1 90.75 67 VAL B O 1
ATOM 2417 N N . SER B 1 68 ? 4.215 38.406 6.324 1 89.56 68 SER B N 1
ATOM 2418 C CA . SER B 1 68 ? 3.586 37.125 6.062 1 89.56 68 SER B CA 1
ATOM 2419 C C . SER B 1 68 ? 2.67 36.719 7.211 1 89.56 68 SER B C 1
ATOM 2421 O O . SER B 1 68 ? 1.555 36.25 6.984 1 89.56 68 SER B O 1
ATOM 2423 N N . ARG B 1 69 ? 3.156 36.906 8.359 1 86.69 69 ARG B N 1
ATOM 2424 C CA . ARG B 1 69 ? 2.361 36.562 9.531 1 86.69 69 ARG B CA 1
ATOM 2425 C C . ARG B 1 69 ? 1.072 37.375 9.578 1 86.69 69 ARG B C 1
ATOM 2427 O O . ARG B 1 69 ? 0.013 36.844 9.922 1 86.69 69 ARG B O 1
ATOM 2434 N N . ALA B 1 70 ? 1.224 38.625 9.336 1 88.44 70 ALA B N 1
ATOM 2435 C CA . ALA B 1 70 ? 0.048 39.5 9.32 1 88.44 70 ALA B CA 1
ATOM 2436 C C . ALA B 1 70 ? -0.955 39.031 8.266 1 88.44 70 ALA B C 1
ATOM 2438 O O . ALA B 1 70 ? -2.162 39 8.516 1 88.44 70 ALA B O 1
ATOM 2439 N N . TYR B 1 71 ? -0.423 38.75 7.121 1 90.12 71 TYR B N 1
ATOM 2440 C CA . TYR B 1 71 ? -1.259 38.281 6.031 1 90.12 71 TYR B CA 1
ATOM 2441 C C . TYR B 1 71 ? -1.977 37 6.426 1 90.12 71 TYR B C 1
ATOM 2443 O O . TYR B 1 71 ? -3.186 36.844 6.219 1 90.12 71 TYR B O 1
ATOM 2451 N N . ASN B 1 72 ? -1.339 36.031 7.043 1 85.62 72 ASN B N 1
ATOM 2452 C CA . ASN B 1 72 ? -1.868 34.719 7.395 1 85.62 72 ASN B CA 1
ATOM 2453 C C . ASN B 1 72 ? -2.852 34.812 8.562 1 85.62 72 ASN B C 1
ATOM 2455 O O . ASN B 1 72 ? -3.652 33.875 8.773 1 85.62 72 ASN B O 1
ATOM 2459 N N . SER B 1 73 ? -2.699 36 9.258 1 86.62 73 SER B N 1
ATOM 2460 C CA . SER B 1 73 ? -3.564 36.156 10.422 1 86.62 73 SER B CA 1
ATOM 2461 C C . SER B 1 73 ? -4.945 36.656 10.008 1 86.62 73 SER B C 1
ATOM 2463 O O . SER B 1 73 ? -5.883 36.656 10.812 1 86.62 73 SER B O 1
ATOM 2465 N N . SER B 1 74 ? -5.016 37 8.766 1 90 74 SER B N 1
ATOM 2466 C CA . SER B 1 74 ? -6.316 37.438 8.281 1 90 74 SER B CA 1
ATOM 2467 C C . SER B 1 74 ? -7.336 36.312 8.289 1 90 74 SER B C 1
ATOM 2469 O O . SER B 1 74 ? -6.992 35.156 8.039 1 90 74 SER B O 1
ATOM 2471 N N . GLU B 1 75 ? -8.625 36.562 8.602 1 89.31 75 GLU B N 1
ATOM 2472 C CA . GLU B 1 75 ? -9.68 35.562 8.766 1 89.31 75 GLU B CA 1
ATOM 2473 C C . GLU B 1 75 ? -9.891 34.75 7.48 1 89.31 75 GLU B C 1
ATOM 2475 O O . GLU B 1 75 ? -10.055 33.531 7.52 1 89.31 75 GLU B O 1
ATOM 2480 N N . ASN B 1 76 ? -9.922 35.438 6.426 1 90.81 76 ASN B N 1
ATOM 2481 C CA . ASN B 1 76 ? -10.141 34.781 5.141 1 90.81 76 ASN B CA 1
ATOM 2482 C C . ASN B 1 76 ? -9.023 33.781 4.828 1 90.81 76 ASN B C 1
ATOM 2484 O O . ASN B 1 76 ? -9.297 32.656 4.391 1 90.81 76 ASN B O 1
ATOM 2488 N N . VAL B 1 77 ? -7.84 34.188 4.992 1 92.19 77 VAL B N 1
ATOM 2489 C CA . VAL B 1 77 ? -6.699 33.312 4.699 1 92.19 77 VAL B CA 1
ATOM 2490 C C . VAL B 1 77 ? -6.691 32.125 5.656 1 92.19 77 VAL B C 1
ATOM 2492 O O . VAL B 1 77 ? -6.41 31 5.254 1 92.19 77 VAL B O 1
ATOM 2495 N N . ARG B 1 78 ? -7.074 32.406 6.887 1 90.12 78 ARG B N 1
ATOM 2496 C CA . ARG B 1 78 ? -7.133 31.328 7.875 1 90.12 78 ARG B CA 1
ATOM 2497 C C . ARG B 1 78 ? -8.156 30.266 7.48 1 90.12 78 ARG B C 1
ATOM 2499 O O . ARG B 1 78 ? -7.898 29.062 7.602 1 90.12 78 ARG B O 1
ATOM 2506 N N . GLU B 1 79 ? -9.211 30.734 7.059 1 91.75 79 GLU B N 1
ATOM 2507 C CA . GLU B 1 79 ? -10.266 29.797 6.652 1 91.75 79 GLU B CA 1
ATOM 2508 C C . GLU B 1 79 ? -9.852 29 5.426 1 91.75 79 GLU B C 1
ATOM 2510 O O . GLU B 1 79 ? -10.109 27.797 5.352 1 91.75 79 GLU B O 1
ATOM 2515 N N . LYS B 1 80 ? -9.273 29.672 4.504 1 93.25 80 LYS B N 1
ATOM 2516 C CA . LYS B 1 80 ? -8.812 29 3.297 1 93.25 80 LYS B CA 1
ATOM 2517 C C . LYS B 1 80 ? -7.766 27.938 3.631 1 93.25 80 LYS B C 1
ATOM 2519 O O . LYS B 1 80 ? -7.816 26.812 3.113 1 93.25 80 LYS B O 1
ATOM 2524 N N . ASN B 1 81 ? -6.926 28.281 4.477 1 90.12 81 ASN B N 1
ATOM 2525 C CA . ASN B 1 81 ? -5.879 27.359 4.891 1 90.12 81 ASN B CA 1
ATOM 2526 C C . ASN B 1 81 ? -6.461 26.156 5.641 1 90.12 81 ASN B C 1
ATOM 2528 O O . ASN B 1 81 ? -6.004 25.031 5.461 1 90.12 81 ASN B O 1
ATOM 2532 N N . LYS B 1 82 ? -7.406 26.484 6.422 1 91.12 82 LYS B N 1
ATOM 2533 C CA . LYS B 1 82 ? -8.078 25.406 7.16 1 91.12 82 LYS B CA 1
ATOM 2534 C C . LYS B 1 82 ? -8.719 24.406 6.211 1 91.12 82 LYS B C 1
ATOM 2536 O O . LYS B 1 82 ? -8.578 23.188 6.402 1 91.12 82 LYS B O 1
ATOM 2541 N N . LEU B 1 83 ? -9.336 24.859 5.25 1 93.38 83 LEU B N 1
ATOM 2542 C CA . LEU B 1 83 ? -10 24 4.277 1 93.38 83 LEU B CA 1
ATOM 2543 C C . LEU B 1 83 ? -8.977 23.188 3.496 1 93.38 83 LEU B C 1
ATOM 2545 O O . LEU B 1 83 ? -9.195 22 3.225 1 93.38 83 LEU B O 1
ATOM 2549 N N . ARG B 1 84 ? -7.938 23.766 3.098 1 94.19 84 ARG B N 1
ATOM 2550 C CA . ARG B 1 84 ? -6.879 23.078 2.371 1 94.19 84 ARG B CA 1
ATOM 2551 C C . ARG B 1 84 ? -6.305 21.938 3.201 1 94.19 84 ARG B C 1
ATOM 2553 O O . ARG B 1 84 ? -6.059 20.844 2.682 1 94.19 84 ARG B O 1
ATOM 2560 N N . ARG B 1 85 ? -6.102 22.219 4.492 1 91.81 85 ARG B N 1
ATOM 2561 C CA . ARG B 1 85 ? -5.559 21.203 5.379 1 91.81 85 ARG B CA 1
ATOM 2562 C C . ARG B 1 85 ? -6.539 20.047 5.543 1 91.81 85 ARG B C 1
ATOM 2564 O O . ARG B 1 85 ? -6.141 18.875 5.531 1 91.81 85 ARG B O 1
ATOM 2571 N N . LYS B 1 86 ? -7.754 20.422 5.688 1 93 86 LYS B N 1
ATOM 2572 C CA . LYS B 1 86 ? -8.789 19.391 5.82 1 93 86 LYS B CA 1
ATOM 2573 C C . LYS B 1 86 ? -8.82 18.484 4.598 1 93 86 LYS B C 1
ATOM 2575 O O . LYS B 1 86 ? -8.898 17.266 4.734 1 93 86 LYS B O 1
ATOM 2580 N N . ARG B 1 87 ? -8.75 19.062 3.494 1 92.69 87 ARG B N 1
ATOM 2581 C CA . ARG B 1 87 ? -8.758 18.297 2.252 1 92.69 87 ARG B CA 1
ATOM 2582 C C . ARG B 1 87 ? -7.531 17.406 2.152 1 92.69 87 ARG B C 1
ATOM 2584 O O . ARG B 1 87 ? -7.633 16.234 1.742 1 92.69 87 ARG B O 1
ATOM 2591 N N . ARG B 1 88 ? -6.43 17.984 2.467 1 93.31 88 ARG B N 1
ATOM 2592 C CA . ARG B 1 88 ? -5.188 17.219 2.447 1 93.31 88 ARG B CA 1
ATOM 2593 C C . ARG B 1 88 ? -5.258 16.047 3.406 1 93.31 88 ARG B C 1
ATOM 2595 O O . ARG B 1 88 ? -4.883 14.922 3.051 1 93.31 88 ARG B O 1
ATOM 2602 N N . ASP B 1 89 ? -5.719 16.281 4.609 1 92.81 89 ASP B N 1
ATOM 2603 C CA . ASP B 1 89 ? -5.805 15.234 5.621 1 92.81 89 ASP B CA 1
ATOM 2604 C C . ASP B 1 89 ? -6.777 14.141 5.199 1 92.81 89 ASP B C 1
ATOM 2606 O O . ASP B 1 89 ? -6.535 12.953 5.445 1 92.81 89 ASP B O 1
ATOM 2610 N N . LYS B 1 90 ? -7.82 14.57 4.609 1 93.75 90 LYS B N 1
ATOM 2611 C CA . LYS B 1 90 ? -8.781 13.602 4.102 1 93.75 90 LYS B CA 1
ATOM 2612 C C . LYS B 1 90 ? -8.156 12.719 3.021 1 93.75 90 LYS B C 1
ATOM 2614 O O . LYS B 1 90 ? -8.375 11.508 2.998 1 93.75 90 LYS B O 1
ATOM 2619 N N . ARG B 1 91 ? -7.441 13.281 2.162 1 94.12 91 ARG B N 1
ATOM 2620 C CA . ARG B 1 91 ? -6.785 12.555 1.083 1 94.12 91 ARG B CA 1
ATOM 2621 C C . ARG B 1 91 ? -5.777 11.555 1.633 1 94.12 91 ARG B C 1
ATOM 2623 O O . ARG B 1 91 ? -5.719 10.406 1.178 1 94.12 91 ARG B O 1
ATOM 2630 N N . ILE B 1 92 ? -5.031 12 2.543 1 94.25 92 ILE B N 1
ATOM 2631 C CA . ILE B 1 92 ? -4.02 11.141 3.15 1 94.25 92 ILE B CA 1
ATOM 2632 C C . ILE B 1 92 ? -4.695 9.961 3.857 1 94.25 92 ILE B C 1
ATOM 2634 O O . ILE B 1 92 ? -4.27 8.812 3.711 1 94.25 92 ILE B O 1
ATOM 2638 N N . SER B 1 93 ? -5.699 10.32 4.625 1 94.56 93 SER B N 1
ATOM 2639 C CA . SER B 1 93 ? -6.43 9.273 5.332 1 94.56 93 SER B CA 1
ATOM 2640 C C . SER B 1 93 ? -7.012 8.25 4.359 1 94.56 93 SER B C 1
ATOM 2642 O O . SER B 1 93 ? -6.941 7.043 4.605 1 94.56 93 SER B O 1
ATOM 2644 N N . ALA B 1 94 ? -7.586 8.727 3.324 1 95.75 94 ALA B N 1
ATOM 2645 C CA . ALA B 1 94 ? -8.164 7.844 2.316 1 95.75 94 ALA B CA 1
ATOM 2646 C C . ALA B 1 94 ? -7.102 6.953 1.688 1 95.75 94 ALA B C 1
ATOM 2648 O O . ALA B 1 94 ? -7.336 5.766 1.449 1 95.75 94 ALA B O 1
ATOM 2649 N N . ARG B 1 95 ? -6 7.531 1.387 1 95.62 95 ARG B N 1
ATOM 2650 C CA . ARG B 1 95 ? -4.902 6.777 0.795 1 95.62 95 ARG B CA 1
ATOM 2651 C C . ARG B 1 95 ? -4.41 5.688 1.744 1 95.62 95 ARG B C 1
ATOM 2653 O O . ARG B 1 95 ? -4.184 4.551 1.327 1 95.62 95 ARG B O 1
ATOM 2660 N N . LEU B 1 96 ? -4.262 6.039 2.959 1 95.88 96 LEU B N 1
ATOM 2661 C CA . LEU B 1 96 ? -3.791 5.078 3.953 1 95.88 96 LEU B CA 1
ATOM 2662 C C . LEU B 1 96 ? -4.801 3.949 4.137 1 95.88 96 LEU B C 1
ATOM 2664 O O . LEU B 1 96 ? -4.418 2.779 4.219 1 95.88 96 LEU B O 1
ATOM 2668 N N . LYS B 1 97 ? -6.023 4.309 4.191 1 95.75 97 LYS B N 1
ATOM 2669 C CA . LYS B 1 97 ? -7.066 3.297 4.328 1 95.75 97 LYS B CA 1
ATOM 2670 C C . LYS B 1 97 ? -7.098 2.371 3.117 1 95.75 97 LYS B C 1
ATOM 2672 O O . LYS B 1 97 ? -7.266 1.157 3.26 1 95.75 97 LYS B O 1
ATOM 2677 N N . ALA B 1 98 ? -6.969 2.945 1.979 1 96.88 98 ALA B N 1
ATOM 2678 C CA . ALA B 1 98 ? -6.984 2.166 0.744 1 96.88 98 ALA B CA 1
ATOM 2679 C C . ALA B 1 98 ? -5.812 1.189 0.696 1 96.88 98 ALA B C 1
ATOM 2681 O O . ALA B 1 98 ? -5.98 0.025 0.325 1 96.88 98 ALA B O 1
ATOM 2682 N N . THR B 1 99 ? -4.695 1.683 1.04 1 96.19 99 THR B N 1
ATOM 2683 C CA . THR B 1 99 ? -3.514 0.827 1.032 1 96.19 99 THR B CA 1
ATOM 2684 C C . THR B 1 99 ? -3.637 -0.274 2.082 1 96.19 99 THR B C 1
ATOM 2686 O O . THR B 1 99 ? -3.277 -1.426 1.826 1 96.19 99 THR B O 1
ATOM 2689 N N . ASP B 1 100 ? -4.109 0.059 3.236 1 95.38 100 ASP B N 1
ATOM 2690 C CA . ASP B 1 100 ? -4.316 -0.946 4.273 1 95.38 100 ASP B CA 1
ATOM 2691 C C . ASP B 1 100 ? -5.309 -2.014 3.816 1 95.38 100 ASP B C 1
ATOM 2693 O O . ASP B 1 100 ? -5.121 -3.201 4.09 1 95.38 100 ASP B O 1
ATOM 2697 N N . TRP B 1 101 ? -6.355 -1.613 3.232 1 96.19 101 TRP B N 1
ATOM 2698 C CA . TRP B 1 101 ? -7.336 -2.541 2.68 1 96.19 101 TRP B CA 1
ATOM 2699 C C . TRP B 1 101 ? -6.672 -3.543 1.743 1 96.19 101 TRP B C 1
ATOM 2701 O O . TRP B 1 101 ? -6.91 -4.75 1.842 1 96.19 101 TRP B O 1
ATOM 2711 N N . PHE B 1 102 ? -5.875 -3.027 0.827 1 96.44 102 PHE B N 1
ATOM 2712 C CA . PHE B 1 102 ? -5.246 -3.895 -0.161 1 96.44 102 PHE B CA 1
ATOM 2713 C C . PHE B 1 102 ? -4.238 -4.828 0.5 1 96.44 102 PHE B C 1
ATOM 2715 O O . PHE B 1 102 ? -4.156 -6.008 0.156 1 96.44 102 PHE B O 1
ATOM 2722 N N . LEU B 1 103 ? -3.441 -4.297 1.396 1 95.19 103 LEU B N 1
ATOM 2723 C CA . LEU B 1 103 ? -2.475 -5.129 2.105 1 95.19 103 LEU B CA 1
ATOM 2724 C C . LEU B 1 103 ? -3.178 -6.234 2.885 1 95.19 103 LEU B C 1
ATOM 2726 O O . LEU B 1 103 ? -2.68 -7.359 2.961 1 95.19 103 LEU B O 1
ATOM 2730 N N . ASP B 1 104 ? -4.27 -5.887 3.52 1 93.38 104 ASP B N 1
ATOM 2731 C CA . ASP B 1 104 ? -5.051 -6.887 4.242 1 93.38 104 ASP B CA 1
ATOM 2732 C C . ASP B 1 104 ? -5.535 -7.988 3.303 1 93.38 104 ASP B C 1
ATOM 2734 O O . ASP B 1 104 ? -5.562 -9.164 3.676 1 93.38 104 ASP B O 1
ATOM 2738 N N . LYS B 1 105 ? -5.934 -7.586 2.141 1 92.94 105 LYS B N 1
ATOM 2739 C CA . LYS B 1 105 ? -6.371 -8.555 1.142 1 92.94 105 LYS B CA 1
ATOM 2740 C C . LYS B 1 105 ? -5.246 -9.531 0.792 1 92.94 105 LYS B C 1
ATOM 2742 O O . LYS B 1 105 ? -5.48 -10.734 0.664 1 92.94 105 LYS B O 1
ATOM 2747 N N . LEU B 1 106 ? -4.047 -9.008 0.636 1 93.38 106 LEU B N 1
ATOM 2748 C CA . LEU B 1 106 ? -2.908 -9.836 0.254 1 93.38 106 LEU B CA 1
ATOM 2749 C C . LEU B 1 106 ? -2.508 -10.766 1.393 1 93.38 106 LEU B C 1
ATOM 2751 O O . LEU B 1 106 ? -2.039 -11.883 1.15 1 93.38 106 LEU B O 1
ATOM 2755 N N . THR B 1 107 ? -2.658 -10.32 2.633 1 89.94 107 THR B N 1
ATOM 2756 C CA . THR B 1 107 ? -2.086 -11.039 3.762 1 89.94 107 THR B CA 1
ATOM 2757 C C . THR B 1 107 ? -3.143 -11.914 4.438 1 89.94 107 THR B C 1
ATOM 2759 O O . THR B 1 107 ? -2.846 -12.617 5.402 1 89.94 107 THR B O 1
ATOM 2762 N N . ARG B 1 108 ? -4.332 -11.82 4 1 80.31 108 ARG B N 1
ATOM 2763 C CA . ARG B 1 108 ? -5.426 -12.555 4.621 1 80.31 108 ARG B CA 1
ATOM 2764 C C . ARG B 1 108 ? -5.109 -14.047 4.688 1 80.31 108 ARG B C 1
ATOM 2766 O O . ARG B 1 108 ? -5.5 -14.727 5.641 1 80.31 108 ARG B O 1
ATOM 2773 N N . GLN B 1 109 ? -4.43 -14.469 3.699 1 69.19 109 GLN B N 1
ATOM 2774 C CA . GLN B 1 109 ? -4.207 -15.914 3.619 1 69.19 109 GLN B CA 1
ATOM 2775 C C . GLN B 1 109 ? -2.869 -16.297 4.238 1 69.19 109 GLN B C 1
ATOM 2777 O O . GLN B 1 109 ? -2.525 -17.484 4.301 1 69.19 109 GLN B O 1
ATOM 2782 N N . ALA B 1 110 ? -2.061 -15.328 4.621 1 64.12 110 ALA B N 1
ATOM 2783 C CA . ALA B 1 110 ? -0.71 -15.641 5.086 1 64.12 110 ALA B CA 1
ATOM 2784 C C . ALA B 1 110 ? -0.747 -16.609 6.262 1 64.12 110 ALA B C 1
ATOM 2786 O O . ALA B 1 110 ? -1.318 -16.312 7.309 1 64.12 110 ALA B O 1
ATOM 2787 N N . ALA B 1 111 ? -1.073 -17.875 5.848 1 58.53 111 ALA B N 1
ATOM 2788 C CA . ALA B 1 111 ? -1.105 -18.922 6.852 1 58.53 111 ALA B CA 1
ATOM 2789 C C . ALA B 1 111 ? 0.275 -19.141 7.465 1 58.53 111 ALA B C 1
ATOM 2791 O O . ALA B 1 111 ? 1.295 -18.891 6.82 1 58.53 111 ALA B O 1
ATOM 2792 N N . THR B 1 112 ? 0.351 -19.125 8.789 1 57 112 THR B N 1
ATOM 2793 C CA . THR B 1 112 ? 1.535 -19.438 9.586 1 57 112 THR B CA 1
ATOM 2794 C C . THR B 1 112 ? 2.195 -20.719 9.094 1 57 112 THR B C 1
ATOM 2796 O O . THR B 1 112 ? 1.53 -21.75 8.945 1 57 112 THR B O 1
ATOM 2799 N N . GLU B 1 113 ? 3.062 -20.688 8.305 1 53.5 113 GLU B N 1
ATOM 2800 C CA . GLU B 1 113 ? 3.799 -21.781 7.664 1 53.5 113 GLU B CA 1
ATOM 2801 C C . GLU B 1 113 ? 4.371 -22.734 8.695 1 53.5 113 GLU B C 1
ATOM 2803 O O . GLU B 1 113 ? 5.402 -22.453 9.312 1 53.5 113 GLU B O 1
ATOM 2808 N N . LYS B 1 114 ? 3.67 -23.312 9.594 1 52.59 114 LYS B N 1
ATOM 2809 C CA . LYS B 1 114 ? 4.422 -24.281 10.383 1 52.59 114 LYS B CA 1
ATOM 2810 C C . LYS B 1 114 ? 4.875 -25.453 9.531 1 52.59 114 LYS B C 1
ATOM 2812 O O . LYS B 1 114 ? 5.387 -26.453 10.055 1 52.59 114 LYS B O 1
ATOM 2817 N N . THR B 1 115 ? 4.723 -25.438 8.234 1 58.75 115 THR B N 1
ATOM 2818 C CA . THR B 1 115 ? 4.898 -26.75 7.598 1 58.75 115 THR B CA 1
ATOM 2819 C C . THR B 1 115 ? 6.312 -26.891 7.043 1 58.75 115 THR B C 1
ATOM 2821 O O . THR B 1 115 ? 6.902 -25.906 6.574 1 58.75 115 THR B O 1
ATOM 2824 N N . GLN B 1 116 ? 7.02 -27.969 7.41 1 66.12 116 GLN B N 1
ATOM 2825 C CA . GLN B 1 116 ? 8.281 -28.406 6.832 1 66.12 116 GLN B CA 1
ATOM 2826 C C . GLN B 1 116 ? 8.25 -28.344 5.309 1 66.12 116 GLN B C 1
ATOM 2828 O O . GLN B 1 116 ? 7.512 -29.094 4.668 1 66.12 116 GLN B O 1
ATOM 2833 N N . LEU B 1 117 ? 8.984 -27.391 4.75 1 83.44 117 LEU B N 1
ATOM 2834 C CA . LEU B 1 117 ? 8.992 -27.219 3.303 1 83.44 117 LEU B CA 1
ATOM 2835 C C . LEU B 1 117 ? 10.016 -28.125 2.641 1 83.44 117 LEU B C 1
ATOM 2837 O O . LEU B 1 117 ? 11.133 -28.281 3.139 1 83.44 117 LEU B O 1
ATOM 2841 N N . ASP B 1 118 ? 9.547 -28.891 1.698 1 93.38 118 ASP B N 1
ATOM 2842 C CA . ASP B 1 118 ? 10.477 -29.609 0.832 1 93.38 118 ASP B CA 1
ATOM 2843 C C . ASP B 1 118 ? 11.125 -28.656 -0.175 1 93.38 118 ASP B C 1
ATOM 2845 O O . ASP B 1 118 ? 10.82 -27.469 -0.202 1 93.38 118 ASP B O 1
ATOM 2849 N N . PHE B 1 119 ? 12.086 -29.141 -0.909 1 96.44 119 PHE B N 1
ATOM 2850 C CA . PHE B 1 119 ? 12.898 -28.281 -1.766 1 96.44 119 PHE B CA 1
ATOM 2851 C C . PHE B 1 119 ? 12.039 -27.562 -2.789 1 96.44 119 PHE B C 1
ATOM 2853 O O . PHE B 1 119 ? 12.125 -26.344 -2.926 1 96.44 119 PHE B O 1
ATOM 2860 N N . PRO B 1 120 ? 11.195 -28.25 -3.506 1 96.81 120 PRO B N 1
ATOM 2861 C CA . PRO B 1 120 ? 10.359 -27.516 -4.465 1 96.81 120 PRO B CA 1
ATOM 2862 C C . PRO B 1 120 ? 9.469 -26.484 -3.799 1 96.81 120 PRO B C 1
ATOM 2864 O O . PRO B 1 120 ? 9.18 -25.438 -4.391 1 96.81 120 PRO B O 1
ATOM 2867 N N . SER B 1 121 ? 9.062 -26.703 -2.627 1 95.31 121 SER B N 1
ATOM 2868 C CA . SER B 1 121 ? 8.25 -25.734 -1.899 1 95.31 121 SER B CA 1
ATOM 2869 C C . SER B 1 121 ? 9.047 -24.469 -1.576 1 95.31 121 SER B C 1
ATOM 2871 O O . SER B 1 121 ? 8.516 -23.359 -1.618 1 95.31 121 SER B O 1
ATOM 2873 N N . PHE B 1 122 ? 10.305 -24.703 -1.231 1 95.44 122 PHE B N 1
ATOM 2874 C CA . PHE B 1 122 ? 11.18 -23.547 -1.006 1 95.44 122 PHE B CA 1
ATOM 2875 C C . PHE B 1 122 ? 11.266 -22.688 -2.252 1 95.44 122 PHE B C 1
ATOM 2877 O O . PHE B 1 122 ? 11.125 -21.453 -2.172 1 95.44 122 PHE B O 1
ATOM 2884 N N . ILE B 1 123 ? 11.438 -23.359 -3.309 1 96.56 123 ILE B N 1
ATOM 2885 C CA . ILE B 1 123 ? 11.625 -22.641 -4.566 1 96.56 123 ILE B CA 1
ATOM 2886 C C . ILE B 1 123 ? 10.328 -21.938 -4.953 1 96.56 123 ILE B C 1
ATOM 2888 O O . ILE B 1 123 ? 10.336 -20.75 -5.289 1 96.56 123 ILE B O 1
ATOM 2892 N N . ALA B 1 124 ? 9.227 -22.609 -4.812 1 96.12 124 ALA B N 1
ATOM 2893 C CA . ALA B 1 124 ? 7.926 -22.062 -5.199 1 96.12 124 ALA B CA 1
ATOM 2894 C C . ALA B 1 124 ? 7.543 -20.875 -4.32 1 96.12 124 ALA B C 1
ATOM 2896 O O . ALA B 1 124 ? 6.887 -19.938 -4.781 1 96.12 124 ALA B O 1
ATOM 2897 N N . THR B 1 125 ? 7.984 -20.875 -3.156 1 94.38 125 THR B N 1
ATOM 2898 C CA . THR B 1 125 ? 7.555 -19.875 -2.182 1 94.38 125 THR B CA 1
ATOM 2899 C C . THR B 1 125 ? 8.477 -18.656 -2.209 1 94.38 125 THR B C 1
ATOM 2901 O O . THR B 1 125 ? 8 -17.516 -2.188 1 94.38 125 THR B O 1
ATOM 2904 N N . TYR B 1 126 ? 9.75 -18.906 -2.361 1 95.12 126 TYR B N 1
ATOM 2905 C CA . TYR B 1 126 ? 10.688 -17.828 -2.037 1 95.12 126 TYR B CA 1
ATOM 2906 C C . TYR B 1 126 ? 11.289 -17.234 -3.303 1 95.12 126 TYR B C 1
ATOM 2908 O O . TYR B 1 126 ? 11.875 -16.156 -3.268 1 95.12 126 TYR B O 1
ATOM 2916 N N . LEU B 1 127 ? 11.195 -17.953 -4.363 1 96.19 127 LEU B N 1
ATOM 2917 C CA . LEU B 1 127 ? 11.664 -17.391 -5.621 1 96.19 127 LEU B CA 1
ATOM 2918 C C . LEU B 1 127 ? 10.5 -16.875 -6.461 1 96.19 127 LEU B C 1
ATOM 2920 O O . LEU B 1 127 ? 9.414 -17.453 -6.449 1 96.19 127 LEU B O 1
ATOM 2924 N N . GLY B 1 128 ? 10.773 -15.789 -7.152 1 96 128 GLY B N 1
ATOM 2925 C CA . GLY B 1 128 ? 9.773 -15.312 -8.102 1 96 128 GLY B CA 1
ATOM 2926 C C . GLY B 1 128 ? 9.641 -16.203 -9.32 1 96 128 GLY B C 1
ATOM 2927 O O . GLY B 1 128 ? 10.586 -16.891 -9.695 1 96 128 GLY B O 1
ATOM 2928 N N . PRO B 1 129 ? 8.516 -16.188 -9.922 1 95.88 129 PRO B N 1
ATOM 2929 C CA . PRO B 1 129 ? 8.266 -17.031 -11.086 1 95.88 129 PRO B CA 1
ATOM 2930 C C . PRO B 1 129 ? 9.281 -16.812 -12.203 1 95.88 129 PRO B C 1
ATOM 2932 O O . PRO B 1 129 ? 9.539 -17.719 -13 1 95.88 129 PRO B O 1
ATOM 2935 N N . SER B 1 130 ? 9.828 -15.664 -12.305 1 94.19 130 SER B N 1
ATOM 2936 C CA . SER B 1 130 ? 10.844 -15.406 -13.32 1 94.19 130 SER B CA 1
ATOM 2937 C C . SER B 1 130 ? 12.094 -16.25 -13.086 1 94.19 130 SER B C 1
ATOM 2939 O O . SER B 1 130 ? 12.883 -16.469 -14 1 94.19 130 SER B O 1
ATOM 2941 N N . GLN B 1 131 ? 12.281 -16.719 -11.906 1 95.75 131 GLN B N 1
ATOM 2942 C CA . GLN B 1 131 ? 13.461 -17.516 -11.547 1 95.75 131 GLN B CA 1
ATOM 2943 C C . GLN B 1 131 ? 13.117 -19 -11.453 1 95.75 131 GLN B C 1
ATOM 2945 O O . GLN B 1 131 ? 13.977 -19.812 -11.125 1 95.75 131 GLN B O 1
ATOM 2950 N N . TRP B 1 132 ? 11.883 -19.312 -11.625 1 97.06 132 TRP B N 1
ATOM 2951 C CA . TRP B 1 132 ? 11.469 -20.703 -11.672 1 97.06 132 TRP B CA 1
ATOM 2952 C C . TRP B 1 132 ? 12.031 -21.406 -12.906 1 97.06 132 TRP B C 1
ATOM 2954 O O . TRP B 1 132 ? 12.406 -20.75 -13.875 1 97.06 132 TRP B O 1
ATOM 2964 N N . PRO B 1 133 ? 12.031 -22.75 -12.773 1 95.62 133 PRO B N 1
ATOM 2965 C CA . PRO B 1 133 ? 12.414 -23.453 -14 1 95.62 133 PRO B CA 1
ATOM 2966 C C . PRO B 1 133 ? 11.453 -23.188 -15.156 1 95.62 133 PRO B C 1
ATOM 2968 O O . PRO B 1 133 ? 10.266 -22.938 -14.938 1 95.62 133 PRO B O 1
ATOM 2971 N N . LYS B 1 134 ? 11.93 -23.25 -16.375 1 90.69 134 LYS B N 1
ATOM 2972 C CA . LYS B 1 134 ? 11.133 -22.953 -17.562 1 90.69 134 LYS B CA 1
ATOM 2973 C C . LYS B 1 134 ? 10.781 -24.219 -18.344 1 90.69 134 LYS B C 1
ATOM 2975 O O . LYS B 1 134 ? 11.406 -25.266 -18.141 1 90.69 134 LYS B O 1
ATOM 2980 N N . ASP B 1 135 ? 9.727 -24.078 -19.109 1 86.12 135 ASP B N 1
ATOM 2981 C CA . ASP B 1 135 ? 9.367 -25.062 -20.125 1 86.12 135 ASP B CA 1
ATOM 2982 C C . ASP B 1 135 ? 9.117 -26.438 -19.5 1 86.12 135 ASP B C 1
ATOM 2984 O O . ASP B 1 135 ? 9.578 -27.453 -20.016 1 86.12 135 ASP B O 1
ATOM 2988 N N . GLY B 1 136 ? 8.57 -26.469 -18.406 1 84.75 136 GLY B N 1
ATOM 2989 C CA . GLY B 1 136 ? 8.164 -27.734 -17.797 1 84.75 136 GLY B CA 1
ATOM 2990 C C . GLY B 1 136 ? 9.289 -28.422 -17.047 1 84.75 136 GLY B C 1
ATOM 2991 O O . GLY B 1 136 ? 9.133 -29.562 -16.594 1 84.75 136 GLY B O 1
ATOM 2992 N N . ASN B 1 137 ? 10.383 -27.734 -16.906 1 93.19 137 ASN B N 1
ATOM 2993 C CA . ASN B 1 137 ? 11.508 -28.281 -16.172 1 93.19 137 ASN B CA 1
ATOM 2994 C C . ASN B 1 137 ? 11.297 -28.188 -14.664 1 93.19 137 ASN B C 1
ATOM 2996 O O . ASN B 1 137 ? 10.359 -27.516 -14.211 1 93.19 137 ASN B O 1
ATOM 3000 N N . VAL B 1 138 ? 12.078 -29.016 -14 1 96.81 138 VAL B N 1
ATOM 3001 C CA . VAL B 1 138 ? 12 -29.031 -12.539 1 96.81 138 VAL B CA 1
ATOM 3002 C C . VAL B 1 138 ? 13.164 -28.25 -11.945 1 96.81 138 VAL B C 1
ATOM 3004 O O . VAL B 1 138 ? 14.141 -27.953 -12.641 1 96.81 138 VAL B O 1
ATOM 3007 N N . PRO B 1 139 ? 12.984 -27.859 -10.688 1 97.69 139 PRO B N 1
ATOM 3008 C CA . PRO B 1 139 ? 14.078 -27.109 -10.07 1 97.69 139 PRO B CA 1
ATOM 3009 C C . PRO B 1 139 ? 15.383 -27.891 -10.023 1 97.69 139 PRO B C 1
ATOM 3011 O O . PRO B 1 139 ? 15.375 -29.109 -9.789 1 97.69 139 PRO B O 1
ATOM 3014 N N . THR B 1 140 ? 16.438 -27.172 -10.297 1 95.94 140 THR B N 1
ATOM 3015 C CA . THR B 1 140 ? 17.766 -27.766 -10.305 1 95.94 140 THR B CA 1
ATOM 3016 C C . THR B 1 140 ? 18.703 -26.984 -9.398 1 95.94 140 THR B C 1
ATOM 3018 O O . THR B 1 140 ? 18.266 -26.281 -8.492 1 95.94 140 THR B O 1
ATOM 3021 N N . GLY B 1 141 ? 19.984 -27.219 -9.594 1 95.88 141 GLY B N 1
ATOM 3022 C CA . GLY B 1 141 ? 20.984 -26.5 -8.836 1 95.88 141 GLY B CA 1
ATOM 3023 C C . GLY B 1 141 ? 20.984 -25.016 -9.094 1 95.88 141 GLY B C 1
ATOM 3024 O O . GLY B 1 141 ? 21.375 -24.219 -8.234 1 95.88 141 GLY B O 1
ATOM 3025 N N . ASP B 1 142 ? 20.484 -24.641 -10.18 1 96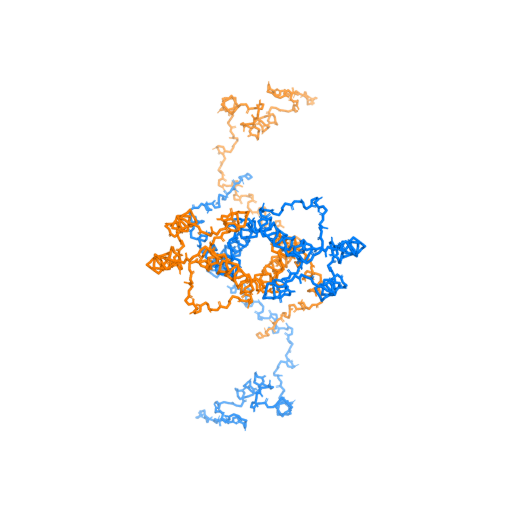.31 142 ASP B N 1
ATOM 3026 C CA . ASP B 1 142 ? 20.422 -23.219 -10.508 1 96.31 142 ASP B CA 1
ATOM 3027 C C . ASP B 1 142 ? 19.5 -22.469 -9.555 1 96.31 142 ASP B C 1
ATOM 3029 O O . ASP B 1 142 ? 19.859 -21.406 -9.031 1 96.31 142 ASP B O 1
ATOM 3033 N N . GLN B 1 143 ? 18.328 -23.062 -9.398 1 97.44 143 GLN B N 1
ATOM 3034 C CA . GLN B 1 143 ? 17.375 -22.438 -8.477 1 97.44 143 GLN B CA 1
ATOM 3035 C C . GLN B 1 143 ? 17.891 -22.484 -7.043 1 97.44 143 GLN B C 1
ATOM 3037 O O . GLN B 1 143 ? 17.641 -21.562 -6.258 1 97.44 143 GLN B O 1
ATOM 3042 N N . PHE B 1 144 ? 18.531 -23.547 -6.758 1 96.69 144 PHE B N 1
ATOM 3043 C CA . PHE B 1 144 ? 19.156 -23.641 -5.445 1 96.69 144 PHE B CA 1
ATOM 3044 C C . PHE B 1 144 ? 20.125 -22.484 -5.215 1 96.69 144 PHE B C 1
ATOM 3046 O O . PHE B 1 144 ? 20.062 -21.812 -4.184 1 96.69 144 PHE B O 1
ATOM 3053 N N . ASN B 1 145 ? 20.969 -22.234 -6.141 1 95.81 145 ASN B N 1
ATOM 3054 C CA . ASN B 1 145 ? 21.953 -21.172 -6.035 1 95.81 145 ASN B CA 1
ATOM 3055 C C . ASN B 1 145 ? 21.281 -19.797 -5.977 1 95.81 145 ASN B C 1
ATOM 3057 O O . ASN B 1 145 ? 21.734 -18.906 -5.258 1 95.81 145 ASN B O 1
ATOM 3061 N N . CYS B 1 146 ? 20.25 -19.688 -6.723 1 95.81 146 CYS B N 1
ATOM 3062 C CA . CYS B 1 146 ? 19.5 -18.438 -6.695 1 95.81 146 CYS B CA 1
ATOM 3063 C C . CYS B 1 146 ? 18.953 -18.156 -5.301 1 95.81 146 CYS B C 1
ATOM 3065 O O . CYS B 1 146 ? 19.062 -17.031 -4.801 1 95.81 146 CYS B O 1
ATOM 3067 N N . LEU B 1 147 ? 18.406 -19.172 -4.742 1 95.25 147 LEU B N 1
ATOM 3068 C CA . LEU B 1 147 ? 17.828 -19.016 -3.412 1 95.25 147 LEU B CA 1
ATOM 3069 C C . LEU B 1 147 ? 18.906 -18.734 -2.377 1 95.25 147 LEU B C 1
ATOM 3071 O O . LEU B 1 147 ? 18.703 -17.922 -1.473 1 95.25 147 LEU B O 1
ATOM 3075 N N . ILE B 1 148 ? 20.047 -19.328 -2.516 1 94.25 148 ILE B N 1
ATOM 3076 C CA . ILE B 1 148 ? 21.172 -19.062 -1.621 1 94.25 148 ILE B CA 1
ATOM 3077 C C . ILE B 1 148 ? 21.594 -17.594 -1.739 1 94.25 148 ILE B C 1
ATOM 3079 O O . ILE B 1 148 ? 21.891 -16.953 -0.735 1 94.25 148 ILE B O 1
ATOM 3083 N N . GLY B 1 149 ? 21.625 -17.125 -2.93 1 92.69 149 GLY B N 1
ATOM 3084 C CA . GLY B 1 149 ? 21.922 -15.727 -3.133 1 92.69 149 GLY B CA 1
ATOM 3085 C C . GLY B 1 149 ? 20.969 -14.789 -2.41 1 92.69 149 GLY B C 1
ATOM 3086 O O . GLY B 1 149 ? 21.391 -13.797 -1.822 1 92.69 149 GLY B O 1
ATOM 3087 N N . LYS B 1 150 ? 19.719 -15.18 -2.486 1 92.31 150 LYS B N 1
ATOM 3088 C CA . LYS B 1 150 ? 18.719 -14.367 -1.806 1 92.31 150 LYS B CA 1
ATOM 3089 C C . LYS B 1 150 ? 18.906 -14.414 -0.292 1 92.31 150 LYS B C 1
ATOM 3091 O O . LYS B 1 150 ? 18.703 -13.414 0.396 1 92.31 150 LYS B O 1
ATOM 3096 N N . ILE B 1 151 ? 19.25 -15.562 0.184 1 91.25 151 ILE B N 1
ATOM 3097 C CA . ILE B 1 151 ? 19.469 -15.734 1.615 1 91.25 151 ILE B CA 1
ATOM 3098 C C . ILE B 1 151 ? 20.672 -14.898 2.055 1 91.25 151 ILE B C 1
ATOM 3100 O O . ILE B 1 151 ? 20.609 -14.219 3.082 1 91.25 151 ILE B O 1
ATOM 3104 N N . GLU B 1 152 ? 21.625 -14.922 1.298 1 89 152 GLU B N 1
ATOM 3105 C CA . GLU B 1 152 ? 22.812 -14.141 1.602 1 89 152 GLU B CA 1
ATOM 3106 C C . GLU B 1 152 ? 22.531 -12.641 1.508 1 89 152 GLU B C 1
ATOM 3108 O O . GLU B 1 152 ? 23.188 -11.836 2.184 1 89 152 GLU B O 1
ATOM 3113 N N . GLY B 1 153 ? 21.594 -12.289 0.724 1 86.31 153 GLY B N 1
ATOM 3114 C CA . GLY B 1 153 ? 21.25 -10.891 0.528 1 86.31 153 GLY B CA 1
ATOM 3115 C C . GLY B 1 153 ? 20.312 -10.352 1.595 1 86.31 153 GLY B C 1
ATOM 3116 O O . GLY B 1 153 ? 20.016 -9.156 1.61 1 86.31 153 GLY B O 1
ATOM 3117 N N . GLY B 1 154 ? 19.797 -11.25 2.412 1 81.75 154 GLY B N 1
ATOM 3118 C CA . GLY B 1 154 ? 19.031 -10.688 3.52 1 81.75 154 GLY B CA 1
ATOM 3119 C C . GLY B 1 154 ? 17.781 -11.469 3.84 1 81.75 154 GLY B C 1
ATOM 3120 O O . GLY B 1 154 ? 17.016 -11.086 4.734 1 81.75 154 GLY B O 1
ATOM 3121 N N . LEU B 1 155 ? 17.469 -12.469 3.08 1 83.19 155 LEU B N 1
ATOM 3122 C CA . LEU B 1 155 ? 16.297 -13.297 3.398 1 83.19 155 LEU B CA 1
ATOM 3123 C C . LEU B 1 155 ? 16.578 -14.18 4.609 1 83.19 155 LEU B C 1
ATOM 3125 O O . LEU B 1 155 ? 17.234 -15.227 4.488 1 83.19 155 LEU B O 1
ATOM 3129 N N . SER B 1 156 ? 16.125 -13.766 5.723 1 75.88 156 SER B N 1
ATOM 3130 C CA . SER B 1 156 ? 16.469 -14.422 6.973 1 75.88 156 SER B CA 1
ATOM 3131 C C . SER B 1 156 ? 15.414 -15.445 7.379 1 75.88 156 SER B C 1
ATOM 3133 O O . SER B 1 156 ? 15.625 -16.219 8.312 1 75.88 156 SER B O 1
ATOM 3135 N N . SER B 1 157 ? 14.469 -15.609 6.645 1 75.5 157 SER B N 1
ATOM 3136 C CA . SER B 1 157 ? 13.352 -16.469 7.047 1 75.5 157 SER B CA 1
ATOM 3137 C C . SER B 1 157 ? 13.648 -17.938 6.754 1 75.5 157 SER B C 1
ATOM 3139 O O . SER B 1 157 ? 12.93 -18.828 7.219 1 75.5 157 SER B O 1
ATOM 3141 N N . ILE B 1 158 ? 14.781 -18.125 6.066 1 83.25 158 ILE B N 1
ATOM 3142 C CA . ILE B 1 158 ? 15.039 -19.484 5.641 1 83.25 158 ILE B CA 1
A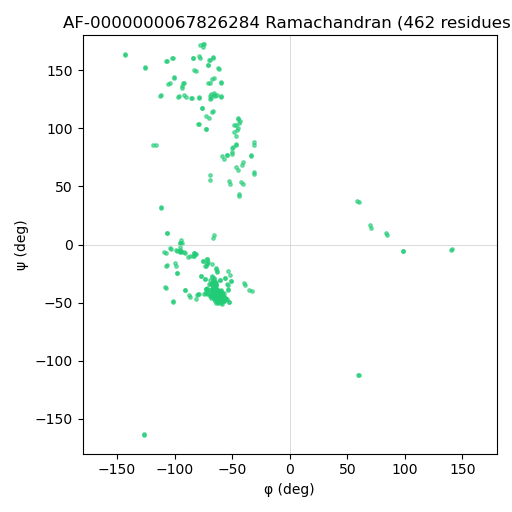TOM 3143 C C . ILE B 1 158 ? 16.25 -20.047 6.387 1 83.25 158 ILE B C 1
ATOM 3145 O O . ILE B 1 158 ? 17.297 -19.391 6.445 1 83.25 158 ILE B O 1
ATOM 3149 N N . ASP B 1 159 ? 16.062 -21.188 6.965 1 85.88 159 ASP B N 1
ATOM 3150 C CA . ASP B 1 159 ? 17.188 -21.938 7.52 1 85.88 159 ASP B CA 1
ATOM 3151 C C . ASP B 1 159 ? 18 -22.609 6.418 1 85.88 159 ASP B C 1
ATOM 3153 O O . ASP B 1 159 ? 17.516 -23.547 5.777 1 85.88 159 ASP B O 1
ATOM 3157 N N . VAL B 1 160 ? 19.203 -22.219 6.324 1 89.19 160 VAL B N 1
ATOM 3158 C CA . VAL B 1 160 ? 20.062 -22.656 5.227 1 89.19 160 VAL B CA 1
ATOM 3159 C C . VAL B 1 160 ? 20.328 -24.156 5.344 1 89.19 160 VAL B C 1
ATOM 3161 O O . VAL B 1 160 ? 20.391 -24.859 4.336 1 89.19 160 VAL B O 1
ATOM 3164 N N . ASN B 1 161 ? 20.453 -24.625 6.508 1 90.19 161 ASN B N 1
ATOM 3165 C CA . ASN B 1 161 ? 20.688 -26.062 6.711 1 90.19 161 ASN B CA 1
ATOM 3166 C C . ASN B 1 161 ? 19.5 -26.891 6.254 1 90.19 161 ASN B C 1
ATOM 3168 O O . ASN B 1 161 ? 19.672 -27.969 5.672 1 90.19 161 ASN B O 1
ATOM 3172 N N . ARG B 1 162 ? 18.438 -26.359 6.547 1 91.31 162 ARG B N 1
ATOM 3173 C CA . ARG B 1 162 ? 17.219 -27.047 6.113 1 91.31 162 ARG B CA 1
ATOM 3174 C C . ARG B 1 162 ? 17.109 -27.062 4.59 1 91.31 162 ARG B C 1
ATOM 3176 O O . ARG B 1 162 ? 16.656 -28.047 4.004 1 91.31 162 ARG B O 1
ATOM 3183 N N . LEU B 1 163 ? 17.516 -26.016 4.027 1 93.69 163 LEU B N 1
ATOM 3184 C CA . LEU B 1 163 ? 17.484 -25.922 2.57 1 93.69 163 LEU B CA 1
ATOM 3185 C C . LEU B 1 163 ? 18.438 -26.938 1.947 1 93.69 163 LEU B C 1
ATOM 3187 O O . LEU B 1 163 ? 18.078 -27.609 0.975 1 93.69 163 LEU B O 1
ATOM 3191 N N . PHE B 1 164 ? 19.594 -27.125 2.537 1 94.69 164 PHE B N 1
ATOM 3192 C CA . PHE B 1 164 ? 20.578 -28.094 2.043 1 94.69 164 PHE B CA 1
ATOM 3193 C C . PHE B 1 164 ? 20.047 -29.516 2.172 1 94.69 164 PHE B C 1
ATOM 3195 O O . PHE B 1 164 ? 20.172 -30.312 1.244 1 94.69 164 PHE B O 1
ATOM 3202 N N . SER B 1 165 ? 19.484 -29.734 3.275 1 94.44 165 SER B N 1
ATOM 3203 C CA . SER B 1 165 ? 18.922 -31.062 3.502 1 94.44 165 SER B CA 1
ATOM 3204 C C . SER B 1 165 ? 17.797 -31.359 2.52 1 94.44 165 SER B C 1
ATOM 3206 O O . SER B 1 165 ? 17.703 -32.469 1.975 1 94.44 165 SER B O 1
ATOM 3208 N N . ALA B 1 166 ? 16.984 -30.391 2.336 1 96 166 ALA B N 1
ATOM 3209 C CA . ALA B 1 166 ? 15.875 -30.547 1.406 1 96 166 ALA B CA 1
ATOM 3210 C C . ALA B 1 166 ? 16.375 -30.781 -0.017 1 96 166 ALA B C 1
ATOM 3212 O O . ALA B 1 166 ? 15.812 -31.594 -0.755 1 96 166 ALA B O 1
ATOM 3213 N N . TYR B 1 167 ? 17.344 -30.047 -0.376 1 96.75 167 TYR B N 1
ATOM 3214 C CA . TYR B 1 167 ? 17.922 -30.219 -1.709 1 96.75 167 TYR B CA 1
ATOM 3215 C C . TYR B 1 167 ? 18.516 -31.609 -1.882 1 96.75 167 TYR B C 1
ATOM 3217 O O . TYR B 1 167 ? 18.391 -32.219 -2.945 1 96.75 167 TYR B O 1
ATOM 3225 N N . GLY B 1 168 ? 19.203 -32.062 -0.905 1 96.38 168 GLY B N 1
ATOM 3226 C CA . GLY B 1 168 ? 19.734 -33.438 -0.934 1 96.38 168 GLY B CA 1
ATOM 3227 C C . GLY B 1 168 ? 18.672 -34.469 -1.176 1 96.38 168 GLY B C 1
ATOM 3228 O O . GLY B 1 168 ? 18.859 -35.375 -1.997 1 96.38 168 GLY B O 1
ATOM 3229 N N . ALA B 1 169 ? 17.609 -34.375 -0.5 1 96.31 169 ALA B N 1
ATOM 3230 C CA . ALA B 1 169 ? 16.5 -35.312 -0.678 1 96.31 169 ALA B CA 1
ATOM 3231 C C . ALA B 1 169 ? 15.906 -35.188 -2.078 1 96.31 169 ALA B C 1
ATOM 3233 O O . ALA B 1 169 ? 15.516 -36.188 -2.676 1 96.31 169 ALA B O 1
ATOM 3234 N N . TRP B 1 170 ? 15.891 -34.031 -2.605 1 97.38 170 TRP B N 1
ATOM 3235 C CA . TRP B 1 170 ? 15.328 -33.719 -3.916 1 97.38 170 TRP B CA 1
ATOM 3236 C C . TRP B 1 170 ? 16.141 -34.375 -5.023 1 97.38 170 TRP B C 1
ATOM 3238 O O . TRP B 1 170 ? 15.562 -34.938 -5.957 1 97.38 170 TRP B O 1
ATOM 3248 N N . THR B 1 171 ? 17.453 -34.344 -4.902 1 96.44 171 THR B N 1
ATOM 3249 C CA . THR B 1 171 ? 18.328 -34.875 -5.945 1 96.44 171 THR B CA 1
ATOM 3250 C C . THR B 1 171 ? 18.281 -36.406 -5.98 1 96.44 171 THR B C 1
ATOM 3252 O O . THR B 1 171 ? 18.719 -37.031 -6.953 1 96.44 171 THR B O 1
ATOM 3255 N N . ASN B 1 172 ? 17.688 -37.031 -4.938 1 96.31 172 ASN B N 1
ATOM 3256 C CA . ASN B 1 172 ? 17.609 -38.469 -4.855 1 96.31 172 ASN B CA 1
ATOM 3257 C C . ASN B 1 172 ? 16.312 -39 -5.484 1 96.31 172 ASN B C 1
ATOM 3259 O O . ASN B 1 172 ? 16.141 -40.219 -5.641 1 96.31 172 ASN B O 1
ATOM 3263 N N . LEU B 1 173 ? 15.453 -38.094 -5.852 1 97 173 LEU B N 1
ATOM 3264 C CA . LEU B 1 173 ? 14.18 -38.5 -6.445 1 97 173 LEU B CA 1
ATOM 3265 C C . LEU B 1 173 ? 14.336 -38.781 -7.938 1 97 173 LEU B C 1
ATOM 3267 O O . LEU B 1 173 ? 15.203 -38.188 -8.594 1 97 173 LEU B O 1
ATOM 3271 N N . TYR B 1 174 ? 13.5 -39.688 -8.383 1 96.44 174 TYR B N 1
ATOM 3272 C CA . TYR B 1 174 ? 13.422 -39.906 -9.828 1 96.44 174 TYR B CA 1
ATOM 3273 C C . TYR B 1 174 ? 12.781 -38.688 -10.516 1 96.44 174 TYR B C 1
ATOM 3275 O O . TYR B 1 174 ? 12.031 -37.938 -9.898 1 96.44 174 TYR B O 1
ATOM 3283 N N . ILE B 1 175 ? 13.016 -38.562 -11.727 1 95.25 175 ILE B N 1
ATOM 3284 C CA . ILE B 1 175 ? 12.586 -37.375 -12.477 1 95.25 175 ILE B CA 1
ATOM 3285 C C . ILE B 1 175 ? 11.062 -37.281 -12.469 1 95.25 175 ILE B C 1
ATOM 3287 O O . ILE B 1 175 ? 10.5 -36.188 -12.359 1 95.25 175 ILE B O 1
ATOM 3291 N N . TYR B 1 176 ? 10.367 -38.344 -12.617 1 94 176 TYR B N 1
ATOM 3292 C CA . TYR B 1 176 ? 8.906 -38.312 -12.648 1 94 176 TYR B CA 1
ATOM 3293 C C . TYR B 1 176 ? 8.344 -37.906 -11.289 1 94 176 TYR B C 1
ATOM 3295 O O . TYR B 1 176 ? 7.312 -37.25 -11.219 1 94 176 TYR B O 1
ATOM 3303 N N . GLU B 1 177 ? 9.094 -38.281 -10.258 1 96 177 GLU B N 1
ATOM 3304 C CA . GLU B 1 177 ? 8.703 -37.844 -8.914 1 96 177 GLU B CA 1
ATOM 3305 C C . GLU B 1 177 ? 8.961 -36.344 -8.711 1 96 177 GLU B C 1
ATOM 3307 O O . GLU B 1 177 ? 8.18 -35.656 -8.047 1 96 177 GLU B O 1
ATOM 3312 N N . GLN B 1 178 ? 10.062 -35.938 -9.289 1 97.19 178 GLN B N 1
ATOM 3313 C CA . GLN B 1 178 ? 10.391 -34.5 -9.195 1 97.19 178 GLN B CA 1
ATOM 3314 C C . GLN B 1 178 ? 9.344 -33.656 -9.898 1 97.19 178 GLN B C 1
ATOM 3316 O O . GLN B 1 178 ? 8.938 -32.625 -9.375 1 97.19 178 GLN B O 1
ATOM 3321 N N . GLU B 1 179 ? 8.953 -34.094 -11.016 1 94.06 179 GLU B N 1
ATOM 3322 C CA . GLU B 1 179 ? 7.949 -33.375 -11.781 1 94.06 179 GLU B CA 1
ATOM 3323 C C . GLU B 1 179 ? 6.641 -33.25 -11.008 1 94.06 179 GLU B C 1
ATOM 3325 O O . GLU B 1 179 ? 6.059 -32.156 -10.922 1 94.06 179 GLU B O 1
ATOM 3330 N N . GLU B 1 180 ? 6.258 -34.312 -10.5 1 93.06 180 GLU B N 1
ATOM 3331 C CA . GLU B 1 180 ? 5.02 -34.312 -9.727 1 93.06 180 GLU B CA 1
ATOM 3332 C C . GLU B 1 180 ? 5.145 -33.469 -8.477 1 93.06 180 GLU B C 1
ATOM 3334 O O . GLU B 1 180 ? 4.234 -32.688 -8.141 1 93.06 180 GLU B O 1
ATOM 3339 N N . ALA B 1 181 ? 6.223 -33.594 -7.812 1 95.44 181 ALA B N 1
ATOM 3340 C CA . ALA B 1 181 ? 6.453 -32.844 -6.586 1 95.44 181 ALA B CA 1
ATOM 3341 C C . ALA B 1 181 ? 6.508 -31.359 -6.863 1 95.44 181 ALA B C 1
ATOM 3343 O O . ALA B 1 181 ? 6.008 -30.547 -6.07 1 95.44 181 ALA B O 1
ATOM 3344 N N . TRP B 1 182 ? 7.133 -31 -7.957 1 95.69 182 TRP B N 1
ATOM 3345 C CA . TRP B 1 182 ? 7.238 -29.594 -8.312 1 95.69 182 TRP B CA 1
ATOM 3346 C C . TRP B 1 182 ? 5.863 -29 -8.609 1 95.69 182 TRP B C 1
ATOM 3348 O O . TRP B 1 182 ? 5.52 -27.938 -8.109 1 95.69 182 TRP B O 1
ATOM 3358 N N . GLN B 1 183 ? 5.113 -29.703 -9.328 1 91.88 183 GLN B N 1
ATOM 3359 C CA . GLN B 1 183 ? 3.771 -29.234 -9.664 1 91.88 183 GLN B CA 1
ATOM 3360 C C . GLN B 1 183 ? 2.92 -29.094 -8.406 1 91.88 183 GLN B C 1
ATOM 3362 O O . GLN B 1 183 ? 2.195 -28.094 -8.258 1 91.88 183 GLN B O 1
ATOM 3367 N N . ARG B 1 184 ? 3.035 -30 -7.578 1 92.75 184 ARG B N 1
ATOM 3368 C CA . ARG B 1 184 ? 2.283 -29.953 -6.328 1 92.75 184 ARG B CA 1
ATOM 3369 C C . ARG B 1 184 ? 2.734 -28.797 -5.461 1 92.75 184 ARG B C 1
ATOM 3371 O O . ARG B 1 184 ? 1.908 -28.094 -4.863 1 92.75 184 ARG B O 1
ATOM 3378 N N . ALA B 1 185 ? 4.004 -28.594 -5.367 1 94.75 185 ALA B N 1
ATOM 3379 C CA . ALA B 1 185 ? 4.559 -27.516 -4.559 1 94.75 185 ALA B CA 1
ATOM 3380 C C . ALA B 1 185 ? 4.09 -26.156 -5.062 1 94.75 185 ALA B C 1
ATOM 3382 O O . ALA B 1 185 ? 3.738 -25.281 -4.27 1 94.75 185 ALA B O 1
ATOM 3383 N N . VAL B 1 186 ? 4.117 -26.031 -6.34 1 94.19 186 VAL B N 1
ATOM 3384 C CA . VAL B 1 186 ? 3.689 -24.781 -6.945 1 94.19 186 VAL B CA 1
ATOM 3385 C C . VAL B 1 186 ? 2.217 -24.531 -6.629 1 94.19 186 VAL B C 1
ATOM 3387 O O . VAL B 1 186 ? 1.85 -23.438 -6.188 1 94.19 186 VAL B O 1
ATOM 3390 N N . GLU B 1 187 ? 1.426 -25.469 -6.844 1 92.62 187 GLU B N 1
ATOM 3391 C CA . GLU B 1 187 ? -0.006 -25.328 -6.598 1 92.62 187 GLU B CA 1
ATOM 3392 C C . GLU B 1 187 ? -0.283 -24.984 -5.133 1 92.62 187 GLU B C 1
ATOM 3394 O O . GLU B 1 187 ? -1.082 -24.094 -4.832 1 92.62 187 GLU B O 1
ATOM 3399 N N . GLN B 1 188 ? 0.355 -25.688 -4.34 1 92.06 188 GLN B N 1
ATOM 3400 C CA . GLN B 1 188 ? 0.149 -25.469 -2.912 1 92.06 188 GLN B CA 1
ATOM 3401 C C . GLN B 1 188 ? 0.607 -24.078 -2.496 1 92.06 188 GLN B C 1
ATOM 3403 O O . GLN B 1 188 ? -0.065 -23.406 -1.711 1 92.06 188 GLN B O 1
ATOM 3408 N N . ALA B 1 189 ? 1.74 -23.734 -2.967 1 93.75 189 ALA B N 1
ATOM 3409 C CA . ALA B 1 189 ? 2.26 -22.422 -2.635 1 93.75 189 ALA B CA 1
ATOM 3410 C C . ALA B 1 189 ? 1.314 -21.328 -3.119 1 93.75 189 ALA B C 1
ATOM 3412 O O . ALA B 1 189 ? 1.054 -20.359 -2.398 1 93.75 189 ALA B O 1
ATOM 3413 N N . LEU B 1 190 ? 0.802 -21.453 -4.258 1 94.69 190 LEU B N 1
ATOM 3414 C CA . LEU B 1 190 ? -0.107 -20.469 -4.828 1 94.69 190 LEU B CA 1
ATOM 3415 C C . LEU B 1 190 ? -1.384 -20.359 -4 1 94.69 190 LEU B C 1
ATOM 3417 O O . LEU B 1 190 ? -1.833 -19.266 -3.684 1 94.69 190 LEU B O 1
ATOM 3421 N N . ARG B 1 191 ? -1.938 -21.438 -3.652 1 93.12 191 ARG B N 1
ATOM 3422 C CA . ARG B 1 191 ? -3.168 -21.438 -2.869 1 93.12 191 ARG B CA 1
ATOM 3423 C C . ARG B 1 191 ? -2.924 -20.906 -1.465 1 93.12 191 ARG B C 1
ATOM 3425 O O . ARG B 1 191 ? -3.768 -20.188 -0.91 1 93.12 191 ARG B O 1
ATOM 3432 N N . ARG B 1 192 ? -1.815 -21.172 -0.996 1 91.44 192 ARG B N 1
ATOM 3433 C CA . ARG B 1 192 ? -1.484 -20.766 0.364 1 91.44 192 ARG B CA 1
ATOM 3434 C C . ARG B 1 192 ? -1.222 -19.266 0.429 1 91.44 192 ARG B C 1
ATOM 3436 O O . ARG B 1 192 ? -1.685 -18.578 1.35 1 91.44 192 ARG B O 1
ATOM 3443 N N . HIS B 1 193 ? -0.526 -18.781 -0.532 1 93.69 193 HIS B N 1
ATOM 3444 C CA . HIS B 1 193 ? -0.024 -17.406 -0.42 1 93.69 193 HIS B CA 1
ATOM 3445 C C . HIS B 1 193 ? -0.924 -16.422 -1.164 1 93.69 193 HIS B C 1
ATOM 3447 O O . HIS B 1 193 ? -0.977 -15.25 -0.82 1 93.69 193 HIS B O 1
ATOM 3453 N N . LEU B 1 194 ? -1.657 -16.859 -2.131 1 94.19 194 LEU B N 1
ATOM 3454 C CA . LEU B 1 194 ? -2.516 -15.953 -2.883 1 94.19 194 LEU B CA 1
ATOM 3455 C C . LEU B 1 194 ? -3.984 -16.188 -2.543 1 94.19 194 LEU B C 1
ATOM 3457 O O . LEU B 1 194 ? -4.781 -15.242 -2.555 1 94.19 194 LEU B O 1
ATOM 3461 N N . GLY B 1 195 ? -4.293 -17.406 -2.346 1 92.19 195 GLY B N 1
ATOM 3462 C CA . GLY B 1 195 ? -5.672 -17.719 -2.002 1 92.19 195 GLY B CA 1
ATOM 3463 C C . GLY B 1 195 ? -6.664 -17.281 -3.062 1 92.19 195 GLY B C 1
ATOM 3464 O O . GLY B 1 195 ? -6.586 -17.719 -4.211 1 92.19 195 GLY B O 1
ATOM 3465 N N . ASP B 1 196 ? -7.512 -16.25 -2.674 1 92.12 196 ASP B N 1
ATOM 3466 C CA . ASP B 1 196 ? -8.562 -15.789 -3.576 1 92.12 196 ASP B CA 1
ATOM 3467 C C . ASP B 1 196 ? -8.094 -14.594 -4.402 1 92.12 196 ASP B C 1
ATOM 3469 O O . ASP B 1 196 ? -8.805 -14.133 -5.301 1 92.12 196 ASP B O 1
ATOM 3473 N N . THR B 1 197 ? -6.977 -14.141 -4.102 1 94.62 197 THR B N 1
ATOM 3474 C CA . THR B 1 197 ? -6.453 -12.984 -4.82 1 94.62 197 THR B CA 1
ATOM 3475 C C . THR B 1 197 ? -5.898 -13.398 -6.18 1 94.62 197 THR B C 1
ATOM 3477 O O . THR B 1 197 ? -5.02 -14.258 -6.266 1 94.62 197 THR B O 1
ATOM 3480 N N . SER B 1 198 ? -6.363 -12.758 -7.195 1 94.56 198 SER B N 1
ATOM 3481 C CA . SER B 1 198 ? -5.945 -13.117 -8.547 1 94.56 198 SER B CA 1
ATOM 3482 C C . SER B 1 198 ? -4.625 -12.438 -8.914 1 94.56 198 SER B C 1
ATOM 3484 O O . SER B 1 198 ? -4.227 -11.469 -8.273 1 94.56 198 SER B O 1
ATOM 3486 N N . LEU B 1 199 ? -4.02 -13.023 -9.922 1 94.38 199 LEU B N 1
ATOM 3487 C CA . LEU B 1 199 ? -2.777 -12.438 -10.422 1 94.38 199 LEU B CA 1
ATOM 3488 C C . LEU B 1 199 ? -3.029 -11.062 -11.023 1 94.38 199 LEU B C 1
ATOM 3490 O O . LEU B 1 199 ? -2.189 -10.164 -10.898 1 94.38 199 LEU B O 1
ATOM 3494 N N . TRP B 1 200 ? -4.156 -10.93 -11.57 1 92.25 200 TRP B N 1
ATOM 3495 C CA . TRP B 1 200 ? -4.57 -9.641 -12.125 1 92.25 200 TRP B CA 1
ATOM 3496 C C . TRP B 1 200 ? -4.637 -8.578 -11.031 1 92.25 200 TRP B C 1
ATOM 3498 O O . TRP B 1 200 ? -4.176 -7.449 -11.227 1 92.25 200 TRP B O 1
ATOM 3508 N N . GLU B 1 201 ? -5.184 -8.93 -9.977 1 93.06 201 GLU B N 1
ATOM 3509 C CA . GLU B 1 201 ? -5.301 -7.992 -8.859 1 93.06 201 GLU B CA 1
ATOM 3510 C C . GLU B 1 201 ? -3.926 -7.598 -8.328 1 93.06 201 GLU B C 1
ATOM 3512 O O . GLU B 1 201 ? -3.703 -6.438 -7.965 1 93.06 201 GLU B O 1
ATOM 3517 N N . VAL B 1 202 ? -3.035 -8.57 -8.289 1 94.19 202 VAL B N 1
ATOM 3518 C CA . VAL B 1 202 ? -1.7 -8.312 -7.758 1 94.19 202 VAL B CA 1
ATOM 3519 C C . VAL B 1 202 ? -0.961 -7.336 -8.672 1 94.19 202 VAL B C 1
ATOM 3521 O O . VAL B 1 202 ? -0.399 -6.344 -8.203 1 94.19 202 VAL B O 1
ATOM 3524 N N . SER B 1 203 ? -1.021 -7.578 -9.898 1 92.12 203 SER B N 1
ATOM 3525 C CA . SER B 1 203 ? -0.267 -6.762 -10.844 1 92.12 203 SER B CA 1
ATOM 3526 C C . SER B 1 203 ? -0.921 -5.398 -11.047 1 92.12 203 SER B C 1
ATOM 3528 O O . SER B 1 203 ? -0.294 -4.473 -11.562 1 92.12 203 SER B O 1
ATOM 3530 N N . ARG B 1 204 ? -2.156 -5.23 -10.617 1 92.31 204 ARG B N 1
ATOM 3531 C CA . ARG B 1 204 ? -2.865 -3.961 -10.75 1 92.31 204 ARG B CA 1
ATOM 3532 C C . ARG B 1 204 ? -3.096 -3.322 -9.383 1 92.31 204 ARG B C 1
ATOM 3534 O O . ARG B 1 204 ? -4.07 -2.592 -9.188 1 92.31 204 ARG B O 1
ATOM 3541 N N . ALA B 1 205 ? -2.213 -3.58 -8.609 1 94.44 205 ALA B N 1
ATOM 3542 C CA . ALA B 1 205 ? -2.33 -3.131 -7.227 1 94.44 205 ALA B CA 1
ATOM 3543 C C . ALA B 1 205 ? -2.467 -1.612 -7.152 1 94.44 205 ALA B C 1
ATOM 3545 O O . ALA B 1 205 ? -3.334 -1.096 -6.445 1 94.44 205 ALA B O 1
ATOM 3546 N N . ARG B 1 206 ? -1.655 -0.883 -7.902 1 93.81 206 ARG B N 1
ATOM 3547 C 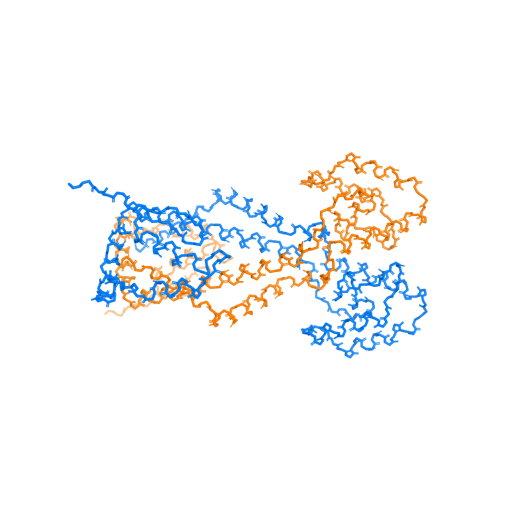CA . ARG B 1 206 ? -1.676 0.576 -7.855 1 93.81 206 ARG B CA 1
ATOM 3548 C C . ARG B 1 206 ? -3.029 1.118 -8.305 1 93.81 206 ARG B C 1
ATOM 3550 O O . ARG B 1 206 ? -3.572 2.035 -7.684 1 93.81 206 ARG B O 1
ATOM 3557 N N . GLU B 1 207 ? -3.518 0.564 -9.266 1 92.69 207 GLU B N 1
ATOM 3558 C CA . GLU B 1 207 ? -4.809 0.999 -9.789 1 92.69 207 GLU B CA 1
ATOM 3559 C C . GLU B 1 207 ? -5.938 0.666 -8.82 1 92.69 207 GLU B C 1
ATOM 3561 O O . GLU B 1 207 ? -6.848 1.474 -8.609 1 92.69 207 GLU B O 1
ATOM 3566 N N . LEU B 1 208 ? -5.871 -0.495 -8.32 1 94 208 LEU B N 1
ATOM 3567 C CA . LEU B 1 208 ? -6.918 -0.914 -7.391 1 94 208 LEU B CA 1
ATOM 3568 C C . LEU B 1 208 ? -6.906 -0.053 -6.133 1 94 208 LEU B C 1
ATOM 3570 O O . LEU B 1 208 ? -7.965 0.303 -5.609 1 94 208 LEU B O 1
ATOM 3574 N N . VAL B 1 209 ? -5.734 0.247 -5.672 1 96.06 209 VAL B N 1
ATOM 3575 C CA . VAL B 1 209 ? -5.609 1.108 -4.5 1 96.06 209 VAL B CA 1
ATOM 3576 C C . VAL B 1 209 ? -6.148 2.502 -4.824 1 96.06 209 VAL B C 1
ATOM 3578 O O . VAL B 1 209 ? -6.844 3.109 -4.008 1 96.06 209 VAL B O 1
ATOM 3581 N N . ALA B 1 210 ? -5.836 3.014 -5.98 1 95.06 210 ALA B N 1
ATOM 3582 C CA . ALA B 1 210 ? -6.34 4.316 -6.41 1 95.06 210 ALA B CA 1
ATOM 3583 C C . ALA B 1 210 ? -7.863 4.32 -6.477 1 95.06 210 ALA B C 1
ATOM 3585 O O . ALA B 1 210 ? -8.508 5.281 -6.051 1 95.06 210 ALA B O 1
ATOM 3586 N N . GLN B 1 211 ? -8.391 3.273 -7.004 1 93.75 211 GLN B N 1
ATOM 3587 C CA . GLN B 1 211 ? -9.836 3.154 -7.082 1 93.75 211 GLN B CA 1
ATOM 3588 C C . GLN B 1 211 ? -10.469 3.113 -5.691 1 93.75 211 GLN B C 1
ATOM 3590 O O . GLN B 1 211 ? -11.477 3.768 -5.441 1 93.75 211 GLN B O 1
ATOM 3595 N N . LYS B 1 212 ? -9.883 2.314 -4.848 1 95.38 212 LYS B N 1
ATOM 3596 C CA . LYS B 1 212 ? -10.391 2.219 -3.48 1 95.38 212 LYS B CA 1
ATOM 3597 C C . LYS B 1 212 ? -10.305 3.564 -2.768 1 95.38 212 LYS B C 1
ATOM 3599 O O . LYS B 1 212 ? -11.188 3.912 -1.981 1 95.38 212 LYS B O 1
ATOM 3604 N N . GLN B 1 213 ? -9.242 4.266 -2.967 1 95.81 213 GLN B N 1
ATOM 3605 C CA . GLN B 1 213 ? -9.086 5.602 -2.398 1 95.81 213 GLN B CA 1
ATOM 3606 C C . GLN B 1 213 ? -10.234 6.516 -2.826 1 95.81 213 GLN B C 1
ATOM 3608 O O . GLN B 1 213 ? -10.789 7.246 -2.006 1 95.81 213 GLN B O 1
ATOM 3613 N N . GLU B 1 214 ? -10.547 6.48 -4.082 1 94.5 214 GLU B N 1
ATOM 3614 C CA . GLU B 1 214 ? -11.641 7.293 -4.609 1 94.5 214 GLU B CA 1
ATOM 3615 C C . GLU B 1 214 ? -12.977 6.879 -3.998 1 94.5 214 GLU B C 1
ATOM 3617 O O . GLU B 1 214 ? -13.812 7.73 -3.701 1 94.5 214 GLU B O 1
ATOM 3622 N N . GLU B 1 215 ? -13.195 5.621 -3.85 1 93.06 215 GLU B N 1
ATOM 3623 C CA . GLU B 1 215 ? -14.406 5.117 -3.209 1 93.06 215 GLU B CA 1
ATOM 3624 C C . GLU B 1 215 ? -14.531 5.633 -1.779 1 93.06 215 GLU B C 1
ATOM 3626 O O . GLU B 1 215 ? -15.609 6.055 -1.356 1 93.06 215 GLU B O 1
ATOM 3631 N N . VAL B 1 216 ? -13.414 5.574 -1.024 1 92.56 216 VAL B N 1
ATOM 3632 C CA . VAL B 1 216 ? -13.406 6.023 0.364 1 92.56 216 VAL B CA 1
ATOM 3633 C C . VAL B 1 216 ? -13.688 7.523 0.422 1 92.56 216 VAL B C 1
ATOM 3635 O O . VAL B 1 216 ? -14.438 7.988 1.28 1 92.56 216 VAL B O 1
ATOM 3638 N N . LEU B 1 217 ? -13.117 8.203 -0.453 1 91.62 217 LEU B N 1
ATOM 3639 C CA . LEU B 1 217 ? -13.297 9.648 -0.499 1 91.62 217 LEU B CA 1
ATOM 3640 C C . LEU B 1 217 ? -14.742 10.008 -0.817 1 91.62 217 LEU B C 1
ATOM 3642 O O . LEU B 1 217 ? -15.289 10.969 -0.267 1 91.62 217 LEU B O 1
ATOM 3646 N N . SER B 1 218 ? -15.258 9.211 -1.622 1 87.06 218 SER B N 1
ATOM 3647 C CA . SER B 1 218 ? -16.625 9.477 -2.021 1 87.06 218 SER B CA 1
ATOM 3648 C C . SER B 1 218 ? -17.625 9 -0.959 1 87.06 218 SER B C 1
ATOM 3650 O O . SER B 1 218 ? -18.703 9.578 -0.804 1 87.06 218 SER B O 1
ATOM 3652 N N . GLY B 1 219 ? -17.453 7.793 -0.333 1 73.19 219 GLY B N 1
ATOM 3653 C CA . GLY B 1 219 ? -18.328 7.27 0.696 1 73.19 219 GLY B CA 1
ATOM 3654 C C . GLY B 1 219 ? -18.203 8 2.02 1 73.19 219 GLY B C 1
ATOM 3655 O O . GLY B 1 219 ? -19.125 7.961 2.846 1 73.19 219 GLY B O 1
ATOM 3656 N N . GLY B 1 220 ? -16.953 8.391 2.553 1 56.69 220 GLY B N 1
ATOM 3657 C CA . GLY B 1 220 ? -16.766 9.227 3.723 1 56.69 220 GLY B CA 1
ATOM 3658 C C . GLY B 1 220 ? -17.516 10.547 3.641 1 56.69 220 GLY B C 1
ATOM 3659 O O . GLY B 1 220 ? -17.578 11.297 4.617 1 56.69 220 GLY B O 1
ATOM 3660 N N . ALA B 1 221 ? -17.859 11.062 2.588 1 45.69 221 ALA B N 1
ATOM 3661 C CA . ALA B 1 221 ? -18.734 12.227 2.607 1 45.69 221 ALA B CA 1
ATOM 3662 C C . ALA B 1 221 ? -19.969 11.969 3.48 1 45.69 221 ALA B C 1
ATOM 3664 O O . ALA B 1 221 ? -20.5 12.898 4.082 1 45.69 221 ALA B O 1
ATOM 3665 N N . GLU B 1 222 ? -20.516 10.805 3.627 1 37.5 222 GLU B N 1
ATOM 3666 C CA . GLU B 1 222 ? -21.609 10.781 4.598 1 37.5 222 GLU B CA 1
ATOM 3667 C C . GLU B 1 222 ? -21.078 10.672 6.023 1 37.5 222 GLU B C 1
ATOM 3669 O O . GLU B 1 222 ? -21.672 11.203 6.961 1 37.5 222 GLU B O 1
ATOM 3674 N N . LEU B 1 223 ? -20.078 9.734 6.383 1 33.62 223 LEU B N 1
ATOM 3675 C CA . LEU B 1 223 ? -20.031 9.445 7.812 1 33.62 223 LEU B CA 1
ATOM 3676 C C . LEU B 1 223 ? -19.156 10.445 8.547 1 33.62 223 LEU B C 1
ATOM 3678 O O . LEU B 1 223 ? -19.25 10.586 9.773 1 33.62 223 LEU B O 1
ATOM 3682 N N . VAL B 1 224 ? -17.984 10.797 8.07 1 32.12 224 VAL B N 1
ATOM 3683 C CA . VAL B 1 224 ? -17.156 11.273 9.172 1 32.12 224 VAL B CA 1
ATOM 3684 C C . VAL B 1 224 ? -17.703 12.602 9.695 1 32.12 224 VAL B C 1
ATOM 3686 O O . VAL B 1 224 ? -17.578 13.633 9.023 1 32.12 224 VAL B O 1
ATOM 3689 N N . THR B 1 225 ? -18.844 12.508 10.102 1 28.59 225 THR B N 1
ATOM 3690 C CA . THR B 1 225 ? -19.094 13.578 11.055 1 28.59 225 THR B CA 1
ATOM 3691 C C . THR B 1 225 ? -18.047 13.562 12.172 1 28.59 225 THR B C 1
ATOM 3693 O O . THR B 1 225 ? -17.859 12.547 12.836 1 28.59 225 THR B O 1
ATOM 3696 N N . PHE B 1 226 ? -16.844 14.055 11.898 1 26.84 226 PHE B N 1
ATOM 3697 C CA . PHE B 1 226 ? -16 14.391 13.047 1 26.84 226 PHE B CA 1
ATOM 3698 C C . PHE B 1 226 ? -16.859 14.898 14.203 1 26.84 226 PHE B C 1
ATOM 3700 O O . PHE B 1 226 ? -17.469 15.969 14.117 1 26.84 226 PHE B O 1
ATOM 3707 N N . GLU B 1 227 ? -17.5 14.031 14.891 1 26.94 227 GLU B N 1
ATOM 3708 C CA . GLU B 1 227 ? -18.031 14.523 16.172 1 26.94 227 GLU B CA 1
ATOM 3709 C C . GLU B 1 227 ? -16.969 15.305 16.938 1 26.94 227 GLU B C 1
ATOM 3711 O O . GLU B 1 227 ? -15.867 14.805 17.172 1 26.94 227 GLU B O 1
ATOM 3716 N N . ASP B 1 228 ? -16.828 16.578 16.688 1 27.17 228 ASP B N 1
ATOM 3717 C CA . ASP B 1 228 ? -16.328 17.531 17.672 1 27.17 228 ASP B CA 1
ATOM 3718 C C . ASP B 1 228 ? -16.719 17.109 19.078 1 27.17 228 ASP B C 1
ATOM 3720 O O . ASP B 1 228 ? -17.891 17.094 19.438 1 27.17 228 ASP B O 1
ATOM 3724 N N . ASP B 1 229 ? -16.25 15.938 19.547 1 26.36 229 ASP B N 1
ATOM 3725 C CA . ASP B 1 229 ? -16.391 15.805 21 1 26.36 229 ASP B CA 1
ATOM 3726 C C . ASP B 1 229 ? -15.953 17.078 21.719 1 26.36 229 ASP B C 1
ATOM 3728 O O . ASP B 1 229 ? -14.758 17.391 21.766 1 26.36 229 ASP B O 1
ATOM 3732 N N . GLU B 1 230 ? -16.625 18.172 21.516 1 26.38 230 GLU B N 1
ATOM 3733 C CA . GLU B 1 230 ? -16.734 19.25 22.5 1 26.38 230 GLU B CA 1
ATOM 3734 C C . GLU B 1 230 ? -16.969 18.688 23.906 1 26.38 230 GLU B C 1
ATOM 3736 O O . GLU B 1 230 ? -18.047 18.172 24.203 1 26.38 230 GLU B O 1
ATOM 3741 N N . THR B 1 231 ? -16.125 17.766 24.422 1 24.02 231 THR B N 1
ATOM 3742 C CA . THR B 1 231 ? -16.234 17.734 25.875 1 24.02 231 THR B CA 1
ATOM 3743 C C . THR B 1 231 ? -16.219 19.141 26.438 1 24.02 231 THR B C 1
ATOM 3745 O O . THR B 1 231 ? -15.336 19.953 26.109 1 24.02 231 THR B O 1
ATOM 3748 N N . PRO B 1 232 ? -17.359 19.641 26.812 1 27.92 232 PRO B N 1
ATOM 3749 C CA . PRO B 1 232 ? -17.453 20.812 27.688 1 27.92 232 PRO B CA 1
ATOM 3750 C C . PRO B 1 232 ? -16.469 20.766 28.859 1 27.92 232 PRO B C 1
ATOM 3752 O O . PRO B 1 232 ? -16.203 19.688 29.406 1 27.92 232 PRO B O 1
ATOM 3755 N N . GLY B 1 233 ? -15.336 21.516 28.984 1 20.25 233 GLY B N 1
ATOM 3756 C CA . GLY B 1 233 ? -15.016 21.953 30.328 1 20.25 233 GLY B CA 1
ATOM 3757 C C . GLY B 1 233 ? -16.188 22.625 31.031 1 20.25 233 GLY B C 1
ATOM 3758 O O . GLY B 1 233 ? -17.078 23.156 30.375 1 20.25 233 GLY B O 1
#

Sequence (466 aa):
MAKVEVSVECEFCKKKFGSKSTLGRHLDSRKGDVDHPEEEIQKIRANVVRRGEKRDVALSKARRQKVSRAYNSSENVREKNKLRRKRRDKRISARLKATDWFLDKLTRQAATEKTQLDFPSFIATYLGPSQWPKDGNVPTGDQFNCLIGKIEGGLSSIDVNRLFSAYGAWTNLYIYEQEEAWQRAVEQALRRHLGDTSLWEVSRARELVAQKQEEVLSGGAELVTFEDDETPGMAKVEVSVECEFCKKKFGSKSTLGRHLDSRKGDVDHPEEEIQKIRANVVRRGEKRDVALSKARRQKVSRAYNSSENVREKNKLRRKRRDKRISARLKATDWFLDKLTRQAATEKTQLDFPSFIATYLGPSQWPKDGNVPTGDQFNCLIGKIEGGLSSIDVNRLFSAYGAWTNLYIYEQEEAWQRAVEQALRRHLGDTSLWEVSRARELVAQKQEEVLSGGAELVTFEDDETPG

InterPro domains:
  IPR013087 Zinc finger C2H2-type [PS50157] (8-35)

pLDDT: mean 84.05, std 17.82, range [20.0, 97.69]

Radius of gyration: 33.74 Å; Cα contacts (8 Å, |Δi|>4): 433; chains: 2; bounding box: 66×101×88 Å